Protein AF-A0A357QLZ4-F1 (afdb_monomer)

Solvent-accessible surface area (backbone atoms only — not comparable to full-atom values): 30424 Å² total; per-residue (Å²): 113,71,68,59,53,52,51,51,50,52,50,54,56,52,58,70,46,42,34,59,51,33,50,74,64,55,80,63,93,73,73,76,73,57,72,98,69,77,67,90,73,70,70,86,74,74,92,45,73,72,33,55,79,66,48,48,45,58,54,47,46,51,54,48,45,73,73,55,43,28,63,50,52,58,53,49,12,49,52,36,35,50,35,37,73,76,67,66,39,69,85,36,85,60,52,38,74,22,47,96,58,30,42,41,50,48,58,32,49,36,29,51,34,19,69,56,25,62,43,68,70,61,51,46,55,52,46,53,42,47,39,50,46,33,51,49,35,34,76,77,65,65,20,38,52,36,38,34,38,40,56,29,63,43,71,57,46,50,86,32,52,52,64,82,79,51,72,83,53,77,45,75,19,40,60,58,52,49,53,51,42,31,62,75,68,67,41,64,64,46,57,47,30,60,52,45,52,73,39,64,92,72,54,95,50,56,47,56,34,39,35,9,73,46,58,15,64,40,30,48,50,57,48,50,53,55,48,50,56,52,47,29,74,70,61,70,51,56,58,60,59,75,44,76,45,77,76,45,72,37,36,66,64,58,82,59,23,28,49,48,48,46,46,46,33,48,71,67,87,75,70,46,70,65,41,42,43,59,44,80,46,68,68,90,55,87,90,45,50,48,53,27,36,36,40,30,24,51,76,69,52,48,60,52,64,70,67,40,55,53,62,69,42,22,69,43,60,35,38,25,46,62,48,41,42,32,35,69,55,37,80,82,47,85,37,43,48,9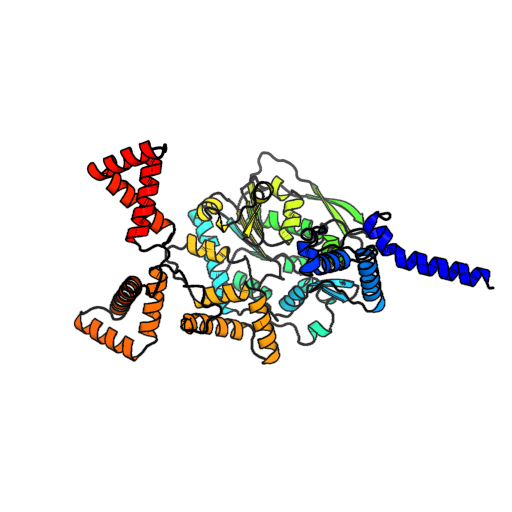1,80,48,64,56,69,61,59,56,70,72,32,40,34,36,37,44,31,38,38,50,64,44,44,66,38,57,45,54,54,43,59,60,52,52,36,57,74,76,35,88,84,64,72,88,53,68,47,62,54,37,39,48,54,38,50,66,33,66,72,56,38,53,48,51,48,53,47,18,66,76,68,74,45,62,45,24,55,50,47,50,51,53,15,48,45,52,64,69,28,77,81,53,84,81,84,65,97,84,63,84,69,70,38,35,66,67,58,47,27,52,52,36,37,50,52,36,69,74,30,67,76,52,38,52,53,42,43,53,49,10,62,76,70,74,49,58,49,72,57,36,40,49,53,54,12,48,49,51,46,54,52,35,43,74,69,65,76,48,53,68,40,72,54,71,68,59,47,51,55,50,28,54,52,39,40,51,52,37,74,73,29,72,70,57,38,51,54,47,47,54,50,12,64,76,68,75,48,58,56,71,59,40,46,49,52,53,16,48,51,52,44,28,62,78,66,74,47,80,130

Radius of gyration: 30.43 Å; Cα contacts (8 Å, |Δi|>4): 747; chains: 1; bounding box: 70×77×107 Å

Sequence (557 aa):
MKAIKYILYLVIIGLLFLPMIQQKYEVFEIKPLNGAFTEDTIKKTYFSYKKWFSGKYQEDLITYTNKKIGFKDFFIRVNNQIDFSIFRKAHAEGIVIGKNNHMFELDYILEYNGDYFIGKEFITKKIERVKFLQDFLKEKHNITLLVVFEPSKAEVYPEYIPDYFLSNGKKKSNYNCFVEECKRQKVKHLDLNQFFIEIKDTVSYPIYPVYGIHWSEYGMALSADTLVKFIEKNSGYDLLDLAWEIDKVTTKPEKTDYDVGDALNLLWNHNSEGLAYPIALIERNKAKVRPNLLAIADSYYWNIYNSKIFSIIFNNESFWYFGAKVYPESWSKETNVKDLNVKKTVLEKNVILLMVTGRFMHRAWWRKADLLYSIFKPDYVADPVYDQIWEITGYDKWFNTIYKQSKKENKSFAQLIKDHAVFTVNSKNGPVTDPAKIQTKTKAEWINIYISKIKSTPKWLKKVAEKAKNENIPVEEMVKKDAEWCVNEDLKAGKIKIILAVDEKEAGILKIIDEIKNNPKWLKYIEDKAKSNNVPLDEMIRTDAEWEFNKRNNIKE

Mean predicted aligned error: 13.71 Å

Structure (mmCIF, N/CA/C/O backbone):
data_AF-A0A357QLZ4-F1
#
_entry.id   AF-A0A357QLZ4-F1
#
loop_
_atom_site.group_PDB
_atom_site.id
_atom_site.type_symbol
_atom_site.label_atom_id
_atom_site.label_alt_id
_atom_site.label_comp_id
_atom_site.label_asym_id
_atom_site.label_entity_id
_atom_site.label_seq_id
_atom_site.pdbx_PDB_ins_code
_atom_site.Cartn_x
_atom_site.Cartn_y
_atom_site.Cartn_z
_atom_site.occupancy
_atom_site.B_iso_or_equiv
_atom_site.auth_seq_id
_atom_site.auth_comp_id
_atom_site.auth_asym_id
_atom_site.auth_atom_id
_atom_site.pdbx_PDB_model_num
ATOM 1 N N . MET A 1 1 ? 34.581 0.558 -55.931 1.00 65.88 1 MET A N 1
ATOM 2 C CA . MET A 1 1 ? 35.122 0.777 -54.562 1.00 65.88 1 MET A CA 1
ATOM 3 C C . MET A 1 1 ? 35.075 2.230 -54.076 1.00 65.88 1 MET A C 1
ATOM 5 O O . MET A 1 1 ? 34.558 2.435 -52.988 1.00 65.88 1 MET A O 1
ATOM 9 N N . LYS A 1 2 ? 35.575 3.243 -54.812 1.00 80.12 2 LYS A N 1
ATOM 10 C CA . LYS A 1 2 ? 35.560 4.650 -54.335 1.00 80.12 2 LYS A CA 1
ATOM 11 C C . LYS A 1 2 ? 34.145 5.210 -54.107 1.00 80.12 2 LYS A C 1
ATOM 13 O O . LYS A 1 2 ? 33.887 5.751 -53.042 1.00 80.12 2 LYS A O 1
ATOM 18 N N . ALA A 1 3 ? 33.221 4.995 -55.045 1.00 86.94 3 ALA A N 1
ATOM 19 C CA . ALA A 1 3 ? 31.829 5.445 -54.916 1.00 86.94 3 ALA A CA 1
ATOM 20 C C . ALA A 1 3 ? 31.119 4.869 -53.673 1.00 86.94 3 ALA A C 1
ATOM 22 O O . ALA A 1 3 ? 30.464 5.603 -52.946 1.00 86.94 3 ALA A O 1
ATOM 23 N N . ILE A 1 4 ? 31.337 3.584 -53.369 1.00 91.56 4 ILE A N 1
ATOM 24 C CA . ILE A 1 4 ? 30.777 2.922 -52.178 1.00 91.56 4 ILE A CA 1
ATOM 25 C C . ILE A 1 4 ? 31.273 3.595 -50.890 1.00 91.56 4 ILE A C 1
ATOM 27 O O . ILE A 1 4 ? 30.485 3.817 -49.979 1.00 91.56 4 ILE A O 1
ATOM 31 N N . LYS A 1 5 ? 32.556 3.981 -50.822 1.00 92.06 5 LYS A N 1
ATOM 32 C CA . LYS A 1 5 ? 33.104 4.697 -49.658 1.00 92.06 5 LYS A CA 1
ATOM 33 C C . LYS A 1 5 ? 32.442 6.063 -49.458 1.00 92.06 5 LYS A C 1
ATOM 35 O O . LYS A 1 5 ? 32.115 6.401 -48.328 1.00 92.06 5 LYS A O 1
ATOM 40 N N . TYR A 1 6 ? 32.216 6.821 -50.533 1.00 93.94 6 TYR A N 1
ATOM 41 C CA . TYR A 1 6 ? 31.530 8.116 -50.447 1.00 93.94 6 TYR A CA 1
ATOM 42 C C . TYR A 1 6 ? 30.063 7.971 -50.042 1.00 93.94 6 TYR A C 1
ATOM 44 O O . TYR A 1 6 ? 29.586 8.747 -49.221 1.00 93.94 6 TYR A O 1
ATOM 52 N N . ILE A 1 7 ? 29.368 6.955 -50.556 1.00 94.38 7 ILE A N 1
ATOM 53 C CA . ILE A 1 7 ? 27.983 6.665 -50.165 1.00 94.38 7 ILE A CA 1
ATOM 54 C C . ILE A 1 7 ? 27.917 6.303 -48.678 1.00 94.38 7 ILE A C 1
ATOM 56 O O . ILE A 1 7 ? 27.142 6.905 -47.946 1.00 94.38 7 ILE A O 1
ATOM 60 N N . LEU A 1 8 ? 28.767 5.384 -48.206 1.00 92.81 8 LEU A N 1
ATOM 61 C CA . LEU A 1 8 ? 28.829 5.018 -46.786 1.00 92.81 8 LEU A CA 1
ATOM 62 C C . LEU A 1 8 ? 29.166 6.222 -45.901 1.00 92.81 8 LEU A C 1
ATOM 64 O O . LEU A 1 8 ? 28.553 6.397 -44.853 1.00 92.81 8 LEU A O 1
ATOM 68 N N . TYR A 1 9 ? 30.093 7.077 -46.336 1.00 94.00 9 TYR A N 1
ATOM 69 C CA . TYR A 1 9 ? 30.417 8.315 -45.633 1.00 94.00 9 TYR A CA 1
ATOM 70 C C . TYR A 1 9 ? 29.199 9.242 -45.520 1.00 94.00 9 TYR A C 1
ATOM 72 O O . TYR A 1 9 ? 28.873 9.679 -44.421 1.00 94.00 9 TYR A O 1
ATOM 80 N N . LEU A 1 10 ? 28.483 9.493 -46.621 1.00 94.44 10 LEU A N 1
ATOM 81 C CA . LEU A 1 10 ? 27.280 10.331 -46.608 1.00 94.44 10 LEU A CA 1
ATOM 82 C C . LEU A 1 10 ? 26.165 9.734 -45.743 1.00 94.44 10 LEU A C 1
ATOM 84 O O . LEU A 1 10 ? 25.488 10.477 -45.038 1.00 94.44 10 LEU A O 1
ATOM 88 N N . VAL A 1 11 ? 26.004 8.408 -45.744 1.00 94.25 11 VAL A N 1
ATOM 89 C CA . VAL A 1 11 ? 25.049 7.714 -44.868 1.00 94.25 11 VAL A CA 1
ATOM 90 C C . VAL A 1 11 ? 25.425 7.900 -43.399 1.00 94.25 11 VAL A C 1
ATOM 92 O O . VAL A 1 11 ? 24.564 8.266 -42.606 1.00 94.25 11 VAL A O 1
ATOM 95 N N . ILE A 1 12 ? 26.696 7.715 -43.026 1.00 93.62 12 ILE A N 1
ATOM 96 C CA . ILE A 1 12 ? 27.160 7.920 -41.644 1.00 93.62 12 ILE A CA 1
ATOM 97 C C . ILE A 1 12 ? 26.925 9.368 -41.210 1.00 93.62 12 ILE A C 1
ATOM 99 O O . ILE A 1 12 ? 26.368 9.600 -40.140 1.00 93.62 12 ILE A O 1
ATOM 103 N N . ILE A 1 13 ? 27.293 10.340 -42.049 1.00 93.12 13 ILE A N 1
ATOM 104 C CA . ILE A 1 13 ? 27.047 11.757 -41.766 1.00 93.12 13 ILE A CA 1
ATOM 105 C C . ILE A 1 13 ? 25.544 12.017 -41.602 1.00 93.12 13 ILE A C 1
ATOM 107 O O . ILE A 1 13 ? 25.142 12.640 -40.623 1.00 93.12 13 ILE A O 1
ATOM 111 N N . GLY A 1 14 ? 24.702 11.491 -42.494 1.00 89.81 14 GLY A N 1
ATOM 112 C CA . GLY A 1 14 ? 23.246 11.610 -42.391 1.00 89.81 14 GLY A CA 1
ATOM 113 C C . GLY A 1 14 ? 22.683 11.022 -41.093 1.00 89.81 14 GLY A C 1
ATOM 114 O O . GLY A 1 14 ? 21.856 11.656 -40.440 1.00 89.81 14 GLY A O 1
ATOM 115 N N . LEU A 1 15 ? 23.175 9.854 -40.671 1.00 89.19 15 LEU A N 1
ATOM 116 C CA . LEU A 1 15 ? 22.776 9.207 -39.417 1.00 89.19 15 LEU A CA 1
ATOM 117 C C . LEU A 1 15 ? 23.160 10.033 -38.182 1.00 89.19 15 LEU A C 1
ATOM 119 O O . LEU A 1 15 ? 22.385 10.084 -37.230 1.00 89.19 15 LEU A O 1
ATOM 123 N N . LEU A 1 16 ? 24.302 10.728 -38.200 1.00 88.75 16 LEU A N 1
ATOM 124 C CA . LEU A 1 16 ? 24.711 11.613 -37.101 1.00 88.75 16 LEU A CA 1
ATOM 125 C C . LEU A 1 16 ? 23.787 12.830 -36.943 1.00 88.75 16 LEU A C 1
ATOM 127 O O . LEU A 1 16 ? 23.588 13.305 -35.826 1.00 88.75 16 LEU A O 1
ATOM 131 N N . PHE A 1 17 ? 23.187 13.316 -38.034 1.00 89.81 17 PHE A N 1
ATOM 132 C CA . PHE A 1 17 ? 22.205 14.405 -37.989 1.00 89.81 17 PHE A CA 1
ATOM 133 C C . PHE A 1 17 ? 20.777 13.932 -37.688 1.00 89.81 17 PHE A C 1
ATOM 135 O O . PHE A 1 17 ? 19.912 14.755 -37.376 1.00 89.81 17 PHE A O 1
ATOM 142 N N . LEU A 1 18 ? 20.512 12.625 -37.733 1.00 89.50 18 LEU A N 1
ATOM 143 C CA . LEU A 1 18 ? 19.174 12.065 -37.558 1.00 89.50 18 LEU A CA 1
ATOM 144 C C . LEU A 1 18 ? 18.528 12.429 -36.201 1.00 89.50 18 LEU A C 1
ATOM 146 O O . LEU A 1 18 ? 17.366 12.838 -36.216 1.00 89.50 18 LEU A O 1
ATOM 150 N N . PRO A 1 19 ? 19.231 12.403 -35.045 1.00 89.50 19 PRO A N 1
ATOM 151 C CA . PRO A 1 19 ? 18.663 12.861 -33.774 1.00 89.50 19 PRO A CA 1
ATOM 152 C C . PRO A 1 19 ? 18.251 14.337 -33.782 1.00 89.50 19 PRO A C 1
ATOM 154 O O . PRO A 1 19 ? 17.235 14.691 -33.190 1.00 89.50 19 PRO A O 1
ATOM 157 N N . MET A 1 20 ? 18.998 15.201 -34.479 1.00 87.88 20 MET A N 1
ATOM 158 C CA . MET A 1 20 ? 18.662 16.626 -34.597 1.00 87.88 20 MET A CA 1
ATOM 159 C C . MET A 1 20 ? 17.435 16.844 -35.485 1.00 87.88 20 MET A C 1
ATOM 161 O O . MET A 1 20 ? 16.573 17.664 -35.168 1.00 87.88 20 MET A O 1
ATOM 165 N N . ILE A 1 21 ? 17.345 16.102 -36.594 1.00 89.50 21 ILE A N 1
ATOM 166 C CA . ILE A 1 21 ? 16.181 16.123 -37.489 1.00 89.50 21 ILE A CA 1
ATOM 167 C C . ILE A 1 21 ? 14.943 15.657 -36.719 1.00 89.50 21 ILE A C 1
ATOM 169 O O . ILE A 1 21 ? 13.928 16.352 -36.720 1.00 89.50 21 ILE A O 1
ATOM 173 N N . GLN A 1 22 ? 15.049 14.538 -36.001 1.00 90.50 22 GLN A N 1
ATOM 174 C CA . GLN A 1 22 ? 13.959 14.004 -35.192 1.00 90.50 22 GLN A CA 1
ATOM 175 C C . GLN A 1 22 ? 13.543 14.956 -34.069 1.00 90.50 22 GLN A C 1
ATOM 177 O O . GLN A 1 22 ? 12.354 15.152 -33.859 1.00 90.50 22 GLN A O 1
ATOM 182 N N . GLN A 1 23 ? 14.492 15.595 -33.383 1.00 86.19 23 GLN A N 1
ATOM 183 C CA . GLN A 1 23 ? 14.191 16.588 -32.348 1.00 86.19 23 GLN A CA 1
ATOM 184 C C . GLN A 1 23 ? 13.420 17.801 -32.893 1.00 86.19 23 GLN A C 1
ATOM 186 O O . GLN A 1 23 ? 12.631 18.402 -32.170 1.00 86.19 23 GLN A O 1
ATOM 191 N N . LYS A 1 24 ? 13.690 18.215 -34.138 1.00 85.38 24 LYS A N 1
ATOM 192 C CA . LYS A 1 24 ? 13.083 19.419 -34.722 1.00 85.38 24 LYS A CA 1
ATOM 193 C C . LYS A 1 24 ? 11.737 19.152 -35.390 1.00 85.38 24 LYS A C 1
ATOM 195 O O . LYS A 1 24 ? 10.871 20.020 -35.333 1.00 85.38 24 LYS A O 1
ATOM 200 N N . TYR A 1 25 ? 11.611 18.023 -36.080 1.00 88.12 25 TYR A N 1
ATOM 201 C CA . TYR A 1 25 ? 10.475 17.747 -36.961 1.00 88.12 25 TYR A CA 1
ATOM 202 C C . TYR A 1 25 ? 9.607 16.577 -36.498 1.00 88.12 25 TYR A C 1
ATOM 204 O O . TYR A 1 25 ? 8.570 16.363 -37.110 1.00 88.12 25 TYR A O 1
ATOM 212 N N . GLU A 1 26 ? 10.028 15.823 -35.474 1.00 86.31 26 GLU A N 1
ATOM 213 C CA . GLU A 1 26 ? 9.282 14.680 -34.919 1.00 86.31 26 GLU A CA 1
ATOM 214 C C . GLU A 1 26 ? 8.805 13.697 -36.004 1.00 86.31 26 GLU A C 1
ATOM 216 O O . GLU A 1 26 ? 7.692 13.186 -35.972 1.00 86.31 26 GLU A O 1
ATOM 221 N N . VAL A 1 27 ? 9.672 13.442 -36.994 1.00 89.56 27 VAL A N 1
ATOM 222 C CA . VAL A 1 27 ? 9.364 12.641 -38.194 1.00 89.56 27 VAL A CA 1
ATOM 223 C C . VAL A 1 27 ? 8.873 11.236 -37.834 1.00 89.56 27 VAL A C 1
ATOM 225 O O . VAL A 1 27 ? 8.009 10.687 -38.513 1.00 89.56 27 VAL A O 1
ATOM 228 N N . PHE A 1 28 ? 9.433 10.654 -36.774 1.00 89.25 28 PHE A N 1
ATOM 229 C CA . PHE A 1 28 ? 9.030 9.363 -36.232 1.00 89.25 28 PHE A CA 1
ATOM 230 C C . PHE A 1 28 ? 8.230 9.543 -34.944 1.00 89.25 28 PHE A C 1
ATOM 232 O O . PHE A 1 28 ? 8.650 10.266 -34.041 1.00 89.25 28 PHE A O 1
ATOM 239 N N . GLU A 1 29 ? 7.123 8.821 -34.811 1.00 88.44 29 GLU A N 1
ATOM 240 C CA . GLU A 1 29 ? 6.405 8.741 -33.543 1.00 88.44 29 GLU A CA 1
ATOM 241 C C . GLU A 1 29 ? 7.197 7.862 -32.563 1.00 88.44 29 GLU A C 1
ATOM 243 O O . GLU A 1 29 ? 7.422 6.674 -32.805 1.00 88.44 29 GLU A O 1
ATOM 248 N N . ILE A 1 30 ? 7.655 8.451 -31.456 1.00 87.38 30 ILE A N 1
ATOM 249 C CA . ILE A 1 30 ? 8.420 7.750 -30.421 1.00 87.38 30 ILE A CA 1
ATOM 250 C C . ILE A 1 30 ? 7.597 7.744 -29.146 1.00 87.38 30 ILE A C 1
ATOM 252 O O . ILE A 1 30 ? 7.285 8.796 -28.592 1.00 87.38 30 ILE A O 1
ATOM 256 N N . LYS A 1 31 ? 7.263 6.542 -28.671 1.00 87.25 31 LYS A N 1
ATOM 257 C CA . LYS A 1 31 ? 6.520 6.380 -27.424 1.00 87.25 31 LYS A CA 1
ATOM 258 C C . LYS A 1 31 ? 7.350 6.907 -26.247 1.00 87.25 31 LYS A C 1
ATOM 260 O O . LYS A 1 31 ? 8.491 6.452 -26.093 1.00 87.25 31 LYS A O 1
ATOM 265 N N . PRO A 1 32 ? 6.781 7.786 -25.402 1.00 88.06 32 PRO A N 1
ATOM 266 C CA . PRO A 1 32 ? 7.477 8.293 -24.230 1.00 88.06 32 PRO A CA 1
ATOM 267 C C . PRO A 1 32 ? 7.812 7.158 -23.260 1.00 88.06 32 PRO A C 1
ATOM 269 O O . PRO A 1 32 ? 7.210 6.078 -23.297 1.00 88.06 32 PRO A O 1
ATOM 272 N N . LEU A 1 33 ? 8.796 7.381 -22.392 1.00 87.56 33 LEU A N 1
ATOM 273 C CA . LEU A 1 33 ? 9.086 6.457 -21.298 1.00 87.56 33 LEU A CA 1
ATOM 274 C C . LEU A 1 33 ? 7.970 6.484 -20.244 1.00 87.56 33 LEU A C 1
ATOM 276 O O . LEU A 1 33 ? 7.446 7.538 -19.890 1.00 87.56 33 LEU A O 1
ATOM 280 N N . ASN A 1 34 ? 7.656 5.316 -19.698 1.00 85.94 34 ASN A N 1
ATOM 281 C CA . ASN A 1 34 ? 6.765 5.146 -18.560 1.00 85.94 34 ASN A CA 1
ATOM 282 C C . ASN A 1 34 ? 7.500 5.507 -17.263 1.00 85.94 34 ASN A C 1
ATOM 284 O O . ASN A 1 34 ? 8.624 5.049 -17.041 1.00 85.94 34 ASN A O 1
ATOM 288 N N . GLY A 1 35 ? 6.867 6.305 -16.403 1.00 73.81 35 GLY A N 1
ATOM 289 C CA . GLY A 1 35 ? 7.407 6.716 -15.105 1.00 73.81 35 GLY A CA 1
ATOM 290 C C . GLY A 1 35 ? 7.070 8.166 -14.755 1.00 73.81 35 GLY A C 1
ATOM 291 O O . GLY A 1 35 ? 6.578 8.931 -15.583 1.00 73.81 35 GLY A O 1
ATOM 292 N N . ALA A 1 36 ? 7.344 8.561 -13.512 1.00 54.75 36 ALA A N 1
ATOM 293 C CA . ALA A 1 36 ? 7.149 9.932 -13.050 1.00 54.75 36 ALA A CA 1
ATOM 294 C C . ALA A 1 36 ? 8.334 10.819 -13.472 1.00 54.75 36 ALA A C 1
ATOM 296 O O . ALA A 1 36 ? 9.193 11.168 -12.661 1.00 54.75 36 ALA A O 1
ATOM 297 N N . PHE A 1 37 ? 8.411 11.170 -14.756 1.00 61.12 37 PHE A N 1
ATOM 298 C CA . PHE A 1 37 ? 9.434 12.088 -15.248 1.00 61.12 37 PHE A CA 1
ATOM 299 C C . PHE A 1 37 ? 8.936 13.536 -15.200 1.00 61.12 37 PHE A C 1
ATOM 301 O O . PHE A 1 37 ? 7.871 13.866 -15.705 1.00 61.12 37 PHE A O 1
ATOM 308 N N . THR A 1 38 ? 9.740 14.444 -14.648 1.00 49.66 38 THR A N 1
ATOM 309 C CA . THR A 1 38 ? 9.456 15.893 -14.610 1.00 49.66 38 THR A CA 1
ATOM 310 C C . THR A 1 38 ? 9.788 16.604 -15.929 1.00 49.66 38 THR A C 1
ATOM 312 O O . THR A 1 38 ? 10.147 17.786 -15.942 1.00 49.66 38 THR A O 1
ATOM 315 N N . GLU A 1 39 ? 9.721 15.892 -17.057 1.00 54.06 39 GLU A N 1
ATOM 316 C CA . GLU A 1 39 ? 10.183 16.398 -18.353 1.00 54.06 39 GLU A CA 1
ATOM 317 C C . GLU A 1 39 ? 9.400 17.615 -18.858 1.00 54.06 39 GLU A C 1
ATOM 319 O O . GLU A 1 39 ? 9.984 18.467 -19.529 1.00 54.06 39 GLU A O 1
ATOM 324 N N . ASP A 1 40 ? 8.136 17.758 -18.461 1.00 53.16 40 ASP A N 1
ATOM 325 C CA . ASP A 1 40 ? 7.240 18.826 -18.929 1.00 53.16 40 ASP A CA 1
ATOM 326 C C . ASP A 1 40 ? 7.556 20.217 -18.359 1.00 53.16 40 ASP A C 1
ATOM 328 O O . ASP A 1 40 ? 6.971 21.225 -18.756 1.00 53.16 40 ASP A O 1
ATOM 332 N N . THR A 1 41 ? 8.518 20.313 -17.440 1.00 55.38 41 THR A N 1
ATOM 333 C CA . THR A 1 41 ? 8.866 21.586 -16.791 1.00 55.38 41 THR A CA 1
ATOM 334 C C . THR A 1 41 ? 9.920 22.400 -17.545 1.00 55.38 41 THR A C 1
ATOM 336 O O . THR A 1 41 ? 10.098 23.587 -17.259 1.00 55.38 41 THR A O 1
ATOM 339 N N . ILE A 1 42 ? 10.615 21.815 -18.529 1.00 64.69 42 ILE A N 1
ATOM 340 C CA . ILE A 1 42 ? 11.741 22.479 -19.202 1.00 64.69 42 ILE A CA 1
ATOM 341 C C . ILE A 1 42 ? 11.283 23.082 -20.522 1.00 64.69 42 ILE A C 1
ATOM 343 O O . ILE A 1 42 ? 11.242 22.440 -21.571 1.00 64.69 42 ILE A O 1
ATOM 347 N N . LYS A 1 43 ? 10.952 24.371 -20.457 1.00 68.31 43 LYS A N 1
ATOM 348 C CA . LYS A 1 43 ? 10.588 25.169 -21.627 1.00 68.31 43 LYS A CA 1
ATOM 349 C C . LYS A 1 43 ? 11.829 25.515 -22.447 1.00 68.31 43 LYS A C 1
ATOM 351 O O . LYS A 1 43 ? 12.879 25.848 -21.898 1.00 68.31 43 LYS A O 1
ATOM 356 N N . LYS A 1 44 ? 11.678 25.505 -23.772 1.00 70.44 44 LYS A N 1
ATOM 357 C CA . LYS A 1 44 ? 12.688 26.009 -24.707 1.00 70.44 44 LYS A CA 1
ATOM 358 C C . LYS A 1 44 ? 13.018 27.466 -24.357 1.00 70.44 44 LYS A C 1
ATOM 360 O O . LYS A 1 44 ? 12.128 28.315 -24.319 1.00 70.44 44 LYS A O 1
ATOM 365 N N . THR A 1 45 ? 14.286 27.750 -24.069 1.00 77.00 45 THR A N 1
ATOM 366 C CA . THR A 1 45 ? 14.747 29.120 -23.804 1.00 77.00 45 THR A CA 1
ATOM 367 C C . THR A 1 45 ? 14.873 29.873 -25.131 1.00 77.00 45 THR A C 1
ATOM 369 O O . THR A 1 45 ? 15.334 29.316 -26.128 1.00 77.00 45 THR A O 1
ATOM 372 N N . TYR A 1 46 ? 14.471 31.142 -25.157 1.00 82.50 46 TYR A N 1
ATOM 373 C CA . TYR A 1 46 ? 14.680 32.019 -26.310 1.00 82.50 46 TYR A CA 1
ATOM 374 C C . TYR A 1 46 ? 15.941 32.860 -26.125 1.00 82.50 46 TYR A C 1
ATOM 376 O O . TYR A 1 46 ? 16.288 33.245 -25.002 1.00 82.50 46 TYR A O 1
ATOM 384 N N . PHE A 1 47 ? 16.612 33.141 -27.241 1.00 87.38 47 PHE A N 1
ATOM 385 C CA . PHE A 1 47 ? 17.805 33.974 -27.272 1.00 87.38 47 PHE A CA 1
ATOM 386 C C . PHE A 1 47 ? 17.499 35.390 -26.770 1.00 87.38 47 PHE A C 1
ATOM 388 O O . PHE A 1 47 ? 16.499 35.999 -27.146 1.00 87.38 47 PHE A O 1
ATOM 395 N N . SER A 1 48 ? 18.388 35.929 -25.938 1.00 90.88 48 SER A N 1
ATOM 396 C CA . SER A 1 48 ? 18.442 37.357 -25.640 1.00 90.88 48 SER A CA 1
ATOM 397 C C . SER A 1 48 ? 19.872 37.758 -25.308 1.00 90.88 48 SER A C 1
ATOM 399 O O . SER A 1 48 ? 20.614 36.976 -24.711 1.00 90.88 48 SER A O 1
ATOM 401 N N . TYR A 1 49 ? 20.249 38.994 -25.637 1.00 89.81 49 TYR A N 1
ATOM 402 C CA . TYR A 1 49 ? 21.588 39.513 -25.345 1.00 89.81 49 TYR A CA 1
ATOM 403 C C . TYR A 1 49 ? 21.943 39.389 -23.855 1.00 89.81 49 TYR A C 1
ATOM 405 O O . TYR A 1 49 ? 23.033 38.940 -23.516 1.00 89.81 49 TYR A O 1
ATOM 413 N N . LYS A 1 50 ? 20.989 39.669 -22.955 1.00 91.44 50 LYS A N 1
ATOM 414 C CA . LYS A 1 50 ? 21.175 39.516 -21.503 1.00 91.44 50 LYS A CA 1
ATOM 415 C C . LYS A 1 50 ? 21.538 38.080 -21.105 1.00 91.44 50 LYS A C 1
ATOM 417 O O . LYS A 1 50 ? 22.464 37.888 -20.328 1.00 91.44 50 LYS A O 1
ATOM 422 N N . LYS A 1 51 ? 20.818 37.079 -21.629 1.00 86.38 51 LYS A N 1
ATOM 423 C CA . LYS A 1 51 ? 21.067 35.660 -21.317 1.00 86.38 51 LYS A CA 1
ATOM 424 C C . LYS A 1 51 ? 22.318 35.113 -22.002 1.00 86.38 51 LYS A C 1
ATOM 426 O O . LYS A 1 51 ? 22.931 34.192 -21.474 1.00 86.38 51 LYS A O 1
ATOM 431 N N . TRP A 1 52 ? 22.673 35.657 -23.165 1.00 91.00 52 TRP A N 1
ATOM 432 C CA . TRP A 1 52 ? 23.882 35.290 -23.898 1.00 91.00 52 TRP A CA 1
ATOM 433 C C . TRP A 1 52 ? 25.142 35.689 -23.129 1.00 91.00 52 TRP A C 1
ATOM 435 O O . TRP A 1 52 ? 25.990 34.841 -22.867 1.00 91.00 52 TRP A O 1
ATOM 445 N N . PHE A 1 53 ? 25.234 36.958 -22.712 1.00 94.56 53 PHE A N 1
ATOM 446 C CA . PHE A 1 53 ? 26.390 37.458 -21.961 1.00 94.56 53 PHE A CA 1
ATOM 447 C C . PHE A 1 53 ? 26.457 36.922 -20.526 1.00 94.56 53 PHE A C 1
ATOM 449 O O . PHE A 1 53 ? 27.539 36.878 -19.953 1.00 94.56 53 PHE A O 1
ATOM 456 N N . SER A 1 54 ? 25.334 36.474 -19.950 1.00 92.38 54 SER A N 1
ATOM 457 C CA . SER A 1 54 ? 25.321 35.839 -18.628 1.00 92.38 54 SER A CA 1
ATOM 458 C C . SER A 1 54 ? 25.592 34.327 -18.655 1.00 92.38 54 SER A C 1
ATOM 460 O O . SER A 1 54 ? 25.500 33.703 -17.605 1.00 92.38 54 SER A O 1
ATOM 462 N N . GLY A 1 55 ? 25.797 33.711 -19.829 1.00 89.00 55 GLY A N 1
ATOM 463 C CA . GLY A 1 55 ? 25.957 32.253 -19.992 1.00 89.00 55 GLY A CA 1
ATOM 464 C C . GLY A 1 55 ? 24.670 31.425 -19.834 1.00 89.00 55 GLY A C 1
ATOM 465 O O . GLY A 1 55 ? 24.643 30.231 -20.134 1.00 89.00 55 GLY A O 1
ATOM 466 N N . LYS A 1 56 ? 23.567 32.057 -19.418 1.00 87.12 56 LYS A N 1
ATOM 467 C CA . LYS A 1 56 ? 22.313 31.373 -19.084 1.00 87.12 56 LYS A CA 1
ATOM 468 C C . LYS A 1 56 ? 21.625 30.768 -20.308 1.00 87.12 56 LYS A C 1
ATOM 470 O O . LYS A 1 56 ? 20.965 29.741 -20.195 1.00 87.12 56 LYS A O 1
ATOM 475 N N . TYR A 1 57 ? 21.760 31.392 -21.480 1.00 87.31 57 TYR A N 1
ATOM 476 C CA . TYR A 1 57 ? 21.194 30.842 -22.715 1.00 87.31 57 TYR A CA 1
ATOM 477 C C . TYR A 1 57 ? 21.819 29.482 -23.058 1.00 87.31 57 TYR A C 1
ATOM 479 O O . TYR A 1 57 ? 21.105 28.555 -23.426 1.00 87.31 57 TYR A O 1
ATOM 487 N N . GLN A 1 58 ? 23.135 29.355 -22.895 1.00 89.38 58 GLN A N 1
ATOM 488 C CA . GLN A 1 58 ? 23.904 28.150 -23.175 1.00 89.38 58 GLN A CA 1
ATOM 489 C C . GLN A 1 58 ? 23.561 27.041 -22.173 1.00 89.38 58 GLN A C 1
ATOM 491 O O . GLN A 1 58 ? 23.277 25.923 -22.593 1.00 89.38 58 GLN A O 1
ATOM 496 N N . GLU A 1 59 ? 23.506 27.353 -20.874 1.00 86.81 59 GLU A N 1
ATOM 497 C CA . GLU A 1 59 ? 23.097 26.403 -19.825 1.00 86.81 59 GLU A CA 1
ATOM 498 C C . GLU A 1 59 ? 21.683 25.851 -20.056 1.00 86.81 59 GLU A C 1
ATOM 500 O O . GLU A 1 59 ? 21.464 24.634 -20.048 1.00 86.81 59 GLU A O 1
ATOM 505 N N . ASP A 1 60 ? 20.723 26.746 -20.305 1.00 85.38 60 ASP A N 1
ATOM 506 C CA . ASP A 1 60 ? 19.333 26.385 -20.571 1.00 85.38 60 ASP A CA 1
ATOM 507 C C . ASP A 1 60 ? 19.225 25.546 -21.870 1.00 85.38 60 ASP A C 1
ATOM 509 O O . ASP A 1 60 ? 18.491 24.556 -21.910 1.00 85.38 60 ASP A O 1
ATOM 513 N N . LEU A 1 61 ? 19.963 25.908 -22.932 1.00 84.62 61 LEU A N 1
ATOM 514 C CA . LEU A 1 61 ? 19.964 25.197 -24.218 1.00 84.62 61 LEU A CA 1
ATOM 515 C C . LEU A 1 61 ? 20.600 23.805 -24.116 1.00 84.62 61 LEU A C 1
ATOM 517 O O . LEU A 1 61 ? 20.051 22.855 -24.675 1.00 84.62 61 LEU A O 1
ATOM 521 N N . ILE A 1 62 ? 21.719 23.662 -23.398 1.00 84.62 62 ILE A N 1
ATOM 522 C CA . ILE A 1 62 ? 22.357 22.363 -23.125 1.00 84.62 62 ILE A CA 1
ATOM 523 C C . ILE A 1 62 ? 21.389 21.479 -22.342 1.00 84.62 62 ILE A C 1
ATOM 525 O O . ILE A 1 62 ? 21.160 20.331 -22.715 1.00 84.62 62 ILE A O 1
ATOM 529 N N . THR A 1 63 ? 20.762 22.028 -21.300 1.00 83.75 63 THR A N 1
ATOM 530 C CA . THR A 1 63 ? 19.787 21.297 -20.483 1.00 83.75 63 THR A CA 1
ATOM 531 C C . THR A 1 63 ? 18.592 20.836 -21.317 1.00 83.75 63 THR A C 1
ATOM 533 O O . THR A 1 63 ? 18.204 19.670 -21.237 1.00 83.75 63 THR A O 1
ATOM 536 N N . TYR A 1 64 ? 18.030 21.715 -22.153 1.00 84.19 64 TYR A N 1
ATOM 537 C CA . TYR A 1 64 ? 16.931 21.372 -23.057 1.00 84.19 64 TYR A CA 1
ATOM 538 C C . TYR A 1 64 ? 17.344 20.293 -24.066 1.00 84.19 64 TYR A C 1
ATOM 540 O O . TYR A 1 64 ? 16.649 19.290 -24.217 1.00 84.19 64 TYR A O 1
ATOM 548 N N . THR A 1 65 ? 18.500 20.457 -24.714 1.00 80.38 65 THR A N 1
ATOM 549 C CA . THR A 1 65 ? 18.984 19.537 -25.754 1.00 80.38 65 THR A CA 1
ATOM 550 C C . THR A 1 65 ? 19.306 18.161 -25.182 1.00 80.38 65 THR A C 1
ATOM 552 O O . THR A 1 65 ? 18.860 17.165 -25.738 1.00 80.38 65 THR A O 1
ATOM 555 N N . ASN A 1 66 ? 19.979 18.085 -24.031 1.00 80.06 66 ASN A N 1
ATOM 556 C CA . ASN A 1 66 ? 20.285 16.814 -23.365 1.00 80.06 66 ASN A CA 1
ATOM 557 C C . ASN A 1 66 ? 19.021 16.049 -22.956 1.00 80.06 66 ASN A C 1
ATOM 559 O O . ASN A 1 66 ? 19.010 14.820 -22.963 1.00 80.06 66 ASN A O 1
ATOM 563 N N . LYS A 1 67 ? 17.946 16.758 -22.592 1.00 78.62 67 LYS A N 1
ATOM 564 C CA . LYS A 1 67 ? 16.697 16.111 -22.178 1.00 78.62 67 LYS A CA 1
ATOM 565 C C . LYS A 1 67 ? 15.760 15.768 -23.329 1.00 78.62 67 LYS A C 1
ATOM 567 O O . LYS A 1 67 ? 15.025 14.797 -23.182 1.00 78.62 67 LYS A O 1
ATOM 572 N N . LYS A 1 68 ? 15.796 16.524 -24.431 1.00 79.62 68 LYS A N 1
ATOM 573 C CA . LYS A 1 68 ? 14.915 16.375 -25.604 1.00 79.62 68 LYS A CA 1
ATOM 574 C C . LYS A 1 68 ? 15.668 15.968 -26.879 1.00 79.62 68 LYS A C 1
ATOM 576 O O . LYS A 1 68 ? 15.218 16.279 -27.977 1.00 79.62 68 LYS A O 1
ATOM 581 N N . ILE A 1 69 ? 16.819 15.305 -26.759 1.00 86.56 69 ILE A N 1
ATOM 582 C CA . ILE A 1 69 ? 17.539 14.770 -27.922 1.00 86.56 69 ILE A CA 1
ATOM 583 C C . ILE A 1 69 ? 16.649 13.755 -28.660 1.00 86.56 69 ILE A C 1
ATOM 585 O O . ILE A 1 69 ? 15.977 12.934 -28.033 1.00 86.56 69 ILE A O 1
ATOM 589 N N . GLY A 1 70 ? 16.613 13.819 -29.995 1.00 88.31 70 GLY A N 1
ATOM 590 C CA . GLY A 1 70 ? 15.806 12.895 -30.792 1.00 88.31 70 GLY A CA 1
ATOM 591 C C . GLY A 1 70 ? 16.217 11.441 -30.552 1.00 88.31 70 GLY A C 1
ATOM 592 O O . GLY A 1 70 ? 17.394 11.148 -30.356 1.00 88.31 70 GLY A O 1
ATOM 593 N N . PHE A 1 71 ? 15.242 10.531 -30.557 1.00 90.38 71 PHE A N 1
ATOM 594 C CA . PHE A 1 71 ? 15.418 9.100 -30.262 1.00 90.38 71 PHE A CA 1
ATOM 595 C C . PHE A 1 71 ? 15.925 8.738 -28.862 1.00 90.38 71 PHE A C 1
ATOM 597 O O . PHE A 1 71 ? 16.171 7.558 -28.623 1.00 90.38 71 PHE A O 1
ATOM 604 N N . LYS A 1 72 ? 16.033 9.683 -27.918 1.00 89.62 72 LYS A N 1
ATOM 605 C CA . LYS A 1 72 ? 16.433 9.391 -26.530 1.00 89.62 72 LYS A CA 1
ATOM 606 C C . LYS A 1 72 ? 15.672 8.200 -25.944 1.00 89.62 72 LYS A C 1
ATOM 608 O O . LYS A 1 72 ? 16.283 7.217 -25.539 1.00 89.62 72 LYS A O 1
ATOM 613 N N . ASP A 1 73 ? 14.346 8.274 -25.960 1.00 90.38 73 ASP A N 1
ATOM 614 C CA . ASP A 1 73 ? 13.481 7.263 -25.349 1.00 90.38 73 ASP A CA 1
ATOM 615 C C . ASP A 1 73 ? 13.586 5.921 -26.079 1.00 90.38 73 ASP A C 1
ATOM 617 O O . ASP A 1 73 ? 13.640 4.869 -25.446 1.00 90.38 73 ASP A O 1
ATOM 621 N N . PHE A 1 74 ? 13.717 5.950 -27.409 1.00 92.56 74 PHE A N 1
ATOM 622 C CA . PHE A 1 74 ? 13.963 4.755 -28.213 1.00 92.56 74 PHE A CA 1
ATOM 623 C C . PHE A 1 74 ? 15.281 4.072 -27.824 1.00 92.56 74 PHE A C 1
ATOM 625 O O . PHE A 1 74 ? 15.291 2.874 -27.547 1.00 92.56 74 PHE A O 1
ATOM 632 N N . PHE A 1 75 ? 16.388 4.817 -27.745 1.00 92.50 75 PHE A N 1
ATOM 633 C CA . PHE A 1 75 ? 17.687 4.250 -27.379 1.00 92.50 75 PHE A CA 1
ATOM 634 C C . PHE A 1 75 ? 17.742 3.784 -25.922 1.00 92.50 75 PHE A C 1
ATOM 636 O O . PHE A 1 75 ? 18.387 2.776 -25.642 1.00 92.50 75 PHE A O 1
ATOM 643 N N . ILE A 1 76 ? 17.023 4.447 -25.011 1.00 92.88 76 ILE A N 1
ATOM 644 C CA . ILE A 1 76 ? 16.843 3.957 -23.639 1.00 92.88 76 ILE A CA 1
ATOM 645 C C . ILE A 1 76 ? 16.123 2.604 -23.654 1.00 92.88 76 ILE A C 1
ATOM 647 O O . ILE A 1 76 ? 16.606 1.662 -23.031 1.00 92.88 76 ILE A O 1
ATOM 651 N N . ARG A 1 77 ? 15.031 2.460 -24.417 1.00 95.19 77 ARG A N 1
ATOM 652 C CA . ARG A 1 77 ? 14.314 1.179 -24.550 1.00 95.19 77 ARG A CA 1
ATOM 653 C C . ARG A 1 77 ? 15.180 0.081 -25.171 1.00 95.19 77 ARG A C 1
ATOM 655 O O . ARG A 1 77 ? 15.139 -1.053 -24.703 1.00 95.19 77 ARG A O 1
ATOM 662 N N . VAL A 1 78 ? 15.996 0.405 -26.180 1.00 95.31 78 VAL A N 1
ATOM 663 C CA . VAL A 1 78 ? 16.970 -0.534 -26.771 1.00 95.31 78 VAL A CA 1
ATOM 664 C C . VAL A 1 78 ? 17.997 -0.981 -25.730 1.00 95.31 78 VAL A C 1
ATOM 666 O O . VAL A 1 78 ? 18.220 -2.180 -25.576 1.00 95.31 78 VAL A O 1
ATOM 669 N N . ASN A 1 79 ? 18.589 -0.045 -24.983 1.00 96.19 79 ASN A N 1
ATOM 670 C CA . ASN A 1 79 ? 19.547 -0.364 -23.926 1.00 96.19 79 ASN A CA 1
ATOM 671 C C . ASN A 1 79 ? 18.914 -1.245 -22.838 1.00 96.19 79 ASN A C 1
ATOM 673 O O . ASN A 1 79 ? 19.476 -2.273 -22.467 1.00 96.19 79 ASN A O 1
ATOM 677 N N . ASN A 1 80 ? 17.712 -0.886 -22.379 1.00 95.94 80 ASN A N 1
ATOM 678 C CA . ASN A 1 80 ? 16.969 -1.667 -21.394 1.00 95.94 80 ASN A CA 1
ATOM 679 C C . ASN A 1 80 ? 16.643 -3.072 -21.916 1.00 95.94 80 ASN A C 1
ATOM 681 O O . ASN A 1 80 ? 16.766 -4.035 -21.168 1.00 95.94 80 ASN A O 1
ATOM 685 N N . GLN A 1 81 ? 16.277 -3.212 -23.194 1.00 96.50 81 GLN A N 1
ATOM 686 C CA . GLN A 1 81 ? 16.001 -4.508 -23.816 1.00 96.50 81 GLN A CA 1
ATOM 687 C C . GLN A 1 81 ? 17.244 -5.400 -23.870 1.00 96.50 81 GLN A C 1
ATOM 689 O O . GLN A 1 81 ? 17.146 -6.591 -23.568 1.00 96.50 81 GLN A O 1
ATOM 694 N N . ILE A 1 82 ? 18.400 -4.849 -24.249 1.00 96.12 82 ILE A N 1
ATOM 695 C CA . ILE A 1 82 ? 19.671 -5.585 -24.282 1.00 96.12 82 ILE A CA 1
ATOM 696 C C . ILE A 1 82 ? 20.017 -6.071 -22.872 1.00 96.12 82 ILE A C 1
ATOM 698 O O . ILE A 1 82 ? 20.242 -7.266 -22.671 1.00 96.12 82 ILE A O 1
ATOM 702 N N . ASP A 1 83 ? 19.971 -5.170 -21.891 1.00 96.12 83 ASP A N 1
ATOM 703 C CA . ASP A 1 83 ? 20.307 -5.493 -20.506 1.00 96.12 83 ASP A CA 1
ATOM 704 C C . ASP A 1 83 ? 19.345 -6.508 -19.882 1.00 96.12 83 ASP A C 1
ATOM 706 O O . ASP A 1 83 ? 19.768 -7.429 -19.176 1.00 96.12 83 ASP A O 1
ATOM 710 N N . PHE A 1 84 ? 18.060 -6.402 -20.207 1.00 95.19 84 PHE A N 1
ATOM 711 C CA . PHE A 1 84 ? 17.049 -7.360 -19.791 1.00 95.19 84 PHE A CA 1
ATOM 712 C C . PHE A 1 84 ? 17.289 -8.747 -20.402 1.00 95.19 84 PHE A C 1
ATOM 714 O O . PHE A 1 84 ? 17.299 -9.747 -19.684 1.00 95.19 84 PHE A O 1
ATOM 721 N N . SER A 1 85 ? 17.510 -8.812 -21.718 1.00 93.62 85 SER A N 1
ATOM 722 C CA . SER A 1 85 ? 17.559 -10.079 -22.464 1.00 93.62 85 SER A CA 1
ATOM 723 C C . SER A 1 85 ? 18.853 -10.853 -22.229 1.00 93.62 85 SER A C 1
ATOM 725 O O . SER A 1 85 ? 18.823 -12.077 -22.136 1.00 93.62 85 SER A O 1
ATOM 727 N N . ILE A 1 86 ? 19.988 -10.150 -22.151 1.00 94.31 86 ILE A N 1
ATOM 728 C CA . ILE A 1 86 ? 21.318 -10.771 -22.077 1.00 94.31 86 ILE A CA 1
ATOM 729 C C . ILE A 1 86 ? 21.782 -10.903 -20.627 1.00 94.31 86 ILE A C 1
ATOM 731 O O . ILE A 1 86 ? 22.306 -11.944 -20.239 1.00 94.31 86 ILE A O 1
ATOM 735 N N . PHE A 1 87 ? 21.580 -9.863 -19.814 1.00 94.06 87 PHE A N 1
ATOM 736 C CA . PHE A 1 87 ? 22.152 -9.786 -18.467 1.00 94.06 87 PHE A CA 1
ATOM 737 C C . PHE A 1 87 ? 21.124 -9.983 -17.350 1.00 94.06 87 PHE A C 1
ATOM 739 O O . PHE A 1 87 ? 21.497 -9.932 -16.179 1.00 94.06 87 PHE A O 1
ATOM 746 N N . ARG A 1 88 ? 19.841 -10.203 -17.686 1.00 92.19 88 ARG A N 1
ATOM 747 C CA . ARG A 1 88 ? 18.728 -10.283 -16.721 1.00 92.19 88 ARG A CA 1
ATOM 748 C C . ARG A 1 88 ? 18.742 -9.098 -15.750 1.00 92.19 88 ARG A C 1
ATOM 750 O O . ARG A 1 88 ? 18.591 -9.272 -14.541 1.00 92.19 88 ARG A O 1
ATOM 757 N N . LYS A 1 89 ? 18.948 -7.891 -16.285 1.00 92.19 89 LYS A N 1
ATOM 758 C CA . LYS A 1 89 ? 19.051 -6.650 -15.513 1.00 92.19 89 LYS A CA 1
ATOM 759 C C . LYS A 1 89 ? 17.883 -5.714 -15.818 1.00 92.19 89 LYS A C 1
ATOM 761 O O . LYS A 1 89 ? 17.613 -5.402 -16.973 1.00 92.19 89 LYS A O 1
ATOM 766 N N . ALA A 1 90 ? 17.224 -5.239 -14.764 1.00 92.19 90 ALA A N 1
ATOM 767 C CA . ALA A 1 90 ? 16.225 -4.178 -14.826 1.00 92.19 90 ALA A CA 1
ATOM 768 C C . ALA A 1 90 ? 16.852 -2.844 -14.394 1.00 92.19 90 ALA A C 1
ATOM 770 O O . ALA A 1 90 ? 17.603 -2.799 -13.421 1.00 92.19 90 ALA A O 1
ATOM 771 N N . HIS A 1 91 ? 16.532 -1.761 -15.107 1.00 88.31 91 HIS A N 1
ATOM 772 C CA . HIS A 1 91 ? 16.931 -0.393 -14.729 1.00 88.31 91 HIS A CA 1
ATOM 773 C C . HIS A 1 91 ? 15.858 0.351 -13.933 1.00 88.31 91 HIS A C 1
ATOM 775 O O . HIS A 1 91 ? 16.132 1.418 -13.390 1.00 88.31 91 HIS A O 1
ATOM 781 N N . ALA A 1 92 ? 14.646 -0.202 -13.858 1.00 88.44 92 ALA A N 1
ATOM 782 C CA . ALA A 1 92 ? 13.590 0.328 -13.011 1.00 88.44 92 ALA A CA 1
ATOM 783 C C . ALA A 1 92 ? 13.984 0.174 -11.532 1.00 88.44 92 ALA A C 1
ATOM 785 O O . ALA A 1 92 ? 14.323 -0.923 -11.079 1.00 88.44 92 ALA A O 1
ATOM 786 N N . GLU A 1 93 ? 13.968 1.282 -10.789 1.00 85.81 93 GLU A N 1
ATOM 787 C CA . GLU A 1 93 ? 14.380 1.306 -9.385 1.00 85.81 93 GLU A CA 1
ATOM 788 C C . GLU A 1 93 ? 13.514 0.364 -8.541 1.00 85.81 93 GLU A C 1
ATOM 790 O O . GLU A 1 93 ? 12.292 0.338 -8.661 1.00 85.81 93 GLU A O 1
ATOM 795 N N . GLY A 1 94 ? 14.162 -0.431 -7.688 1.00 89.19 94 GLY A N 1
ATOM 796 C CA . GLY A 1 94 ? 13.480 -1.364 -6.795 1.00 89.19 94 GLY A CA 1
ATOM 797 C C . GLY A 1 94 ? 12.951 -2.636 -7.463 1.00 89.19 94 GLY A C 1
ATOM 798 O O . GLY A 1 94 ? 12.478 -3.505 -6.737 1.00 89.19 94 GLY A O 1
ATOM 799 N N . ILE A 1 95 ? 13.061 -2.805 -8.786 1.00 94.62 95 ILE A N 1
ATOM 800 C CA . ILE A 1 95 ? 12.612 -4.027 -9.468 1.00 94.62 95 ILE A CA 1
ATOM 801 C C . ILE A 1 95 ? 13.669 -5.129 -9.397 1.00 94.62 95 ILE A C 1
ATOM 803 O O . ILE A 1 95 ? 14.840 -4.945 -9.731 1.00 94.62 95 ILE A O 1
ATOM 807 N N . VAL A 1 96 ? 13.219 -6.314 -9.000 1.00 96.06 96 VAL A N 1
ATOM 808 C CA . VAL A 1 96 ? 13.971 -7.562 -8.967 1.00 96.06 96 VAL A CA 1
ATOM 809 C C . VAL A 1 96 ? 13.386 -8.507 -10.010 1.00 96.06 96 VAL A C 1
ATOM 811 O O . VAL A 1 96 ? 12.205 -8.857 -9.963 1.00 96.06 96 VAL A O 1
ATOM 814 N N . ILE A 1 97 ? 14.233 -8.959 -10.936 1.00 96.25 97 ILE A N 1
ATOM 815 C CA . ILE A 1 97 ? 13.874 -10.006 -11.895 1.00 96.25 97 ILE A CA 1
ATOM 816 C C . ILE A 1 97 ? 14.012 -11.355 -11.187 1.00 96.25 97 ILE A C 1
ATOM 818 O O . ILE A 1 97 ? 15.120 -11.843 -10.957 1.00 96.25 97 ILE A O 1
ATOM 822 N N . GLY A 1 98 ? 12.879 -11.953 -10.836 1.00 96.31 98 GLY A N 1
ATOM 823 C CA . GLY A 1 98 ? 12.813 -13.279 -10.244 1.00 96.31 98 GLY A CA 1
ATOM 824 C C . GLY A 1 98 ? 13.146 -14.403 -11.222 1.00 96.31 98 GLY A C 1
ATOM 825 O O . GLY A 1 98 ? 13.439 -14.206 -12.414 1.00 96.31 98 GLY A O 1
ATOM 826 N N . LYS A 1 99 ? 13.088 -15.629 -10.703 1.00 96.19 99 LYS A N 1
ATOM 827 C CA . LYS A 1 99 ? 13.152 -16.845 -11.515 1.00 96.19 99 LYS A CA 1
ATOM 828 C C . LYS A 1 99 ? 11.968 -16.850 -12.483 1.00 96.19 99 LYS A C 1
ATOM 830 O O . LYS A 1 99 ? 10.907 -16.305 -12.186 1.00 96.19 99 LYS A O 1
ATOM 835 N N . ASN A 1 100 ? 12.180 -17.401 -13.676 1.00 93.62 100 ASN A N 1
ATOM 836 C CA . ASN A 1 100 ? 11.176 -17.433 -14.747 1.00 93.62 100 ASN A CA 1
ATOM 837 C C . ASN A 1 100 ? 10.580 -16.052 -15.090 1.00 93.62 100 ASN A C 1
ATOM 839 O O . ASN A 1 100 ? 9.450 -15.952 -15.548 1.00 93.62 100 ASN A O 1
ATOM 843 N N . ASN A 1 101 ? 11.356 -14.981 -14.881 1.00 93.06 101 ASN A N 1
ATOM 844 C CA . ASN A 1 101 ? 10.976 -13.587 -15.136 1.00 93.06 101 ASN A CA 1
ATOM 845 C C . ASN A 1 101 ? 9.837 -13.050 -14.257 1.00 93.06 101 ASN A C 1
ATOM 847 O O . ASN A 1 101 ? 9.335 -11.970 -14.549 1.00 93.06 101 ASN A O 1
ATOM 851 N N . HIS A 1 102 ? 9.449 -13.733 -13.176 1.00 96.06 102 HIS A N 1
ATOM 852 C CA . HIS A 1 102 ? 8.481 -13.161 -12.242 1.00 96.06 102 HIS A CA 1
ATOM 853 C C . HIS A 1 102 ? 9.059 -11.890 -11.631 1.00 96.06 102 HIS A C 1
ATOM 855 O O . HIS A 1 102 ? 10.082 -11.921 -10.949 1.00 96.06 102 HIS A O 1
ATOM 861 N N . MET A 1 103 ? 8.410 -10.765 -11.894 1.00 95.12 103 MET A N 1
ATOM 862 C CA . MET A 1 103 ? 8.855 -9.480 -11.386 1.00 95.12 103 MET A CA 1
ATOM 863 C C . MET A 1 103 ? 8.422 -9.313 -9.938 1.00 95.12 103 MET A C 1
ATOM 865 O O . MET A 1 103 ? 7.268 -9.581 -9.591 1.00 95.12 103 MET A O 1
ATOM 869 N N . PHE A 1 104 ? 9.351 -8.838 -9.119 1.00 96.25 104 PHE A N 1
ATOM 870 C CA . PHE A 1 104 ? 9.116 -8.437 -7.741 1.00 96.25 104 PHE A CA 1
ATOM 871 C C . PHE A 1 104 ? 9.627 -7.019 -7.542 1.00 96.25 104 PHE A C 1
ATOM 873 O O . PHE A 1 104 ? 10.591 -6.599 -8.176 1.00 96.25 104 PHE A O 1
ATOM 880 N N . GLU A 1 105 ? 9.034 -6.299 -6.606 1.00 94.50 105 GLU A N 1
ATOM 881 C CA . GLU A 1 105 ? 9.688 -5.145 -6.005 1.00 94.50 105 GLU A CA 1
ATOM 882 C C . GLU A 1 105 ? 10.470 -5.604 -4.769 1.00 94.50 105 GLU A C 1
ATOM 884 O O . GLU A 1 105 ? 10.010 -6.460 -4.007 1.00 94.50 105 GLU A O 1
ATOM 889 N N . LEU A 1 106 ? 11.649 -5.022 -4.558 1.00 94.69 106 LEU A N 1
ATOM 890 C CA . LEU A 1 106 ? 12.568 -5.386 -3.482 1.00 94.69 106 LEU A CA 1
ATOM 891 C C . LEU A 1 106 ? 11.885 -5.349 -2.108 1.00 94.69 106 LEU A C 1
ATOM 893 O O . LEU A 1 106 ? 12.059 -6.272 -1.317 1.00 94.69 106 LEU A O 1
ATOM 897 N N . ASP A 1 107 ? 11.062 -4.334 -1.851 1.00 94.12 107 ASP A N 1
ATOM 898 C CA . ASP A 1 107 ? 10.369 -4.155 -0.572 1.00 94.12 107 ASP A CA 1
ATOM 899 C C . ASP A 1 107 ? 9.457 -5.344 -0.218 1.00 94.12 107 ASP A C 1
ATOM 901 O O . ASP A 1 107 ? 9.363 -5.707 0.953 1.00 94.12 107 ASP A O 1
ATOM 905 N N . TYR A 1 108 ? 8.824 -5.997 -1.205 1.00 95.56 108 TYR A N 1
ATOM 906 C CA . TYR A 1 108 ? 8.013 -7.199 -0.957 1.00 95.56 108 TYR A CA 1
ATOM 907 C C . TYR A 1 108 ? 8.874 -8.368 -0.479 1.00 95.56 108 TYR A C 1
ATOM 909 O O . TYR A 1 108 ? 8.472 -9.101 0.422 1.00 95.56 108 TYR A O 1
ATOM 917 N N . ILE A 1 109 ? 10.062 -8.537 -1.068 1.00 96.75 109 ILE A N 1
ATOM 918 C CA . ILE A 1 109 ? 11.008 -9.591 -0.682 1.00 96.75 109 ILE A CA 1
ATOM 919 C C . ILE A 1 109 ? 11.552 -9.311 0.726 1.00 96.75 109 ILE A C 1
ATOM 921 O O . ILE A 1 109 ? 11.642 -10.222 1.549 1.00 96.75 109 ILE A O 1
ATOM 925 N N . LEU A 1 110 ? 11.873 -8.050 1.032 1.00 95.56 110 LEU A N 1
ATOM 926 C CA . LEU A 1 110 ? 12.358 -7.649 2.355 1.00 95.56 110 LEU A CA 1
ATOM 927 C C . LEU A 1 110 ? 11.285 -7.827 3.442 1.00 95.56 110 LEU A C 1
ATOM 929 O O . LEU A 1 110 ? 11.590 -8.311 4.535 1.00 95.56 110 LEU A O 1
ATOM 933 N N . GLU A 1 111 ? 10.023 -7.502 3.156 1.00 95.69 111 GLU A N 1
ATOM 934 C CA . GLU A 1 111 ? 8.907 -7.802 4.063 1.00 95.69 111 GLU A CA 1
ATOM 935 C C . GLU A 1 111 ? 8.718 -9.310 4.252 1.00 95.69 111 GLU A C 1
ATOM 937 O O . GLU A 1 111 ? 8.655 -9.773 5.394 1.00 95.69 111 GLU A O 1
ATOM 942 N N . TYR A 1 112 ? 8.718 -10.088 3.163 1.00 96.56 112 TYR A N 1
ATOM 943 C CA . TYR A 1 112 ? 8.608 -11.551 3.200 1.00 96.56 112 TYR A CA 1
ATOM 944 C C . TYR A 1 112 ? 9.693 -12.192 4.077 1.00 96.56 112 TYR A C 1
ATOM 946 O O . TYR A 1 112 ? 9.400 -13.032 4.927 1.00 96.56 112 TYR A O 1
ATOM 954 N N . ASN A 1 113 ? 10.944 -11.753 3.933 1.00 95.94 113 ASN A N 1
ATOM 955 C CA . ASN A 1 113 ? 12.071 -12.254 4.719 1.00 95.94 113 ASN A CA 1
ATOM 956 C C . ASN A 1 113 ? 12.020 -11.847 6.203 1.00 95.94 113 ASN A C 1
ATOM 958 O O . ASN A 1 113 ? 12.785 -12.379 7.013 1.00 95.94 113 ASN A O 1
ATOM 962 N N . GLY A 1 114 ? 11.160 -10.892 6.571 1.00 95.69 114 GLY A N 1
ATOM 963 C CA . GLY A 1 114 ? 11.129 -10.269 7.894 1.00 95.69 114 GLY A CA 1
ATOM 964 C C . GLY A 1 114 ? 12.262 -9.268 8.131 1.00 95.69 114 GLY A C 1
ATOM 965 O O . GLY A 1 114 ? 12.542 -8.898 9.271 1.00 95.69 114 GLY A O 1
ATOM 966 N N . ASP A 1 115 ? 12.909 -8.798 7.064 1.00 94.81 115 ASP A N 1
ATOM 967 C CA . ASP A 1 115 ? 13.965 -7.789 7.131 1.00 94.81 115 ASP A CA 1
ATOM 968 C C . ASP A 1 115 ? 13.435 -6.423 7.584 1.00 94.81 115 ASP A C 1
ATOM 970 O O . ASP A 1 115 ? 14.160 -5.664 8.228 1.00 94.81 115 ASP A O 1
ATOM 974 N N . TYR A 1 116 ? 12.164 -6.140 7.297 1.00 95.94 116 TYR A N 1
ATOM 975 C CA . TYR A 1 116 ? 11.457 -4.927 7.709 1.00 95.94 116 TYR A CA 1
ATOM 976 C C . TYR A 1 116 ? 10.663 -5.070 9.010 1.00 95.94 116 TYR A C 1
ATOM 978 O O . TYR A 1 116 ? 9.867 -4.190 9.336 1.00 95.94 116 TYR A O 1
ATOM 986 N N . PHE A 1 117 ? 10.885 -6.134 9.791 1.00 97.56 117 PHE A N 1
ATOM 987 C CA . PHE A 1 117 ? 10.146 -6.353 11.033 1.00 97.56 117 PHE A CA 1
ATOM 988 C C . PHE A 1 117 ? 10.302 -5.183 12.023 1.00 97.56 117 PHE A C 1
ATOM 990 O O . PHE A 1 117 ? 11.396 -4.926 12.527 1.00 97.56 117 PHE A O 1
ATOM 997 N N . ILE A 1 118 ? 9.194 -4.497 12.330 1.00 97.31 118 ILE A N 1
ATOM 998 C CA . ILE A 1 118 ? 9.173 -3.269 13.154 1.00 97.31 118 ILE A CA 1
ATOM 999 C C . ILE A 1 118 ? 9.035 -3.538 14.659 1.00 97.31 118 ILE A C 1
ATOM 1001 O O . ILE A 1 118 ? 9.088 -2.614 15.468 1.00 97.31 118 ILE A O 1
ATOM 1005 N N . GLY A 1 119 ? 8.881 -4.805 15.047 1.00 97.19 119 GLY A N 1
ATOM 1006 C CA . GLY A 1 119 ? 8.815 -5.230 16.441 1.00 97.19 119 GLY A CA 1
ATOM 1007 C C . GLY A 1 119 ? 7.399 -5.514 16.939 1.00 97.19 119 GLY A C 1
ATOM 1008 O O . GLY A 1 119 ? 6.446 -4.779 16.683 1.00 97.19 119 GLY A O 1
ATOM 1009 N N . LYS A 1 120 ? 7.280 -6.594 17.721 1.00 97.62 120 LYS A N 1
ATOM 1010 C CA . LYS A 1 120 ? 6.000 -7.102 18.234 1.00 97.62 120 LYS A CA 1
ATOM 1011 C C . LYS A 1 120 ? 5.262 -6.088 19.108 1.00 97.62 120 LYS A C 1
ATOM 1013 O O . LYS A 1 120 ? 4.064 -5.931 18.942 1.00 97.62 120 LYS A O 1
ATOM 1018 N N . GLU A 1 121 ? 5.958 -5.387 20.005 1.00 96.56 121 GLU A N 1
ATOM 1019 C CA . GLU A 1 121 ? 5.336 -4.432 20.940 1.00 96.56 121 GLU A CA 1
ATOM 1020 C C . GLU A 1 121 ? 4.554 -3.328 20.207 1.00 96.56 121 GLU A C 1
ATOM 1022 O O . GLU A 1 121 ? 3.424 -3.009 20.576 1.00 96.56 121 GLU A O 1
ATOM 1027 N N . PHE A 1 122 ? 5.131 -2.782 19.132 1.00 96.88 122 PHE A N 1
ATOM 1028 C CA . PHE A 1 122 ? 4.487 -1.745 18.329 1.00 96.88 122 PHE A CA 1
ATOM 1029 C C . PHE A 1 122 ? 3.265 -2.287 17.572 1.00 96.88 122 PHE A C 1
ATOM 1031 O O . PHE A 1 122 ? 2.205 -1.659 17.583 1.00 96.88 122 PHE A O 1
ATOM 1038 N N . ILE A 1 123 ? 3.379 -3.481 16.979 1.00 98.50 123 ILE A N 1
ATOM 1039 C CA . ILE A 1 123 ? 2.268 -4.153 16.285 1.00 98.50 123 ILE A CA 1
ATOM 1040 C C . ILE A 1 123 ? 1.137 -4.494 17.264 1.00 98.50 123 ILE A C 1
ATOM 1042 O O . ILE A 1 123 ? -0.023 -4.212 16.972 1.00 98.50 123 ILE A O 1
ATOM 1046 N N . THR A 1 124 ? 1.457 -5.030 18.446 1.00 98.56 124 THR A N 1
ATOM 1047 C CA . THR A 1 124 ? 0.484 -5.351 19.498 1.00 98.56 124 THR A CA 1
ATOM 1048 C C . THR A 1 124 ? -0.342 -4.124 19.877 1.00 98.56 124 THR A C 1
ATOM 1050 O O . THR A 1 124 ? -1.567 -4.195 19.792 1.00 98.56 124 THR A O 1
ATOM 1053 N N . LYS A 1 125 ? 0.302 -2.985 20.181 1.00 96.62 125 LYS A N 1
ATOM 1054 C CA . LYS A 1 125 ? -0.390 -1.716 20.484 1.00 96.62 125 LYS A CA 1
ATOM 1055 C C . LYS A 1 125 ? -1.275 -1.242 19.331 1.00 96.62 125 LYS A C 1
ATOM 1057 O O . LYS A 1 125 ? -2.374 -0.738 19.554 1.00 96.62 125 LYS A O 1
ATOM 1062 N N . LYS A 1 126 ? -0.821 -1.396 18.085 1.00 97.50 126 LYS A N 1
ATOM 1063 C CA . LYS A 1 126 ? -1.609 -1.011 16.907 1.00 97.50 126 LYS A CA 1
ATOM 1064 C C . LYS A 1 126 ? -2.869 -1.873 16.763 1.00 97.50 126 LYS A C 1
ATOM 1066 O O . LYS A 1 126 ? -3.945 -1.338 16.507 1.00 97.50 126 LYS A O 1
ATOM 1071 N N . ILE A 1 127 ? -2.758 -3.183 16.977 1.00 98.69 127 ILE A N 1
ATOM 1072 C CA . ILE A 1 127 ? -3.903 -4.103 16.953 1.00 98.69 127 ILE A CA 1
ATOM 1073 C C . ILE A 1 127 ? -4.862 -3.847 18.122 1.00 98.69 127 ILE A C 1
ATOM 1075 O O . ILE A 1 127 ? -6.070 -3.875 17.907 1.00 98.69 127 ILE A O 1
ATOM 1079 N N . GLU A 1 128 ? -4.363 -3.496 19.311 1.00 98.00 128 GLU A N 1
ATOM 1080 C CA . GLU A 1 128 ? -5.208 -3.098 20.451 1.00 98.00 128 GLU A CA 1
ATOM 1081 C C . GLU A 1 128 ? -6.083 -1.885 20.098 1.00 98.00 128 GLU A C 1
ATOM 1083 O O . GLU A 1 128 ? -7.286 -1.867 20.375 1.00 98.00 128 GLU A O 1
ATOM 1088 N N . ARG A 1 129 ? -5.502 -0.890 19.414 1.00 97.69 129 ARG A N 1
ATOM 1089 C CA . ARG A 1 129 ? -6.231 0.294 18.928 1.00 97.69 129 ARG A CA 1
ATOM 1090 C C . ARG A 1 129 ? -7.295 -0.067 17.897 1.00 97.69 129 ARG A C 1
ATOM 1092 O O . ARG A 1 129 ? -8.412 0.442 17.968 1.00 97.69 129 ARG A O 1
ATOM 1099 N N . VAL A 1 130 ? -6.978 -0.963 16.961 1.00 98.69 130 VAL A N 1
ATOM 1100 C CA . VAL A 1 130 ? -7.951 -1.459 15.975 1.00 98.69 130 VAL A CA 1
ATOM 1101 C C . VAL A 1 130 ? -9.077 -2.233 16.651 1.00 98.69 130 VAL A C 1
ATOM 1103 O O . VAL A 1 130 ? -10.238 -2.006 16.321 1.00 98.69 130 VAL A O 1
ATOM 1106 N N . LYS A 1 131 ? -8.771 -3.101 17.623 1.00 98.69 131 LYS A N 1
ATOM 1107 C CA . LYS A 1 131 ? -9.787 -3.858 18.361 1.00 98.69 131 LYS A CA 1
ATOM 1108 C C . LYS A 1 131 ? -10.760 -2.929 19.079 1.00 98.69 131 LYS A C 1
ATOM 1110 O O . LYS A 1 131 ? -11.966 -3.103 18.945 1.00 98.69 131 LYS A O 1
ATOM 1115 N N . PHE A 1 132 ? -10.237 -1.911 19.766 1.00 98.44 132 PHE A N 1
ATOM 1116 C CA . PHE A 1 132 ? -11.067 -0.879 20.383 1.00 98.44 132 PHE A CA 1
ATOM 1117 C C . PHE A 1 132 ? -11.988 -0.207 19.361 1.00 98.44 132 PHE A C 1
ATOM 1119 O O . PHE A 1 132 ? -13.175 -0.049 19.624 1.00 98.44 132 PHE A O 1
ATOM 1126 N N . LEU A 1 133 ? -11.462 0.169 18.190 1.00 98.69 133 LEU A N 1
ATOM 1127 C CA . LEU A 1 133 ? -12.271 0.794 17.144 1.00 98.69 133 LEU A CA 1
ATOM 1128 C C . LEU A 1 133 ? -13.365 -0.133 16.617 1.00 98.69 133 LEU A C 1
ATOM 1130 O O . LEU A 1 133 ? -14.478 0.337 16.408 1.00 98.69 133 LEU A O 1
ATOM 1134 N N . GLN A 1 134 ? -13.077 -1.424 16.419 1.00 98.69 134 GLN A N 1
ATOM 1135 C CA . GLN A 1 134 ? -14.089 -2.400 16.003 1.00 98.69 134 GLN A CA 1
ATOM 1136 C C . GLN A 1 134 ? -15.248 -2.461 16.993 1.00 98.69 134 GLN A C 1
ATOM 1138 O O . GLN A 1 134 ? -16.401 -2.366 16.578 1.00 98.69 134 GLN A O 1
ATOM 1143 N N . ASP A 1 135 ? -14.938 -2.576 18.283 1.00 98.44 135 ASP A N 1
ATOM 1144 C CA . ASP A 1 135 ? -15.954 -2.684 19.328 1.00 98.44 135 ASP A CA 1
ATOM 1145 C C . ASP A 1 135 ? -16.735 -1.377 19.460 1.00 98.44 135 ASP A C 1
ATOM 1147 O O . ASP A 1 135 ? -17.957 -1.363 19.348 1.00 98.44 135 ASP A O 1
ATOM 1151 N N . PHE A 1 136 ? -16.027 -0.254 19.604 1.00 98.38 136 PHE A N 1
ATOM 1152 C CA . PHE A 1 136 ? -16.641 1.052 19.811 1.00 98.38 136 PHE A CA 1
ATOM 1153 C C . PHE A 1 136 ? -17.552 1.453 18.646 1.00 98.38 136 PHE A C 1
ATOM 1155 O O . PHE A 1 136 ? -18.695 1.856 18.860 1.00 98.38 136 PHE A O 1
ATOM 1162 N N . LEU A 1 137 ? -17.070 1.337 17.404 1.00 98.56 137 LEU A N 1
ATOM 1163 C CA . LEU A 1 137 ? -17.844 1.724 16.225 1.00 98.56 137 LEU A CA 1
ATOM 1164 C C . LEU A 1 137 ? -19.055 0.806 16.022 1.00 98.56 137 LEU A C 1
ATOM 1166 O O . LEU A 1 137 ? -20.131 1.292 15.659 1.00 98.56 137 LEU A O 1
ATOM 1170 N N . LYS A 1 138 ? -18.919 -0.495 16.312 1.00 98.19 138 LYS A N 1
ATOM 1171 C CA . LYS A 1 138 ? -20.040 -1.431 16.215 1.00 98.19 138 LYS A CA 1
ATOM 1172 C C . LYS A 1 138 ? -21.084 -1.169 17.297 1.00 98.19 138 LYS A C 1
ATOM 1174 O O . LYS A 1 138 ? -22.262 -1.061 16.975 1.00 98.19 138 LYS A O 1
ATOM 1179 N N . GLU A 1 139 ? -20.670 -1.014 18.551 1.00 97.69 139 GLU A N 1
ATOM 1180 C CA . GLU A 1 139 ? -21.575 -0.842 19.695 1.00 97.69 139 GLU A CA 1
ATOM 1181 C C . GLU A 1 139 ? -22.254 0.529 19.732 1.00 97.69 139 GLU A C 1
ATOM 1183 O O . GLU A 1 139 ? -23.428 0.624 20.085 1.00 97.69 139 GLU A O 1
ATOM 1188 N N . LYS A 1 140 ? -21.532 1.608 19.400 1.00 97.81 140 LYS A N 1
ATOM 1189 C CA . LYS A 1 140 ? -22.047 2.982 19.534 1.00 97.81 140 LYS A CA 1
ATOM 1190 C C . LYS A 1 140 ? -22.698 3.523 18.271 1.00 97.81 140 LYS A C 1
ATOM 1192 O O . LYS A 1 140 ? -23.520 4.431 18.365 1.00 97.81 140 LYS A O 1
ATOM 1197 N N . HIS A 1 141 ? -22.332 2.989 17.108 1.00 97.75 141 HIS A N 1
ATOM 1198 C CA . HIS A 1 141 ? -22.740 3.554 15.821 1.00 97.75 141 HIS A CA 1
ATOM 1199 C C . HIS A 1 141 ? -23.232 2.508 14.809 1.00 97.75 141 HIS A C 1
ATOM 1201 O O . HIS A 1 141 ? -23.627 2.880 13.710 1.00 97.75 141 HIS A O 1
ATOM 1207 N N . ASN A 1 142 ? -23.235 1.214 15.157 1.00 97.75 142 ASN A N 1
ATOM 1208 C CA . ASN A 1 142 ? -23.540 0.108 14.240 1.00 97.75 142 ASN A CA 1
ATOM 1209 C C . ASN A 1 142 ? -22.696 0.128 12.947 1.00 97.75 142 ASN A C 1
ATOM 1211 O O . ASN A 1 142 ? -23.150 -0.264 11.870 1.00 97.75 142 ASN A O 1
ATOM 1215 N N . ILE A 1 143 ? -21.442 0.570 13.056 1.00 98.75 143 ILE A N 1
ATOM 1216 C CA . ILE A 1 143 ? -20.491 0.608 11.945 1.00 98.75 143 ILE A CA 1
ATOM 1217 C C . ILE A 1 143 ? -19.587 -0.617 12.038 1.00 98.75 143 ILE A C 1
ATOM 1219 O O . ILE A 1 143 ? -18.999 -0.899 13.080 1.00 98.75 143 ILE A O 1
ATOM 1223 N N . THR A 1 144 ? -19.464 -1.353 10.938 1.00 98.75 144 THR A N 1
ATOM 1224 C CA . THR A 1 144 ? -18.645 -2.568 10.880 1.00 98.75 144 THR A CA 1
ATOM 1225 C C . THR A 1 144 ? -17.259 -2.224 10.345 1.00 98.75 144 THR A C 1
ATOM 1227 O O . THR A 1 144 ? -17.110 -1.951 9.158 1.00 98.75 144 THR A O 1
ATOM 1230 N N . LEU A 1 145 ? -16.241 -2.234 11.210 1.00 98.88 145 LEU A N 1
ATOM 1231 C CA . LEU A 1 145 ? -14.843 -2.053 10.809 1.00 98.88 145 LEU A CA 1
ATOM 1232 C C . LEU A 1 145 ? -14.156 -3.411 10.647 1.00 98.88 145 LEU A C 1
ATOM 1234 O O . LEU A 1 145 ? -14.180 -4.229 11.565 1.00 98.88 145 LEU A O 1
ATOM 1238 N N . LEU A 1 146 ? -13.505 -3.641 9.510 1.00 98.88 146 LEU A N 1
ATOM 1239 C CA . LEU A 1 146 ? -12.839 -4.899 9.174 1.00 98.88 146 LEU A CA 1
ATOM 1240 C C . LEU A 1 146 ? -11.399 -4.649 8.735 1.00 98.88 146 LEU A C 1
ATOM 1242 O O . LEU A 1 146 ? -11.120 -3.708 7.995 1.00 98.88 146 LEU A O 1
ATOM 1246 N N . VAL A 1 147 ? -10.490 -5.513 9.181 1.00 98.88 147 VAL A N 1
ATOM 1247 C CA . VAL A 1 147 ? -9.116 -5.559 8.669 1.00 98.88 147 VAL A CA 1
ATOM 1248 C C . VAL A 1 147 ? -9.053 -6.528 7.495 1.00 98.88 147 VAL A C 1
ATOM 1250 O O . VAL A 1 147 ? -9.612 -7.619 7.577 1.00 98.88 147 VAL A O 1
ATOM 1253 N N . VAL A 1 148 ? -8.352 -6.159 6.428 1.00 98.88 148 VAL A N 1
ATOM 1254 C CA . VAL A 1 148 ? -8.087 -7.051 5.294 1.00 98.88 148 VAL A CA 1
ATOM 1255 C C . VAL A 1 148 ? -6.590 -7.051 5.011 1.00 98.88 148 VAL A C 1
ATOM 1257 O O . VAL A 1 148 ? -6.015 -6.007 4.711 1.00 98.88 148 VAL A O 1
ATOM 1260 N N . PHE A 1 149 ? -5.957 -8.215 5.125 1.00 98.69 149 PHE A N 1
ATOM 1261 C CA . PHE A 1 149 ? -4.593 -8.410 4.644 1.00 98.69 149 PHE A CA 1
ATOM 1262 C C . PHE A 1 149 ? -4.669 -8.830 3.183 1.00 98.69 149 PHE A C 1
ATOM 1264 O O . PHE A 1 149 ? -5.111 -9.937 2.875 1.00 98.69 149 PHE A O 1
ATOM 1271 N N . GLU A 1 150 ? -4.294 -7.912 2.299 1.00 98.00 150 GLU A N 1
ATOM 1272 C CA . GLU A 1 150 ? -4.221 -8.153 0.862 1.00 98.00 150 GLU A CA 1
ATOM 1273 C C . GLU A 1 150 ? -3.051 -9.103 0.557 1.00 98.00 150 GLU A C 1
ATOM 1275 O O . GLU A 1 150 ? -2.062 -9.146 1.305 1.00 98.00 150 GLU A O 1
ATOM 1280 N N . PRO A 1 151 ? -3.157 -9.905 -0.514 1.00 95.94 151 PRO A N 1
ATOM 1281 C CA . PRO A 1 151 ? -2.136 -10.879 -0.848 1.00 95.94 151 PRO A CA 1
ATOM 1282 C C . PRO A 1 151 ? -0.823 -10.203 -1.231 1.00 95.94 151 PRO A C 1
ATOM 1284 O O . PRO A 1 151 ? -0.781 -9.073 -1.711 1.00 95.94 151 PRO A O 1
ATOM 1287 N N . SER A 1 152 ? 0.275 -10.919 -1.018 1.00 95.75 152 SER A N 1
ATOM 1288 C CA . SER A 1 152 ? 1.617 -10.482 -1.383 1.00 95.75 152 SER A CA 1
ATOM 1289 C C . SER A 1 152 ? 2.214 -11.469 -2.370 1.00 95.75 152 SER A C 1
ATOM 1291 O O . SER A 1 152 ? 2.366 -12.645 -2.046 1.00 95.75 152 SER A O 1
ATOM 1293 N N . LYS A 1 153 ? 2.648 -10.995 -3.543 1.00 96.69 153 LYS A N 1
ATOM 1294 C CA . LYS A 1 153 ? 3.290 -11.853 -4.551 1.00 96.69 153 LYS A CA 1
ATOM 1295 C C . LYS A 1 153 ? 4.490 -12.622 -3.990 1.00 96.69 153 LYS A C 1
ATOM 1297 O O . LYS A 1 153 ? 4.696 -13.775 -4.350 1.00 96.69 153 LYS A O 1
ATOM 1302 N N . ALA A 1 154 ? 5.260 -12.006 -3.088 1.00 96.62 154 ALA A N 1
ATOM 1303 C CA . ALA A 1 154 ? 6.404 -12.648 -2.436 1.00 96.62 154 ALA A CA 1
ATOM 1304 C C . ALA A 1 154 ? 5.998 -13.738 -1.427 1.00 96.62 154 ALA A C 1
ATOM 1306 O O . ALA A 1 154 ? 6.753 -14.682 -1.231 1.00 96.62 154 ALA A O 1
ATOM 1307 N N . GLU A 1 155 ? 4.820 -13.631 -0.805 1.00 95.94 155 GLU A N 1
ATOM 1308 C CA . GLU A 1 155 ? 4.283 -14.660 0.100 1.00 95.94 155 GLU A CA 1
ATOM 1309 C C . GLU A 1 155 ? 3.556 -15.777 -0.666 1.00 95.94 155 GLU A C 1
ATOM 1311 O O . GLU A 1 155 ? 3.661 -16.940 -0.287 1.00 95.94 155 GLU A O 1
ATOM 1316 N N . VAL A 1 156 ? 2.851 -15.442 -1.754 1.00 97.31 156 VAL A N 1
ATOM 1317 C CA . VAL A 1 156 ? 2.108 -16.403 -2.588 1.00 97.31 156 VAL A CA 1
ATOM 1318 C C . VAL A 1 156 ? 3.050 -17.212 -3.481 1.00 97.31 156 VAL A C 1
ATOM 1320 O O . VAL A 1 156 ? 2.899 -18.430 -3.576 1.00 97.31 156 VAL A O 1
ATOM 1323 N N . TYR A 1 157 ? 4.054 -16.570 -4.088 1.00 96.81 157 TYR A N 1
ATOM 1324 C CA . TYR A 1 157 ? 5.022 -17.218 -4.978 1.00 96.81 157 TYR A CA 1
ATOM 1325 C C . TYR A 1 157 ? 6.496 -17.040 -4.549 1.00 96.81 157 TYR A C 1
ATOM 1327 O O . TYR A 1 157 ? 7.318 -16.537 -5.329 1.00 96.81 157 TYR A O 1
ATOM 1335 N N . PRO A 1 158 ? 6.881 -17.454 -3.326 1.00 96.31 158 PRO A N 1
ATOM 1336 C CA . PRO A 1 158 ? 8.265 -17.372 -2.861 1.00 96.31 158 PRO A CA 1
ATOM 1337 C C . PRO A 1 158 ? 9.237 -18.218 -3.696 1.00 96.31 158 PRO A C 1
ATOM 1339 O O . PRO A 1 158 ? 10.422 -17.898 -3.769 1.00 96.31 158 PRO A O 1
ATOM 1342 N N . GLU A 1 159 ? 8.753 -19.267 -4.365 1.00 96.62 159 GLU A N 1
ATOM 1343 C CA . GLU A 1 159 ? 9.526 -20.140 -5.251 1.00 96.62 159 GLU A CA 1
ATOM 1344 C C . GLU A 1 159 ? 10.206 -19.389 -6.404 1.00 96.62 159 GLU A C 1
ATOM 1346 O O . GLU A 1 159 ? 11.260 -19.824 -6.876 1.00 96.62 159 GLU A O 1
ATOM 1351 N N . TYR A 1 160 ? 9.661 -18.238 -6.818 1.00 97.50 160 TYR A N 1
ATOM 1352 C CA . TYR A 1 160 ? 10.242 -17.415 -7.878 1.00 97.50 160 TYR A CA 1
ATOM 1353 C C . TYR A 1 160 ? 11.197 -16.328 -7.371 1.00 97.50 160 TYR A C 1
ATOM 1355 O O . TYR A 1 160 ? 11.821 -15.637 -8.182 1.00 97.50 160 TYR A O 1
ATOM 1363 N N . ILE A 1 161 ? 11.373 -16.183 -6.056 1.00 97.62 161 ILE A N 1
ATOM 1364 C CA . ILE A 1 161 ? 12.364 -15.265 -5.489 1.00 97.62 161 ILE A CA 1
ATOM 1365 C C . ILE A 1 161 ? 13.775 -15.823 -5.765 1.00 97.62 161 ILE A C 1
ATOM 1367 O O . ILE A 1 161 ? 14.014 -17.021 -5.583 1.00 97.62 161 ILE A O 1
ATOM 1371 N N . PRO A 1 162 ? 14.742 -14.995 -6.209 1.00 96.31 162 PRO A N 1
ATOM 1372 C CA . PRO A 1 162 ? 16.122 -15.442 -6.379 1.00 96.31 162 PRO A CA 1
ATOM 1373 C C . PRO A 1 162 ? 16.752 -15.942 -5.069 1.00 96.31 162 PRO A C 1
ATOM 1375 O O . PRO A 1 162 ? 16.645 -15.286 -4.032 1.00 96.31 162 PRO A O 1
ATOM 1378 N N . ASP A 1 163 ? 17.481 -17.061 -5.120 1.00 95.62 163 ASP A N 1
ATOM 1379 C CA . ASP A 1 163 ? 17.972 -17.765 -3.919 1.00 95.62 163 ASP A CA 1
ATOM 1380 C C . ASP A 1 163 ? 18.887 -16.914 -3.032 1.00 95.62 163 ASP A C 1
ATOM 1382 O O . ASP A 1 163 ? 18.898 -17.062 -1.809 1.00 95.62 163 ASP A O 1
ATOM 1386 N N . TYR A 1 164 ? 19.621 -15.968 -3.621 1.00 93.81 164 TYR A N 1
ATOM 1387 C CA . TYR A 1 164 ? 20.507 -15.086 -2.864 1.00 93.81 164 TYR A CA 1
ATOM 1388 C C . TYR A 1 164 ? 19.747 -14.189 -1.871 1.00 93.81 164 TYR A C 1
ATOM 1390 O O . TYR A 1 164 ? 20.314 -13.832 -0.838 1.00 93.81 164 TYR A O 1
ATOM 1398 N N . PHE A 1 165 ? 18.462 -13.893 -2.114 1.00 95.19 165 PHE A N 1
ATOM 1399 C CA . PHE A 1 165 ? 17.604 -13.200 -1.147 1.00 95.19 165 PHE A CA 1
ATOM 1400 C C . PHE A 1 165 ? 17.110 -14.108 -0.018 1.00 95.19 165 PHE A C 1
ATOM 1402 O O . PHE A 1 165 ? 16.783 -13.605 1.053 1.00 95.19 165 PHE A O 1
ATOM 1409 N N . LEU A 1 166 ? 17.064 -15.423 -0.233 1.00 93.44 166 LEU A N 1
ATOM 1410 C CA . LEU A 1 166 ? 16.538 -16.404 0.722 1.00 93.44 166 LEU A CA 1
ATOM 1411 C C . LEU A 1 166 ? 17.634 -17.043 1.592 1.00 93.44 166 LEU A C 1
ATOM 1413 O O . LEU A 1 166 ? 17.333 -17.716 2.575 1.00 93.44 166 LEU A O 1
ATOM 1417 N N . SER A 1 167 ? 18.905 -16.801 1.261 1.00 86.94 167 SER A N 1
ATOM 1418 C CA . SER A 1 167 ? 20.092 -17.408 1.886 1.00 86.94 167 SER A CA 1
ATOM 1419 C C . SER A 1 167 ? 20.171 -17.276 3.414 1.00 86.94 167 SER A C 1
ATOM 1421 O O . SER A 1 167 ? 20.716 -18.153 4.079 1.00 86.94 167 SER A O 1
ATOM 1423 N N . ASN A 1 168 ? 19.601 -16.214 3.988 1.00 82.69 168 ASN A N 1
ATOM 1424 C CA . ASN A 1 168 ? 19.606 -15.962 5.434 1.00 82.69 168 ASN A CA 1
ATOM 1425 C C . ASN A 1 168 ? 18.402 -16.568 6.181 1.00 82.69 168 ASN A C 1
ATOM 1427 O O . ASN A 1 168 ? 18.259 -16.339 7.385 1.00 82.69 168 ASN A O 1
ATOM 1431 N N . GLY A 1 169 ? 17.543 -17.310 5.476 1.00 84.44 169 GLY A N 1
ATOM 1432 C CA . GLY A 1 169 ? 16.305 -17.876 6.001 1.00 84.44 169 GLY A CA 1
ATOM 1433 C C . GLY A 1 169 ? 15.208 -16.833 6.249 1.00 84.44 169 GLY A C 1
ATOM 1434 O O . GLY A 1 169 ? 15.470 -15.647 6.467 1.00 84.44 169 GLY A O 1
ATOM 1435 N N . LYS A 1 170 ? 13.951 -17.293 6.242 1.00 89.00 170 LYS A N 1
ATOM 1436 C CA . LYS A 1 170 ? 12.788 -16.460 6.572 1.00 89.00 170 LYS A CA 1
ATOM 1437 C C . LYS A 1 170 ? 12.728 -16.223 8.080 1.00 89.00 170 LYS A C 1
ATOM 1439 O O . LYS A 1 170 ? 12.707 -17.171 8.866 1.00 89.00 170 LYS A O 1
ATOM 1444 N N . LYS A 1 171 ? 12.687 -14.956 8.487 1.00 92.94 171 LYS A N 1
ATOM 1445 C CA . LYS A 1 171 ? 12.463 -14.542 9.879 1.00 92.94 171 LYS A CA 1
ATOM 1446 C C . LYS A 1 171 ? 10.991 -14.199 10.080 1.00 92.94 171 LYS A C 1
ATOM 1448 O O . LYS A 1 171 ? 10.208 -14.150 9.136 1.00 92.94 171 LYS A O 1
ATOM 1453 N N . LYS A 1 172 ? 10.612 -13.927 11.328 1.00 94.56 172 LYS A N 1
ATOM 1454 C CA . LYS A 1 172 ? 9.275 -13.417 11.636 1.00 94.56 172 LYS A CA 1
ATOM 1455 C C . LYS A 1 172 ? 9.047 -12.084 10.918 1.00 94.56 172 LYS A C 1
ATOM 1457 O O . LYS A 1 172 ? 9.743 -11.113 11.211 1.00 94.56 172 LYS A O 1
ATOM 1462 N N . SER A 1 173 ? 8.076 -12.046 10.010 1.00 96.62 173 SER A N 1
ATOM 1463 C CA . SER A 1 173 ? 7.710 -10.836 9.272 1.00 96.62 173 SER A CA 1
ATOM 1464 C C . SER A 1 173 ? 6.695 -9.978 10.025 1.00 96.62 173 SER A C 1
ATOM 1466 O O . SER A 1 173 ? 6.071 -10.413 11.003 1.00 96.62 173 SER A O 1
ATOM 1468 N N . ASN A 1 174 ? 6.502 -8.741 9.550 1.00 98.12 174 ASN A N 1
ATOM 1469 C CA . ASN A 1 174 ? 5.399 -7.902 10.015 1.00 98.12 174 ASN A CA 1
ATOM 1470 C C . ASN A 1 174 ? 4.066 -8.612 9.774 1.00 98.12 174 ASN A C 1
ATOM 1472 O O . ASN A 1 174 ? 3.272 -8.719 10.705 1.00 98.12 174 ASN A O 1
ATOM 1476 N N . TYR A 1 175 ? 3.862 -9.165 8.572 1.00 98.00 175 TYR A N 1
ATOM 1477 C CA . TYR A 1 175 ? 2.661 -9.920 8.214 1.00 98.00 175 TYR A CA 1
ATOM 1478 C C . TYR A 1 175 ? 2.337 -11.027 9.219 1.00 98.00 175 TYR A C 1
ATOM 1480 O O . TYR A 1 175 ? 1.250 -11.016 9.800 1.00 98.00 175 TYR A O 1
ATOM 1488 N N . ASN A 1 176 ? 3.296 -11.911 9.521 1.00 97.25 176 ASN A N 1
ATOM 1489 C CA . ASN A 1 176 ? 3.059 -12.987 10.485 1.00 97.25 176 ASN A CA 1
ATOM 1490 C C . ASN A 1 176 ? 2.661 -12.434 11.862 1.00 97.25 176 ASN A C 1
ATOM 1492 O O . ASN A 1 176 ? 1.716 -12.918 12.480 1.00 97.25 176 ASN A O 1
ATOM 1496 N N . CYS A 1 177 ? 3.340 -11.383 12.330 1.00 98.56 177 CYS A N 1
ATOM 1497 C CA . CYS A 1 177 ? 3.035 -10.778 13.622 1.00 98.56 177 CYS A CA 1
ATOM 1498 C C . CYS A 1 177 ? 1.658 -10.095 13.653 1.00 98.56 177 CYS A C 1
ATOM 1500 O O . CYS A 1 177 ? 0.956 -10.213 14.652 1.00 98.56 177 CYS A O 1
ATOM 1502 N N . PHE A 1 178 ? 1.256 -9.401 12.587 1.00 98.69 178 PHE A N 1
ATOM 1503 C CA . PHE A 1 178 ? -0.065 -8.779 12.484 1.00 98.69 178 PHE A CA 1
ATOM 1504 C C . PHE A 1 178 ? -1.184 -9.829 12.511 1.00 98.69 178 PHE A C 1
ATOM 1506 O O . PHE A 1 178 ? -2.128 -9.680 13.285 1.00 98.69 178 PHE A O 1
ATOM 1513 N N . VAL A 1 179 ? -1.060 -10.912 11.736 1.00 98.44 179 VAL A N 1
ATOM 1514 C CA . VAL A 1 179 ? -2.044 -12.010 11.713 1.00 98.44 179 VAL A CA 1
ATOM 1515 C C . VAL A 1 179 ? -2.140 -12.700 13.076 1.00 98.44 179 VAL A C 1
ATOM 1517 O O . VAL A 1 179 ? -3.240 -12.903 13.594 1.00 98.44 179 VAL A O 1
ATOM 1520 N N . GLU A 1 180 ? -1.002 -13.032 13.696 1.00 98.56 180 GLU A N 1
ATOM 1521 C CA . GLU A 1 180 ? -0.966 -13.616 15.043 1.00 98.56 180 GLU A CA 1
ATOM 1522 C C . GLU A 1 180 ? -1.654 -12.715 16.077 1.00 98.56 180 GLU A C 1
ATOM 1524 O O . GLU A 1 180 ? -2.460 -13.192 16.878 1.00 98.56 180 GLU A O 1
ATOM 1529 N N . GLU A 1 181 ? -1.366 -11.411 16.061 1.00 98.75 181 GLU A N 1
ATOM 1530 C CA . GLU A 1 181 ? -1.944 -10.457 17.005 1.00 98.75 181 GLU A CA 1
ATOM 1531 C C . GLU A 1 181 ? -3.441 -10.241 16.755 1.00 98.75 181 GLU A C 1
ATOM 1533 O O . GLU A 1 181 ? -4.209 -10.204 17.717 1.00 98.75 181 GLU A O 1
ATOM 1538 N N . CYS A 1 182 ? -3.889 -10.200 15.496 1.00 98.75 182 CYS A N 1
ATOM 1539 C CA . CYS A 1 182 ? -5.313 -10.172 15.165 1.00 98.75 182 CYS A CA 1
ATOM 1540 C C . CYS A 1 182 ? -6.050 -11.403 15.716 1.00 98.75 182 CYS A C 1
ATOM 1542 O O . CYS A 1 182 ? -7.104 -11.258 16.338 1.00 98.75 182 CYS A O 1
ATOM 1544 N N . LYS A 1 183 ? -5.484 -12.610 15.552 1.00 98.69 183 LYS A N 1
ATOM 1545 C CA . LYS A 1 183 ? -6.036 -13.856 16.115 1.00 98.69 183 LYS A CA 1
ATOM 1546 C C . LYS A 1 183 ? -6.060 -13.815 17.646 1.00 98.69 183 LYS A C 1
ATOM 1548 O O . LYS A 1 183 ? -7.106 -14.052 18.249 1.00 98.69 183 LYS A O 1
ATOM 1553 N N . ARG A 1 184 ? -4.937 -13.451 18.277 1.00 98.62 184 ARG A N 1
ATOM 1554 C CA . ARG A 1 184 ? -4.781 -13.376 19.741 1.00 98.62 184 ARG A CA 1
ATOM 1555 C C . ARG A 1 184 ? -5.775 -12.406 20.382 1.00 98.62 184 ARG A C 1
ATOM 1557 O O . ARG A 1 184 ? -6.352 -12.717 21.419 1.00 98.62 184 ARG A O 1
ATOM 1564 N N . GLN A 1 185 ? -5.972 -11.243 19.767 1.00 98.62 185 GLN A N 1
ATOM 1565 C CA . GLN A 1 185 ? -6.834 -10.175 20.280 1.00 98.62 185 GLN A CA 1
ATOM 1566 C C . GLN A 1 185 ? -8.276 -10.248 19.749 1.00 98.62 185 GLN A C 1
ATOM 1568 O O . GLN A 1 185 ? -9.095 -9.382 20.059 1.00 98.62 185 GLN A O 1
ATOM 1573 N N . LYS A 1 186 ? -8.608 -11.290 18.972 1.00 98.44 186 LYS A N 1
ATOM 1574 C CA . LYS A 1 186 ? -9.933 -11.512 18.371 1.00 98.44 186 LYS A CA 1
ATOM 1575 C C . LYS A 1 186 ? -10.411 -10.332 17.508 1.00 98.44 186 LYS A C 1
ATOM 1577 O O . LYS A 1 186 ? -11.599 -10.009 17.502 1.00 98.44 186 LYS A O 1
ATOM 1582 N N . VAL A 1 187 ? -9.495 -9.692 16.781 1.00 98.69 187 VAL A N 1
ATOM 1583 C CA . VAL A 1 187 ? -9.822 -8.683 15.761 1.00 98.69 187 VAL A CA 1
ATOM 1584 C C . VAL A 1 187 ? -10.490 -9.374 14.576 1.00 98.69 187 VAL A C 1
ATOM 1586 O O . VAL A 1 187 ? -10.005 -10.399 14.089 1.00 98.69 187 VAL A O 1
ATOM 1589 N N . LYS A 1 188 ? -11.603 -8.817 14.092 1.00 98.62 188 LYS A N 1
ATOM 1590 C CA . LYS A 1 188 ? -12.274 -9.293 12.877 1.00 98.62 188 LYS A CA 1
ATOM 1591 C C . LYS A 1 188 ? -11.416 -8.927 11.669 1.00 98.62 188 LYS A C 1
ATOM 1593 O O . LYS A 1 188 ? -11.306 -7.750 11.326 1.00 98.62 188 LYS A O 1
ATOM 1598 N N . HIS A 1 189 ? -10.793 -9.927 11.059 1.00 98.75 189 HIS A N 1
ATOM 1599 C CA . HIS A 1 189 ? -9.908 -9.746 9.916 1.00 98.75 189 HIS A CA 1
ATOM 1600 C C . HIS A 1 189 ? -10.152 -10.815 8.851 1.00 98.75 189 HIS A C 1
ATOM 1602 O O . HIS A 1 189 ? -10.548 -11.935 9.180 1.00 98.75 189 HIS A O 1
ATOM 1608 N N . LEU A 1 190 ? -9.908 -10.445 7.597 1.00 98.81 190 LEU A N 1
ATOM 1609 C CA . LEU A 1 190 ? -9.826 -11.338 6.450 1.00 98.81 190 LEU A CA 1
ATOM 1610 C C . LEU A 1 190 ? -8.368 -11.425 6.002 1.00 98.81 190 LEU A C 1
ATOM 1612 O O . LEU A 1 190 ? -7.711 -10.400 5.824 1.00 98.81 190 LEU A O 1
ATOM 1616 N N . ASP A 1 191 ? -7.877 -12.643 5.827 1.00 98.62 191 ASP A N 1
ATOM 1617 C CA . ASP A 1 191 ? -6.515 -12.914 5.380 1.00 98.62 191 ASP A CA 1
ATOM 1618 C C . ASP A 1 191 ? -6.547 -13.450 3.942 1.00 98.62 191 ASP A C 1
ATOM 1620 O O . ASP A 1 191 ? -6.599 -14.660 3.712 1.00 98.62 191 ASP A O 1
ATOM 1624 N N . LEU A 1 192 ? -6.593 -12.532 2.968 1.00 98.56 192 LEU A N 1
ATOM 1625 C CA . LEU A 1 192 ? -6.596 -12.896 1.547 1.00 98.56 192 LEU A CA 1
ATOM 1626 C C . LEU A 1 192 ? -5.242 -13.463 1.113 1.00 98.56 192 LEU A C 1
ATOM 1628 O O . LEU A 1 192 ? -5.180 -14.258 0.180 1.00 98.56 192 LEU A O 1
ATOM 1632 N N . ASN A 1 193 ? -4.162 -13.090 1.803 1.00 97.94 193 ASN A N 1
ATOM 1633 C CA . ASN A 1 193 ? -2.843 -13.644 1.542 1.00 97.94 193 ASN A CA 1
ATOM 1634 C C . ASN A 1 193 ? -2.796 -15.144 1.855 1.00 97.94 193 ASN A C 1
ATOM 1636 O O . ASN A 1 193 ? -2.394 -15.938 1.006 1.00 97.94 193 ASN A O 1
ATOM 1640 N N . GLN A 1 194 ? -3.269 -15.543 3.040 1.00 98.00 194 GLN A N 1
ATOM 1641 C CA . GLN A 1 194 ? -3.376 -16.955 3.404 1.00 98.00 194 GLN A CA 1
ATOM 1642 C C . GLN A 1 194 ? -4.336 -17.714 2.477 1.00 98.00 194 GLN A C 1
ATOM 1644 O O . GLN A 1 194 ? -3.996 -18.802 2.018 1.00 98.00 194 GLN A O 1
ATOM 1649 N N . PHE A 1 195 ? -5.485 -17.121 2.138 1.00 98.19 195 PHE A N 1
ATOM 1650 C CA . PHE A 1 195 ? -6.421 -17.697 1.167 1.00 98.19 195 PHE A CA 1
ATOM 1651 C C . PHE A 1 195 ? -5.743 -17.996 -0.179 1.00 98.19 195 PHE A C 1
ATOM 1653 O O . PHE A 1 195 ? -5.901 -19.084 -0.722 1.00 98.19 195 PHE A O 1
ATOM 1660 N N . PHE A 1 196 ? -4.937 -17.070 -0.700 1.00 98.25 196 PHE A N 1
ATOM 1661 C CA . PHE A 1 196 ? -4.233 -17.265 -1.969 1.00 98.25 196 PHE A CA 1
ATOM 1662 C C . PHE A 1 196 ? -3.145 -18.326 -1.900 1.00 98.25 196 PHE A C 1
ATOM 1664 O O . PHE A 1 196 ? -3.017 -19.108 -2.838 1.00 98.25 196 PHE A O 1
ATOM 1671 N N . ILE A 1 197 ? -2.409 -18.408 -0.791 1.00 97.69 197 ILE A N 1
ATOM 1672 C CA . ILE A 1 197 ? -1.451 -19.496 -0.559 1.00 97.69 197 ILE A CA 1
ATOM 1673 C C . ILE A 1 197 ? -2.155 -20.860 -0.589 1.00 97.69 197 ILE A C 1
ATOM 1675 O O . ILE A 1 197 ? -1.609 -21.808 -1.141 1.00 97.69 197 ILE A O 1
ATOM 1679 N N . GLU A 1 198 ? -3.358 -20.961 -0.023 1.00 97.75 198 GLU A N 1
ATOM 1680 C CA . GLU A 1 198 ? -4.111 -22.220 0.056 1.00 97.75 198 GLU A CA 1
ATOM 1681 C C . GLU A 1 198 ? -4.680 -22.675 -1.291 1.00 97.75 198 GLU A C 1
ATOM 1683 O O . GLU A 1 198 ? -4.778 -23.876 -1.534 1.00 97.75 198 GLU A O 1
ATOM 1688 N N . ILE A 1 199 ? -5.046 -21.739 -2.172 1.00 96.62 199 ILE A N 1
ATOM 1689 C CA . ILE A 1 199 ? -5.700 -22.075 -3.445 1.00 96.62 199 ILE A CA 1
ATOM 1690 C C . ILE A 1 199 ? -4.763 -22.050 -4.655 1.00 96.62 199 ILE A C 1
ATOM 1692 O O . ILE A 1 199 ? -5.177 -22.526 -5.714 1.00 96.62 199 ILE A O 1
ATOM 1696 N N . LYS A 1 200 ? -3.541 -21.502 -4.547 1.00 96.00 200 LYS A N 1
ATOM 1697 C CA . LYS A 1 200 ? -2.670 -21.228 -5.710 1.00 96.00 200 LYS A CA 1
ATOM 1698 C C . LYS A 1 200 ? -2.406 -22.441 -6.606 1.00 96.00 200 LYS A C 1
ATOM 1700 O O . LYS A 1 200 ? -2.289 -22.271 -7.812 1.00 96.00 200 LYS A O 1
ATOM 1705 N N . ASP A 1 201 ? -2.383 -23.643 -6.032 1.00 95.12 201 ASP A N 1
ATOM 1706 C CA . ASP A 1 201 ? -2.121 -24.894 -6.758 1.00 95.12 201 ASP A CA 1
ATOM 1707 C C . ASP A 1 201 ? -3.395 -25.530 -7.353 1.00 95.12 201 ASP A C 1
ATOM 1709 O O . ASP A 1 201 ? -3.329 -26.549 -8.037 1.00 95.12 201 ASP A O 1
ATOM 1713 N N . THR A 1 202 ? -4.570 -24.953 -7.082 1.00 95.75 202 THR A N 1
ATOM 1714 C CA . THR A 1 202 ? -5.886 -25.492 -7.488 1.00 95.75 202 THR A CA 1
ATOM 1715 C C . THR A 1 202 ? -6.663 -24.579 -8.431 1.00 95.75 202 THR A C 1
ATOM 1717 O O . THR A 1 202 ? -7.595 -25.027 -9.100 1.00 95.75 202 THR A O 1
ATOM 1720 N N . VAL A 1 203 ? -6.305 -23.297 -8.492 1.00 95.88 203 VAL A N 1
ATOM 1721 C CA . VAL A 1 203 ? -6.951 -22.335 -9.386 1.00 95.88 203 VAL A CA 1
ATOM 1722 C C . VAL A 1 203 ? -6.582 -22.590 -10.847 1.00 95.88 203 VAL A C 1
ATOM 1724 O O . VAL A 1 203 ? -5.475 -23.009 -11.168 1.00 95.88 203 VAL A O 1
ATOM 1727 N N . SER A 1 204 ? -7.513 -22.296 -11.757 1.00 95.44 204 SER A N 1
ATOM 1728 C CA . SER A 1 204 ? -7.321 -22.539 -13.195 1.00 95.44 204 SER A CA 1
ATOM 1729 C C . SER A 1 204 ? -6.435 -21.509 -13.894 1.00 95.44 204 SER A C 1
ATOM 1731 O O . SER A 1 204 ? -5.922 -21.790 -14.974 1.00 95.44 204 SER A O 1
ATOM 1733 N N . TYR A 1 205 ? -6.279 -20.321 -13.305 1.00 96.81 205 TYR A N 1
ATOM 1734 C CA . TYR A 1 205 ? -5.528 -19.216 -13.892 1.00 96.81 205 TYR A CA 1
ATOM 1735 C C . TYR A 1 205 ? -4.629 -18.545 -12.851 1.00 96.81 205 TYR A C 1
ATOM 1737 O O . TYR A 1 205 ? -4.953 -18.565 -11.658 1.00 96.81 205 TYR A O 1
ATOM 1745 N N . PRO A 1 206 ? -3.526 -17.913 -13.284 1.00 95.19 206 PRO A N 1
ATOM 1746 C CA . PRO A 1 206 ? -2.570 -17.292 -12.380 1.00 95.19 206 PRO A CA 1
ATOM 1747 C C . PRO A 1 206 ? -3.186 -16.202 -11.506 1.00 95.19 206 PRO A C 1
ATOM 1749 O O . PRO A 1 206 ? -3.877 -15.303 -11.989 1.00 95.19 206 PRO A O 1
ATOM 1752 N N . ILE A 1 207 ? -2.864 -16.243 -10.214 1.00 96.12 207 ILE A N 1
ATOM 1753 C CA . ILE A 1 207 ? -3.259 -15.225 -9.230 1.00 96.12 207 ILE A CA 1
ATOM 1754 C C . ILE A 1 207 ? -2.442 -13.941 -9.394 1.00 96.12 207 ILE A C 1
ATOM 1756 O O . ILE A 1 207 ? -2.953 -12.850 -9.160 1.00 96.12 207 ILE A O 1
ATOM 1760 N N . TYR A 1 208 ? -1.176 -14.072 -9.792 1.00 96.31 208 TYR A N 1
ATOM 1761 C CA . TYR A 1 208 ? -0.292 -12.953 -10.093 1.00 96.31 208 TYR A CA 1
ATOM 1762 C C . TYR A 1 208 ? 0.281 -13.094 -11.498 1.00 96.31 208 TYR A C 1
ATOM 1764 O O . TYR A 1 208 ? 0.781 -14.168 -11.830 1.00 96.31 208 TYR A O 1
ATOM 1772 N N . PRO A 1 209 ? 0.299 -12.014 -12.286 1.00 95.94 209 PRO A N 1
ATOM 1773 C CA . PRO A 1 209 ? 0.941 -11.996 -13.586 1.00 95.94 209 PRO A CA 1
ATOM 1774 C C . PRO A 1 209 ? 2.467 -11.942 -13.450 1.00 95.94 209 PRO A C 1
ATOM 1776 O O . PRO A 1 209 ? 3.024 -11.403 -12.488 1.00 95.94 209 PRO A O 1
ATOM 1779 N N . VAL A 1 210 ? 3.178 -12.460 -14.452 1.00 95.81 210 VAL A N 1
ATOM 1780 C CA . VAL A 1 210 ? 4.654 -12.485 -14.471 1.00 95.81 210 VAL A CA 1
ATOM 1781 C C . VAL A 1 210 ? 5.233 -11.067 -14.397 1.00 95.81 210 VAL A C 1
ATOM 1783 O O . VAL A 1 210 ? 6.105 -10.802 -13.568 1.00 95.81 210 VAL A O 1
ATOM 1786 N N . TYR A 1 211 ? 4.695 -10.147 -15.202 1.00 95.06 211 TYR A N 1
ATOM 1787 C CA . TYR A 1 211 ? 5.175 -8.769 -15.368 1.00 95.06 211 TYR A CA 1
ATOM 1788 C C . TYR A 1 211 ? 4.377 -7.724 -14.582 1.00 95.06 211 TYR A C 1
ATOM 1790 O O . TYR A 1 211 ? 4.560 -6.534 -14.831 1.00 95.06 211 TYR A O 1
ATOM 1798 N N . GLY A 1 212 ? 3.527 -8.150 -13.645 1.00 94.12 212 GLY A N 1
ATOM 1799 C CA . GLY A 1 212 ? 2.806 -7.235 -12.766 1.00 94.12 212 GLY A CA 1
ATOM 1800 C C . GLY A 1 212 ? 3.104 -7.455 -11.286 1.00 94.12 212 GLY A C 1
ATOM 1801 O O . GLY A 1 212 ? 3.471 -8.563 -10.878 1.00 94.12 212 GLY A O 1
ATOM 1802 N N . ILE A 1 213 ? 2.983 -6.396 -10.481 1.00 93.25 213 ILE A N 1
ATOM 1803 C CA . ILE A 1 213 ? 3.139 -6.472 -9.016 1.00 93.25 213 ILE A CA 1
ATOM 1804 C C . ILE A 1 213 ? 1.803 -6.633 -8.284 1.00 93.25 213 ILE A C 1
ATOM 1806 O O . ILE A 1 213 ? 1.781 -7.180 -7.180 1.00 93.25 213 ILE A O 1
ATOM 1810 N N . HIS A 1 214 ? 0.702 -6.187 -8.893 1.00 95.88 214 HIS A N 1
ATOM 1811 C CA . HIS A 1 214 ? -0.658 -6.417 -8.405 1.00 95.88 214 HIS A CA 1
ATOM 1812 C C . HIS A 1 214 ? -1.122 -7.844 -8.718 1.00 95.88 214 HIS A C 1
ATOM 1814 O O . HIS A 1 214 ? -0.530 -8.528 -9.556 1.00 95.88 214 HIS A O 1
ATOM 1820 N N . TRP A 1 215 ? -2.183 -8.296 -8.041 1.00 96.12 215 TRP A N 1
ATOM 1821 C CA . TRP A 1 215 ? -2.908 -9.504 -8.449 1.00 96.12 215 TRP A CA 1
ATOM 1822 C C . TRP A 1 215 ? -3.349 -9.403 -9.920 1.00 96.12 215 TRP A C 1
ATOM 1824 O O . TRP A 1 215 ? -3.448 -8.311 -10.479 1.00 96.12 215 TRP A O 1
ATOM 1834 N N . SER A 1 216 ? -3.622 -10.540 -10.552 1.00 96.81 216 SER A N 1
ATOM 1835 C CA . SER A 1 216 ? -4.273 -10.557 -11.860 1.00 96.81 216 SER A CA 1
ATOM 1836 C C . SER A 1 216 ? -5.721 -10.081 -11.735 1.00 96.81 216 SER A C 1
ATOM 1838 O O . SER A 1 216 ? -6.301 -10.116 -10.646 1.00 96.81 216 SER A O 1
ATOM 1840 N N . GLU A 1 217 ? -6.363 -9.706 -12.840 1.00 96.19 217 GLU A N 1
ATOM 1841 C CA . GLU A 1 217 ? -7.811 -9.428 -12.832 1.00 96.19 217 GLU A CA 1
ATOM 1842 C C . GLU A 1 217 ? -8.629 -10.640 -12.335 1.00 96.19 217 GLU A C 1
ATOM 1844 O O . GLU A 1 217 ? -9.630 -10.475 -11.636 1.00 96.19 217 GLU A O 1
ATOM 1849 N N . TYR A 1 218 ? -8.159 -11.864 -12.604 1.00 96.94 218 TYR A N 1
ATOM 1850 C CA . TYR A 1 218 ? -8.711 -13.093 -12.030 1.00 96.94 218 TYR A CA 1
ATOM 1851 C C . TYR A 1 218 ? -8.506 -13.186 -10.507 1.00 96.94 218 TYR A C 1
ATOM 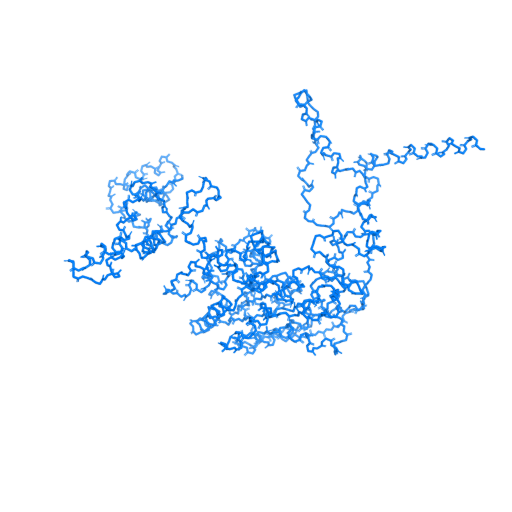1853 O O . TYR A 1 218 ? -9.450 -13.476 -9.771 1.00 96.94 218 TYR A O 1
ATOM 1861 N N . GLY A 1 219 ? -7.306 -12.877 -10.005 1.00 97.12 219 GLY A N 1
ATOM 1862 C CA . GLY A 1 219 ? -7.041 -12.794 -8.566 1.00 97.12 219 GLY A CA 1
ATOM 1863 C C . GLY A 1 219 ? -7.910 -11.733 -7.878 1.00 97.12 219 GLY A C 1
ATOM 1864 O O . GLY A 1 219 ? -8.511 -11.994 -6.834 1.00 97.12 219 GLY A O 1
ATOM 1865 N N . MET A 1 220 ? -8.066 -10.557 -8.486 1.00 96.69 220 MET A N 1
ATOM 1866 C CA . MET A 1 220 ? -8.971 -9.521 -7.987 1.00 96.69 220 MET A CA 1
ATOM 1867 C C . MET A 1 220 ? -10.411 -10.034 -7.883 1.00 96.69 220 MET A C 1
ATOM 1869 O O . MET A 1 220 ? -11.056 -9.812 -6.859 1.00 96.69 220 MET A O 1
ATOM 1873 N N . ALA A 1 221 ? -10.894 -10.774 -8.885 1.00 96.31 221 ALA A N 1
ATOM 1874 C CA . ALA A 1 221 ? -12.242 -11.331 -8.876 1.00 96.31 221 ALA A CA 1
ATOM 1875 C C . ALA A 1 221 ? -12.479 -12.316 -7.720 1.00 96.31 221 ALA A C 1
ATOM 1877 O O . ALA A 1 221 ? -13.462 -12.188 -6.983 1.00 96.31 221 ALA A O 1
ATOM 1878 N N . LEU A 1 222 ? -11.538 -13.241 -7.498 1.00 96.94 222 LEU A N 1
ATOM 1879 C CA . LEU A 1 222 ? -11.574 -14.164 -6.357 1.00 96.94 222 LEU A CA 1
ATOM 1880 C C . LEU A 1 222 ? -11.538 -13.417 -5.011 1.00 96.94 222 LEU A C 1
ATOM 1882 O O . LEU A 1 222 ? -12.266 -13.766 -4.076 1.00 96.94 222 LEU A O 1
ATOM 1886 N N . SER A 1 223 ? -10.712 -12.369 -4.915 1.00 96.62 223 SER A N 1
ATOM 1887 C CA . SER A 1 223 ? -10.629 -11.520 -3.718 1.00 96.62 223 SER A CA 1
ATOM 1888 C C . SER A 1 223 ? -11.932 -10.783 -3.449 1.00 96.62 223 SER A C 1
ATOM 1890 O O . SER A 1 223 ? -12.390 -10.754 -2.309 1.00 96.62 223 SER A O 1
ATOM 1892 N N . ALA A 1 224 ? -12.539 -10.199 -4.481 1.00 96.25 224 ALA A N 1
ATOM 1893 C CA . ALA A 1 224 ? -13.773 -9.437 -4.367 1.00 96.25 224 ALA A CA 1
ATOM 1894 C C . ALA A 1 224 ? -14.952 -10.326 -3.944 1.00 96.25 224 ALA A C 1
ATOM 1896 O O . ALA A 1 224 ? -15.682 -9.941 -3.034 1.00 96.25 224 ALA A O 1
ATOM 1897 N N . ASP A 1 225 ? -15.095 -11.530 -4.513 1.00 94.88 225 ASP A N 1
ATOM 1898 C CA . ASP A 1 225 ? -16.101 -12.514 -4.075 1.00 94.88 225 ASP A CA 1
ATOM 1899 C C . ASP A 1 225 ? -15.941 -12.870 -2.588 1.00 94.88 225 ASP A C 1
ATOM 1901 O O . ASP A 1 225 ? -16.879 -12.754 -1.791 1.00 94.88 225 ASP A O 1
ATOM 1905 N N . THR A 1 226 ? -14.718 -13.218 -2.186 1.00 96.88 226 THR A N 1
ATOM 1906 C CA . THR A 1 226 ? -14.401 -13.570 -0.795 1.00 96.88 226 THR A CA 1
ATOM 1907 C C . THR A 1 226 ? -14.642 -12.394 0.157 1.00 96.88 226 THR A C 1
ATOM 1909 O O . THR A 1 226 ? -15.192 -12.564 1.249 1.00 96.88 226 THR A O 1
ATOM 1912 N N . LEU A 1 227 ? -14.260 -11.182 -0.253 1.00 97.69 227 LEU A N 1
ATOM 1913 C CA . LEU A 1 227 ? -14.407 -9.966 0.537 1.00 97.69 227 LEU A CA 1
ATOM 1914 C C . LEU A 1 227 ? -15.879 -9.583 0.724 1.00 97.69 227 LEU A C 1
ATOM 1916 O O . LEU A 1 227 ? -16.266 -9.252 1.843 1.00 97.69 227 LEU A O 1
ATOM 1920 N N . VAL A 1 228 ? -16.714 -9.673 -0.316 1.00 96.19 228 VAL A N 1
ATOM 1921 C CA . VAL A 1 228 ? -18.156 -9.382 -0.217 1.00 96.19 228 VAL A CA 1
ATOM 1922 C C . VAL A 1 228 ? -18.827 -10.328 0.777 1.00 96.19 228 VAL A C 1
ATOM 1924 O O . VAL A 1 228 ? -19.458 -9.856 1.722 1.00 96.19 228 VAL A O 1
ATOM 1927 N N . LYS A 1 229 ? -18.590 -11.643 0.663 1.00 96.44 229 LYS A N 1
ATOM 1928 C CA . LYS A 1 229 ? -19.109 -12.649 1.612 1.00 96.44 229 LYS A CA 1
ATOM 1929 C C . LYS A 1 229 ? -18.637 -12.391 3.044 1.00 96.44 229 LYS A C 1
ATOM 1931 O O . LYS A 1 229 ? -19.390 -12.552 4.006 1.00 96.44 229 LYS A O 1
ATOM 1936 N N . PHE A 1 230 ? -17.382 -11.970 3.207 1.00 98.31 230 PHE A N 1
ATOM 1937 C CA . PHE A 1 230 ? -16.837 -11.626 4.517 1.00 98.31 230 PHE A CA 1
ATOM 1938 C C . PHE A 1 230 ? -17.492 -10.371 5.113 1.00 98.31 230 PHE A C 1
ATOM 1940 O O . PHE A 1 230 ? -17.788 -10.350 6.313 1.00 98.31 230 PHE A O 1
ATOM 1947 N N . ILE A 1 231 ? -17.744 -9.341 4.300 1.00 98.12 231 ILE A N 1
ATOM 1948 C CA . ILE A 1 231 ? -18.460 -8.134 4.727 1.00 98.12 231 ILE A CA 1
ATOM 1949 C C . ILE A 1 231 ? -19.893 -8.491 5.118 1.00 98.12 231 ILE A C 1
ATOM 1951 O O . ILE A 1 231 ? -20.328 -8.098 6.199 1.00 98.12 231 ILE A O 1
ATOM 1955 N N . GLU A 1 232 ? -20.603 -9.262 4.296 1.00 96.50 232 GLU A N 1
ATOM 1956 C CA . GLU A 1 232 ? -21.979 -9.706 4.544 1.00 96.50 232 GLU A CA 1
ATOM 1957 C C . GLU A 1 232 ? -22.094 -10.398 5.911 1.00 96.50 232 GLU A C 1
ATOM 1959 O O . GLU A 1 232 ? -22.793 -9.929 6.814 1.00 96.50 232 GLU A O 1
ATOM 1964 N N . LYS A 1 233 ? -21.251 -11.417 6.133 1.00 97.56 233 LYS A N 1
ATOM 1965 C CA . LYS A 1 233 ? -21.192 -12.199 7.376 1.00 97.56 233 LYS A CA 1
ATOM 1966 C C . LYS A 1 233 ? -20.951 -11.357 8.631 1.00 97.56 233 LYS A C 1
ATOM 1968 O O . LYS A 1 233 ? -21.462 -11.695 9.697 1.00 97.56 233 LYS A O 1
ATOM 1973 N N . ASN A 1 234 ? -20.117 -10.318 8.553 1.00 98.12 234 ASN A N 1
ATOM 1974 C CA . ASN A 1 234 ? -19.730 -9.533 9.734 1.00 98.12 234 ASN A CA 1
ATOM 1975 C C . ASN A 1 234 ? -20.568 -8.265 9.930 1.00 98.12 234 ASN A C 1
ATOM 1977 O O . ASN A 1 234 ? -20.635 -7.750 11.047 1.00 98.12 234 ASN A O 1
ATOM 1981 N N . SER A 1 235 ? -21.185 -7.750 8.869 1.00 96.69 235 SER A N 1
ATOM 1982 C CA . SER A 1 235 ? -22.016 -6.549 8.934 1.00 96.69 235 SER A CA 1
ATOM 1983 C C . SER A 1 235 ? -23.482 -6.861 9.217 1.00 96.69 235 SER A C 1
ATOM 1985 O O . SER A 1 235 ? -24.131 -6.076 9.912 1.00 96.69 235 SER A O 1
ATOM 1987 N N . GLY A 1 236 ? -23.970 -8.015 8.747 1.00 95.12 236 GLY A N 1
ATOM 1988 C CA . GLY A 1 236 ? -25.372 -8.420 8.824 1.00 95.12 236 GLY A CA 1
ATOM 1989 C C . GLY A 1 236 ? -26.263 -7.798 7.743 1.00 95.12 236 GLY A C 1
ATOM 1990 O O . GLY A 1 236 ? -27.475 -7.983 7.795 1.00 95.12 236 GLY A O 1
ATOM 1991 N N . TYR A 1 237 ? -25.695 -7.052 6.789 1.00 95.06 237 TYR A N 1
ATOM 1992 C CA . TYR A 1 237 ? -26.413 -6.650 5.577 1.00 95.06 237 TYR A CA 1
ATOM 1993 C C . TYR A 1 237 ? -26.492 -7.837 4.621 1.00 95.06 237 TYR A C 1
ATOM 1995 O O . TYR A 1 237 ? -25.513 -8.556 4.531 1.00 95.06 237 TYR A O 1
ATOM 2003 N N . ASP A 1 238 ? -27.602 -8.005 3.901 1.00 93.69 238 ASP A N 1
ATOM 2004 C CA . ASP A 1 238 ? -27.707 -8.890 2.729 1.00 93.69 238 ASP A CA 1
ATOM 2005 C C . ASP A 1 238 ? -27.273 -8.087 1.492 1.00 93.69 238 ASP A C 1
ATOM 2007 O O . ASP A 1 238 ? -27.970 -7.146 1.081 1.00 93.69 238 ASP A O 1
ATOM 2011 N N . LEU A 1 239 ? -26.069 -8.374 0.987 1.00 94.06 239 LEU A N 1
ATOM 2012 C CA . LEU A 1 239 ? -25.432 -7.631 -0.099 1.00 94.06 239 LEU A CA 1
ATOM 2013 C C . LEU A 1 239 ? -25.768 -8.262 -1.448 1.00 94.06 239 LEU A C 1
ATOM 2015 O O . LEU A 1 239 ? -26.150 -9.422 -1.534 1.00 94.06 239 LEU A O 1
ATOM 2019 N N . LEU A 1 240 ? -25.626 -7.499 -2.535 1.00 92.31 240 LEU A N 1
ATOM 2020 C CA . LEU A 1 240 ? -25.813 -8.036 -3.887 1.00 92.31 240 LEU A CA 1
ATOM 2021 C C . LEU A 1 240 ? -24.898 -9.241 -4.142 1.00 92.31 240 LEU A C 1
ATOM 2023 O O . LEU A 1 240 ? -23.698 -9.175 -3.871 1.00 92.31 240 LEU A O 1
ATOM 2027 N N . ASP A 1 241 ? -25.478 -10.303 -4.705 1.00 88.81 241 ASP A N 1
ATOM 2028 C CA . ASP A 1 241 ? -24.737 -11.507 -5.066 1.00 88.81 241 ASP A CA 1
ATOM 2029 C C . ASP A 1 241 ? -23.796 -11.213 -6.231 1.00 88.81 241 ASP A C 1
ATOM 2031 O O . ASP A 1 241 ? -24.161 -10.548 -7.208 1.00 88.81 241 ASP A O 1
ATOM 2035 N N . LEU A 1 242 ? -22.573 -11.722 -6.112 1.00 89.81 242 LEU A N 1
ATOM 2036 C CA . LEU A 1 242 ? -21.532 -11.580 -7.113 1.00 89.81 242 LEU A CA 1
ATOM 2037 C C . LEU A 1 242 ? -21.267 -12.943 -7.748 1.00 89.81 242 LEU A C 1
ATOM 2039 O O . LEU A 1 242 ? -20.888 -13.892 -7.066 1.00 89.81 242 LEU A 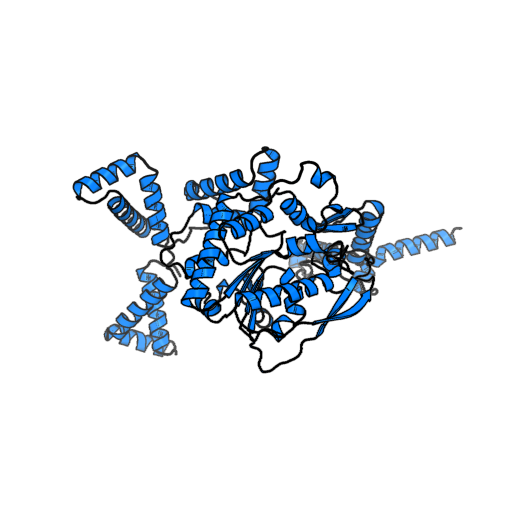O 1
ATOM 2043 N N . ALA A 1 243 ? -21.445 -13.023 -9.060 1.00 91.12 243 ALA A N 1
ATOM 2044 C CA . ALA A 1 243 ? -20.993 -14.142 -9.871 1.00 91.12 243 ALA A CA 1
ATOM 2045 C C . ALA A 1 243 ? -19.986 -13.651 -10.916 1.00 91.12 243 ALA A C 1
ATOM 2047 O O . ALA A 1 243 ? -19.863 -12.452 -11.176 1.00 91.12 243 ALA A O 1
ATOM 2048 N N . TRP A 1 244 ? -19.249 -14.586 -11.507 1.00 93.81 244 TRP A N 1
ATOM 2049 C CA . TRP A 1 244 ? -18.170 -14.285 -12.441 1.00 93.81 244 TRP A CA 1
ATOM 2050 C C . TRP A 1 244 ? -18.222 -15.208 -13.647 1.00 93.81 244 TRP A C 1
ATOM 2052 O O . TRP A 1 244 ? -18.469 -16.405 -13.508 1.00 93.81 244 TRP A O 1
ATOM 2062 N N . GLU A 1 245 ? -17.920 -14.651 -14.812 1.00 95.50 245 GLU A N 1
ATOM 2063 C CA . GLU A 1 245 ? -17.721 -15.387 -16.057 1.00 95.50 245 GLU A CA 1
ATOM 2064 C C . GLU A 1 245 ? -16.375 -14.991 -16.666 1.00 95.50 245 GLU A C 1
ATOM 2066 O O . GLU A 1 245 ? -15.969 -13.833 -16.570 1.00 95.50 245 GLU A O 1
ATOM 2071 N N . ILE A 1 246 ? -15.658 -15.943 -17.268 1.00 97.25 246 ILE A N 1
ATOM 2072 C CA . ILE A 1 246 ? -14.408 -15.646 -17.973 1.00 97.25 246 ILE A CA 1
ATOM 2073 C C . ILE A 1 246 ? -14.749 -15.130 -19.371 1.00 97.25 246 ILE A C 1
ATOM 2075 O O . ILE A 1 246 ? -15.133 -15.914 -20.232 1.00 97.25 246 ILE A O 1
ATOM 2079 N N . ASP A 1 247 ? -14.563 -13.830 -19.600 1.00 96.62 247 ASP A N 1
ATOM 2080 C CA . ASP A 1 247 ? -14.782 -13.206 -20.913 1.00 96.62 247 ASP A CA 1
ATOM 2081 C C . ASP A 1 247 ? -13.696 -13.627 -21.911 1.00 96.62 247 ASP A C 1
ATOM 2083 O O . ASP A 1 247 ? -13.972 -13.995 -23.053 1.00 96.62 247 ASP A O 1
ATOM 2087 N N . LYS A 1 248 ? -12.434 -13.633 -21.466 1.00 97.06 248 LYS A N 1
ATOM 2088 C CA . LYS A 1 248 ? -11.308 -14.060 -22.302 1.00 97.06 248 LYS A CA 1
ATOM 2089 C C . LYS A 1 248 ? -10.126 -14.592 -21.509 1.00 97.06 248 LYS A C 1
ATOM 2091 O O . LYS A 1 248 ? -9.912 -14.241 -20.348 1.00 97.06 248 LYS A O 1
ATOM 2096 N N . VAL A 1 249 ? -9.304 -15.369 -22.211 1.00 97.75 249 VAL A N 1
ATOM 2097 C CA . VAL A 1 249 ? -7.978 -15.807 -21.771 1.00 97.75 249 VAL A CA 1
ATOM 2098 C C . VAL A 1 249 ? -6.956 -15.377 -22.817 1.00 97.75 249 VAL A C 1
ATOM 2100 O O . VAL A 1 249 ? -7.134 -15.633 -24.007 1.00 97.75 249 VAL A O 1
ATOM 2103 N N . THR A 1 250 ? -5.886 -14.707 -22.395 1.00 96.94 250 THR A N 1
ATOM 2104 C CA . THR A 1 250 ? -4.846 -14.204 -23.303 1.00 96.94 250 THR A CA 1
ATOM 2105 C C . THR A 1 250 ? -3.468 -14.275 -22.658 1.00 96.94 250 THR A C 1
ATOM 2107 O O . THR A 1 250 ? -3.320 -14.164 -21.447 1.00 96.94 250 THR A O 1
ATOM 2110 N N . THR A 1 251 ? -2.438 -14.446 -23.482 1.00 95.88 251 THR A N 1
ATOM 2111 C CA . THR A 1 251 ? -1.031 -14.374 -23.059 1.00 95.88 251 THR A CA 1
ATOM 2112 C C . THR A 1 251 ? -0.480 -12.952 -23.111 1.00 95.88 251 THR A C 1
ATOM 2114 O O . THR A 1 251 ? 0.671 -12.726 -22.754 1.00 95.88 251 THR A O 1
ATOM 2117 N N . LYS A 1 252 ? -1.267 -11.977 -23.576 1.00 95.12 252 LYS A N 1
ATOM 2118 C CA . LYS A 1 252 ? -0.905 -10.556 -23.578 1.00 95.12 252 LYS A CA 1
ATOM 2119 C C . LYS A 1 252 ? -1.532 -9.897 -22.353 1.00 95.12 252 LYS A C 1
ATOM 2121 O O . LYS A 1 252 ? -2.751 -9.740 -22.363 1.00 95.12 252 LYS A O 1
ATOM 2126 N N . PRO A 1 253 ? -0.744 -9.529 -21.331 1.00 93.56 253 PRO A N 1
ATOM 2127 C CA . PRO A 1 253 ? -1.294 -8.914 -20.134 1.00 93.56 253 PRO A CA 1
ATOM 2128 C C . PRO A 1 253 ? -1.923 -7.556 -20.452 1.00 93.56 253 PRO A C 1
ATOM 2130 O O . PRO A 1 253 ? -1.420 -6.804 -21.290 1.00 93.56 253 PRO A O 1
ATOM 2133 N N . GLU A 1 254 ? -3.022 -7.248 -19.777 1.00 91.50 254 GLU A N 1
ATOM 2134 C CA . GLU A 1 254 ? -3.787 -6.015 -19.930 1.00 91.50 254 GLU A CA 1
ATOM 2135 C C . GLU A 1 254 ? -3.929 -5.292 -18.588 1.00 91.50 254 GLU A C 1
ATOM 2137 O O . GLU A 1 254 ? -3.777 -5.885 -17.521 1.00 91.50 254 GLU A O 1
ATOM 2142 N N . LYS A 1 255 ? -4.275 -3.999 -18.635 1.00 89.25 255 LYS A N 1
ATOM 2143 C CA . LYS A 1 255 ? -4.479 -3.164 -17.440 1.00 89.25 255 LYS A CA 1
ATOM 2144 C C . LYS A 1 255 ? -3.250 -3.218 -16.513 1.00 89.25 255 LYS A C 1
ATOM 2146 O O . LYS A 1 255 ? -2.133 -2.996 -16.968 1.00 89.25 255 LYS A O 1
ATOM 2151 N N . THR A 1 256 ? -3.443 -3.481 -15.222 1.00 91.56 256 THR A N 1
ATOM 2152 C CA . THR A 1 256 ? -2.363 -3.554 -14.229 1.00 91.56 256 THR A CA 1
ATOM 2153 C C . THR A 1 256 ? -1.551 -4.842 -14.307 1.00 91.56 256 THR A C 1
ATOM 2155 O O . THR A 1 256 ? -0.522 -4.927 -13.644 1.00 91.56 256 THR A O 1
ATOM 2158 N N . ASP A 1 257 ? -1.944 -5.825 -15.126 1.00 95.06 257 ASP A N 1
ATOM 2159 C CA . ASP A 1 257 ? -1.216 -7.096 -15.203 1.00 95.06 257 ASP A CA 1
ATOM 2160 C C . ASP A 1 257 ? 0.180 -6.954 -15.840 1.00 95.06 257 ASP A C 1
ATOM 2162 O O . ASP A 1 257 ? 0.999 -7.876 -15.779 1.00 95.06 257 ASP A O 1
ATOM 2166 N N . TYR A 1 258 ? 0.461 -5.796 -16.448 1.00 94.88 258 TYR A N 1
ATOM 2167 C CA . TYR A 1 258 ? 1.749 -5.445 -17.046 1.00 94.88 258 TYR A CA 1
ATOM 2168 C C . TYR A 1 258 ? 2.425 -4.228 -16.396 1.00 94.88 258 TYR A C 1
ATOM 2170 O O . TYR A 1 258 ? 3.343 -3.659 -16.980 1.00 94.88 258 TYR A O 1
ATOM 2178 N N . ASP A 1 259 ? 1.998 -3.791 -15.210 1.00 93.12 259 ASP A N 1
ATOM 2179 C CA . ASP A 1 259 ? 2.448 -2.513 -14.639 1.00 93.12 259 ASP A CA 1
ATOM 2180 C C . ASP A 1 259 ? 3.972 -2.410 -14.415 1.00 93.12 259 ASP A C 1
ATOM 2182 O O . ASP A 1 259 ? 4.588 -1.392 -14.747 1.00 93.12 259 ASP A O 1
ATOM 2186 N N . VAL A 1 260 ? 4.622 -3.475 -13.939 1.00 93.69 260 VAL A N 1
ATOM 2187 C CA . VAL A 1 260 ? 6.086 -3.534 -13.844 1.00 93.69 260 VAL A CA 1
ATOM 2188 C C . VAL A 1 260 ? 6.704 -3.642 -15.234 1.00 93.69 260 VAL A C 1
ATOM 2190 O O . VAL A 1 260 ? 7.710 -2.991 -15.507 1.00 93.69 260 VAL A O 1
ATOM 2193 N N . GLY A 1 261 ? 6.101 -4.422 -16.133 1.00 93.69 261 GLY A N 1
ATOM 2194 C CA . GLY A 1 261 ? 6.519 -4.531 -17.531 1.00 93.69 261 GLY A CA 1
ATOM 2195 C C . GLY A 1 261 ? 6.582 -3.176 -18.241 1.00 93.69 261 GLY A C 1
ATOM 2196 O O . GLY A 1 261 ? 7.538 -2.906 -18.974 1.00 93.69 261 GLY A O 1
ATOM 2197 N N . ASP A 1 262 ? 5.622 -2.295 -17.963 1.00 92.56 262 ASP A N 1
ATOM 2198 C CA . ASP A 1 262 ? 5.616 -0.917 -18.441 1.00 92.56 262 ASP A CA 1
ATOM 2199 C C . ASP A 1 262 ? 6.753 -0.101 -17.819 1.00 92.56 262 ASP A C 1
ATOM 2201 O O . ASP A 1 262 ? 7.471 0.591 -18.549 1.00 92.56 262 ASP A O 1
ATOM 2205 N N . ALA A 1 263 ? 6.975 -0.218 -16.506 1.00 92.25 263 ALA A N 1
ATOM 2206 C CA . ALA A 1 263 ? 8.051 0.477 -15.794 1.00 92.25 263 ALA A CA 1
ATOM 2207 C C . ALA A 1 263 ? 9.461 0.073 -16.271 1.00 92.25 263 ALA A C 1
ATOM 2209 O O . ALA A 1 263 ? 10.385 0.891 -16.240 1.00 92.25 263 ALA A O 1
ATOM 2210 N N . LEU A 1 264 ? 9.634 -1.157 -16.773 1.00 93.25 264 LEU A N 1
ATOM 2211 C CA . LEU A 1 264 ? 10.900 -1.622 -17.351 1.00 93.25 264 LEU A CA 1
ATOM 2212 C C . LEU A 1 264 ? 11.300 -0.852 -18.616 1.00 93.25 264 LEU A C 1
ATOM 2214 O O . LEU A 1 264 ? 12.479 -0.857 -18.977 1.00 93.25 264 LEU A O 1
ATOM 2218 N N . ASN A 1 265 ? 10.349 -0.185 -19.285 1.00 94.12 265 ASN A N 1
ATOM 2219 C CA . ASN A 1 265 ? 10.595 0.538 -20.529 1.00 94.12 265 ASN A CA 1
ATOM 2220 C C . ASN A 1 265 ? 11.362 -0.322 -21.546 1.00 94.12 265 ASN A C 1
ATOM 2222 O O . ASN A 1 265 ? 12.421 0.068 -22.033 1.00 94.12 265 ASN A O 1
ATOM 2226 N N . LEU A 1 266 ? 10.852 -1.521 -21.831 1.00 94.62 266 LEU A N 1
ATOM 2227 C CA . LEU A 1 266 ? 11.428 -2.410 -22.842 1.00 94.62 266 LEU A CA 1
ATOM 2228 C C . LEU A 1 266 ? 11.036 -1.959 -24.257 1.00 94.62 266 LEU A C 1
ATOM 2230 O O . LEU A 1 266 ? 10.148 -1.114 -24.436 1.00 94.62 266 LEU A O 1
ATOM 2234 N N . LEU A 1 267 ? 11.727 -2.495 -25.268 1.00 93.56 267 LEU A N 1
ATOM 2235 C CA . LEU A 1 267 ? 11.471 -2.147 -26.668 1.00 93.56 267 LEU A CA 1
ATOM 2236 C C . LEU A 1 267 ? 10.189 -2.804 -27.194 1.00 93.56 267 LEU A C 1
ATOM 2238 O O . LEU A 1 267 ? 9.471 -2.203 -27.990 1.00 93.56 267 LEU A O 1
ATOM 2242 N N . TRP A 1 268 ? 9.883 -4.008 -26.716 1.00 91.19 268 TRP A N 1
ATOM 2243 C CA . TRP A 1 268 ? 8.631 -4.705 -26.986 1.00 91.19 268 TRP A CA 1
ATOM 2244 C C . TRP A 1 268 ? 8.078 -5.338 -25.710 1.00 91.19 268 TRP A C 1
ATOM 2246 O O . TRP A 1 268 ? 8.812 -5.671 -24.774 1.00 91.19 268 TRP A O 1
ATOM 2256 N N . ASN A 1 269 ? 6.758 -5.515 -25.686 1.00 91.06 269 ASN A N 1
ATOM 2257 C CA . ASN A 1 269 ? 6.087 -6.166 -24.571 1.00 91.06 269 ASN A CA 1
ATOM 2258 C C . ASN A 1 269 ? 6.309 -7.676 -24.634 1.00 91.06 269 ASN A C 1
ATOM 2260 O O . ASN A 1 269 ? 6.342 -8.270 -25.714 1.00 91.06 269 ASN A O 1
ATOM 2264 N N . HIS A 1 270 ? 6.460 -8.287 -23.466 1.00 89.31 270 HIS A N 1
ATOM 2265 C CA . HIS A 1 270 ? 6.631 -9.724 -23.332 1.00 89.31 270 HIS A CA 1
ATOM 2266 C C . HIS A 1 270 ? 5.297 -10.361 -22.956 1.00 89.31 270 HIS A C 1
ATOM 2268 O O . HIS A 1 270 ? 4.536 -9.821 -22.153 1.00 89.31 270 HIS A O 1
ATOM 2274 N N . ASN A 1 271 ? 5.018 -11.516 -23.551 1.00 90.00 271 ASN A N 1
ATOM 2275 C CA . ASN A 1 271 ? 3.837 -12.292 -23.205 1.00 90.00 271 ASN A CA 1
ATOM 2276 C C . ASN A 1 271 ? 4.008 -12.929 -21.820 1.00 90.00 271 ASN A C 1
ATOM 2278 O O . ASN A 1 271 ? 5.123 -13.238 -21.398 1.00 90.00 271 ASN A O 1
ATOM 2282 N N . SER A 1 272 ? 2.891 -13.153 -21.143 1.00 88.12 272 SER A N 1
ATOM 2283 C CA . SER A 1 272 ? 2.798 -13.939 -19.920 1.00 88.12 272 SER A CA 1
ATOM 2284 C C . SER A 1 272 ? 2.186 -15.314 -20.212 1.00 88.12 272 SER A C 1
ATOM 2286 O O . SER A 1 272 ? 1.888 -15.667 -21.356 1.00 88.12 272 SER A O 1
ATOM 2288 N N . GLU A 1 273 ? 2.014 -16.093 -19.154 1.00 89.31 273 GLU A N 1
ATOM 2289 C CA . GLU A 1 273 ? 1.119 -17.246 -19.126 1.00 89.31 273 GLU A CA 1
ATOM 2290 C C . GLU A 1 273 ? -0.332 -16.825 -19.429 1.00 89.31 273 GLU A C 1
ATOM 2292 O O . GLU A 1 273 ? -0.646 -15.636 -19.493 1.00 89.31 273 GLU A O 1
ATOM 2297 N N . GLY A 1 274 ? -1.218 -17.789 -19.695 1.00 95.31 274 GLY A N 1
ATOM 2298 C CA . GLY A 1 274 ? -2.616 -17.496 -20.018 1.00 95.31 274 GLY A CA 1
ATOM 2299 C C . GLY A 1 274 ? -3.335 -16.831 -18.841 1.00 95.31 274 GLY A C 1
ATOM 2300 O O . GLY A 1 274 ? -3.678 -17.504 -17.873 1.00 95.31 274 GLY A O 1
ATOM 2301 N N . LEU A 1 275 ? -3.575 -15.523 -18.937 1.00 97.12 275 LEU A N 1
ATOM 2302 C CA . LEU A 1 275 ? -4.292 -14.728 -17.943 1.00 97.12 275 LEU A CA 1
ATOM 2303 C C . LEU A 1 275 ? -5.773 -14.660 -18.304 1.00 97.12 275 LEU A C 1
ATOM 2305 O O . LEU A 1 275 ? -6.125 -14.374 -19.452 1.00 97.12 275 LEU A O 1
ATOM 2309 N N . ALA A 1 276 ? -6.629 -14.912 -17.317 1.00 97.50 276 ALA A N 1
ATOM 2310 C CA . ALA A 1 276 ? -8.071 -14.796 -17.463 1.00 97.50 276 ALA A CA 1
ATOM 2311 C C . ALA A 1 276 ? -8.563 -13.407 -17.050 1.00 97.50 276 ALA A C 1
ATOM 2313 O O . ALA A 1 276 ? -8.168 -12.874 -16.013 1.00 97.50 276 ALA A O 1
ATOM 2314 N N . TYR A 1 277 ? -9.477 -12.863 -17.848 1.00 97.06 277 TYR A N 1
ATOM 2315 C CA . TYR A 1 277 ? -10.128 -11.580 -17.614 1.00 97.06 277 TYR A CA 1
ATOM 2316 C C . TYR A 1 277 ? -11.611 -11.831 -17.352 1.00 97.06 277 TYR A C 1
ATOM 2318 O O . TYR A 1 277 ? -12.379 -11.996 -18.301 1.00 97.06 277 TYR A O 1
ATOM 2326 N N . PRO A 1 278 ? -12.016 -11.935 -16.078 1.00 95.88 278 PRO A N 1
ATOM 2327 C CA . PRO A 1 278 ? -13.401 -12.180 -15.734 1.00 95.88 278 PRO A CA 1
ATOM 2328 C C . PRO A 1 278 ? -14.251 -10.908 -15.830 1.00 95.88 278 PRO A C 1
ATOM 2330 O O . PRO A 1 278 ? -13.776 -9.792 -15.608 1.00 95.88 278 PRO A O 1
ATOM 2333 N N . ILE A 1 279 ? -15.538 -11.098 -16.096 1.00 94.44 279 ILE A N 1
ATOM 2334 C CA . ILE A 1 279 ? -16.583 -10.080 -16.003 1.00 94.44 279 ILE A CA 1
ATOM 2335 C C . ILE A 1 279 ? -17.531 -10.427 -14.855 1.00 94.44 279 ILE A C 1
ATOM 2337 O O . ILE A 1 279 ? -17.868 -11.591 -14.631 1.00 94.44 279 ILE A O 1
ATOM 2341 N N . ALA A 1 280 ? -17.936 -9.409 -14.097 1.00 93.50 280 ALA A N 1
ATOM 2342 C CA . ALA A 1 280 ? -18.848 -9.578 -12.975 1.00 93.50 280 ALA A CA 1
ATOM 2343 C C . ALA A 1 280 ? -20.300 -9.658 -13.463 1.00 93.50 280 ALA A C 1
ATOM 2345 O O . ALA A 1 280 ? -20.790 -8.760 -14.151 1.00 93.50 280 ALA A O 1
ATOM 2346 N N . LEU A 1 281 ? -20.998 -10.704 -13.038 1.00 91.69 281 LEU A N 1
ATOM 2347 C CA . LEU A 1 281 ? -22.432 -10.885 -13.207 1.00 91.69 281 LEU A CA 1
ATOM 2348 C C . LEU A 1 281 ? -23.103 -10.513 -11.881 1.00 91.69 281 LEU A C 1
ATOM 2350 O O . LEU A 1 281 ? -22.936 -11.204 -10.877 1.00 91.69 281 LEU A O 1
ATOM 2354 N N . ILE A 1 282 ? -23.823 -9.389 -11.866 1.00 87.50 282 ILE A N 1
ATOM 2355 C CA . ILE A 1 282 ? -24.485 -8.866 -10.663 1.00 87.50 282 ILE A CA 1
ATOM 2356 C C . ILE A 1 282 ? -25.975 -8.724 -10.949 1.00 87.50 282 ILE A C 1
ATOM 2358 O O . ILE A 1 282 ? -26.391 -7.867 -11.736 1.00 87.50 282 ILE A O 1
ATOM 2362 N N . GLU A 1 283 ? -26.789 -9.534 -10.280 1.00 80.94 283 GLU A N 1
ATOM 2363 C CA . GLU A 1 283 ? -28.239 -9.429 -10.386 1.00 80.94 283 GLU A CA 1
ATOM 2364 C C . GLU A 1 283 ? -28.750 -8.290 -9.496 1.00 80.94 283 GLU A C 1
ATOM 2366 O O . GLU A 1 283 ? -28.590 -8.288 -8.274 1.00 80.94 283 GLU A O 1
ATOM 2371 N N . ARG A 1 284 ? -29.379 -7.277 -10.103 1.00 75.56 284 ARG A N 1
ATOM 2372 C CA . ARG A 1 284 ? -29.946 -6.154 -9.349 1.00 75.56 284 ARG A CA 1
ATOM 2373 C C . ARG A 1 284 ? -31.249 -6.569 -8.675 1.00 75.56 284 ARG A C 1
ATOM 2375 O O . ARG A 1 284 ? -32.321 -6.444 -9.259 1.00 75.56 284 ARG A O 1
ATOM 2382 N N . ASN A 1 285 ? -31.159 -6.959 -7.409 1.00 78.88 285 ASN A N 1
ATOM 2383 C CA . ASN A 1 285 ? -32.320 -7.209 -6.566 1.00 78.88 285 ASN A CA 1
ATOM 2384 C C . ASN A 1 285 ? -32.633 -5.988 -5.681 1.00 78.88 285 ASN A C 1
ATOM 2386 O O . ASN A 1 285 ? -31.824 -5.587 -4.846 1.00 78.88 285 ASN A O 1
ATOM 2390 N N . LYS A 1 286 ? -33.829 -5.401 -5.841 1.00 71.38 286 LYS A N 1
ATOM 2391 C CA . LYS A 1 286 ? -34.278 -4.235 -5.052 1.00 71.38 286 LYS A CA 1
ATOM 2392 C C . LYS A 1 286 ? -34.473 -4.532 -3.559 1.00 71.38 286 LYS A C 1
ATOM 2394 O O . LYS A 1 286 ? -34.543 -3.584 -2.784 1.00 71.38 286 LYS A O 1
ATOM 2399 N N . ALA A 1 287 ? -34.585 -5.800 -3.163 1.00 76.25 287 ALA A N 1
ATOM 2400 C CA . ALA A 1 287 ? -34.701 -6.199 -1.761 1.00 76.25 287 ALA A CA 1
ATOM 2401 C C . ALA A 1 287 ? -33.361 -6.143 -1.006 1.00 76.25 287 ALA A C 1
ATOM 2403 O O . ALA A 1 287 ? -33.360 -6.075 0.221 1.00 76.25 287 ALA A O 1
ATOM 2404 N N . LYS A 1 288 ? -32.231 -6.150 -1.726 1.00 86.12 288 LYS A N 1
ATOM 2405 C CA . LYS A 1 288 ? -30.890 -6.171 -1.134 1.00 86.12 288 LYS A CA 1
ATOM 2406 C C . LYS A 1 288 ? -30.419 -4.771 -0.745 1.00 86.12 288 LYS A C 1
ATOM 2408 O O . LYS A 1 288 ? -30.717 -3.780 -1.419 1.00 86.12 288 LYS A O 1
ATOM 2413 N N . VAL A 1 289 ? -29.675 -4.682 0.357 1.00 89.00 289 VAL A N 1
ATOM 2414 C CA . VAL A 1 289 ? -29.232 -3.405 0.937 1.00 89.00 289 VAL A CA 1
ATOM 2415 C C . VAL A 1 289 ? -27.885 -3.001 0.343 1.00 89.00 289 VAL A C 1
ATOM 2417 O O . VAL A 1 289 ? -26.989 -3.822 0.180 1.00 89.00 289 VAL A O 1
ATOM 2420 N N . ARG A 1 290 ? -27.720 -1.705 0.060 1.00 94.25 290 ARG A N 1
ATOM 2421 C CA . ARG A 1 290 ? -26.467 -1.125 -0.443 1.00 94.25 290 ARG A CA 1
ATOM 2422 C C . ARG A 1 290 ? -25.880 -0.164 0.595 1.00 94.25 290 ARG A C 1
ATOM 2424 O O . ARG A 1 290 ? -26.198 1.024 0.556 1.00 94.25 290 ARG A O 1
ATOM 2431 N N . PRO A 1 291 ? -25.069 -0.645 1.552 1.00 96.44 291 PRO A N 1
ATOM 2432 C CA . PRO A 1 291 ? -24.501 0.214 2.586 1.00 96.44 291 PRO A CA 1
ATOM 2433 C C . PRO A 1 291 ? -23.492 1.230 2.023 1.00 96.44 291 PRO A C 1
ATOM 2435 O O . PRO A 1 291 ? -23.018 1.112 0.892 1.00 96.44 291 PRO A O 1
ATOM 2438 N N . ASN A 1 292 ? -23.139 2.232 2.827 1.00 98.12 292 ASN A N 1
ATOM 2439 C CA . ASN A 1 292 ? -22.026 3.142 2.563 1.00 98.12 292 ASN A CA 1
ATOM 2440 C C . ASN A 1 292 ? -20.708 2.509 3.036 1.00 98.12 292 ASN A C 1
ATOM 2442 O O . ASN A 1 292 ? -20.594 2.081 4.191 1.00 98.12 292 ASN A O 1
ATOM 2446 N N . LEU A 1 293 ? -19.705 2.506 2.162 1.00 98.38 293 LEU A N 1
ATOM 2447 C CA . LEU A 1 293 ? -18.394 1.906 2.374 1.00 98.38 293 LEU A CA 1
ATOM 2448 C C . LEU A 1 293 ? -17.306 2.983 2.437 1.00 98.38 293 LEU A C 1
ATOM 2450 O O . LEU A 1 293 ? -17.285 3.919 1.637 1.00 98.38 293 LEU A O 1
ATOM 2454 N N . LEU A 1 294 ? -16.363 2.819 3.360 1.00 98.62 294 LEU A N 1
ATOM 2455 C CA . LEU A 1 294 ? -15.074 3.504 3.328 1.00 98.62 294 LEU A CA 1
ATOM 2456 C C . LEU A 1 294 ? -13.942 2.479 3.276 1.00 98.62 294 LEU A C 1
ATOM 2458 O O . LEU A 1 294 ? -13.739 1.743 4.236 1.00 98.62 294 LEU A O 1
ATOM 2462 N N . ALA A 1 295 ? -13.173 2.477 2.193 1.00 98.62 295 ALA A N 1
ATOM 2463 C CA . ALA A 1 295 ? -11.925 1.733 2.095 1.00 98.62 295 ALA A CA 1
ATOM 2464 C C . ALA A 1 295 ? -10.734 2.653 2.387 1.00 98.62 295 ALA A C 1
ATOM 2466 O O . ALA A 1 295 ? -10.568 3.701 1.763 1.00 98.62 295 ALA A O 1
ATOM 2467 N N . ILE A 1 296 ? -9.892 2.261 3.338 1.00 98.69 296 ILE A N 1
ATOM 2468 C CA . ILE A 1 296 ? -8.586 2.865 3.601 1.00 98.69 296 ILE A CA 1
ATOM 2469 C C . ILE A 1 296 ? -7.558 1.823 3.174 1.00 98.69 296 ILE A C 1
ATOM 2471 O O . ILE A 1 296 ? -7.350 0.842 3.888 1.00 98.69 296 ILE A O 1
ATOM 2475 N N . ALA A 1 297 ? -6.969 2.017 1.997 1.00 98.31 297 ALA A N 1
ATOM 2476 C CA . ALA A 1 297 ? -6.217 0.976 1.300 1.00 98.31 297 ALA A CA 1
ATOM 2477 C C . ALA A 1 297 ? -5.061 1.547 0.461 1.00 98.31 297 ALA A C 1
ATOM 2479 O O . ALA A 1 297 ? -4.941 2.769 0.291 1.00 98.31 297 ALA A O 1
ATOM 2480 N N . ASP A 1 298 ? -4.208 0.654 -0.043 1.00 97.19 298 ASP A N 1
ATOM 2481 C CA . ASP A 1 298 ? -3.133 0.972 -0.986 1.00 97.19 298 ASP A CA 1
ATOM 2482 C C . ASP A 1 298 ? -3.584 0.794 -2.446 1.00 97.19 298 ASP A C 1
ATOM 2484 O O . ASP A 1 298 ? -4.762 0.947 -2.774 1.00 97.19 298 ASP A O 1
ATOM 2488 N N . SER A 1 299 ? -2.630 0.570 -3.350 1.00 95.19 299 SER A N 1
ATOM 2489 C CA . SER A 1 299 ? -2.870 0.500 -4.782 1.00 95.19 299 SER A CA 1
ATOM 2490 C C . SER A 1 299 ? -3.656 -0.733 -5.223 1.00 95.19 299 SER A C 1
ATOM 2492 O O . SER A 1 299 ? -4.280 -0.664 -6.276 1.00 95.19 299 SER A O 1
ATOM 2494 N N . TYR A 1 300 ? -3.725 -1.806 -4.430 1.00 96.06 300 TYR A N 1
ATOM 2495 C CA . TYR A 1 300 ? -4.512 -2.998 -4.776 1.00 96.06 300 TYR A CA 1
ATOM 2496 C C . TYR A 1 300 ? -6.002 -2.688 -4.901 1.00 96.06 300 TYR A C 1
ATOM 2498 O O . TYR A 1 300 ? -6.670 -3.128 -5.844 1.00 96.06 300 TYR A O 1
ATOM 2506 N N . TYR A 1 301 ? -6.514 -1.828 -4.021 1.00 97.31 301 TYR A N 1
ATOM 2507 C CA . TYR A 1 301 ? -7.908 -1.408 -4.068 1.00 97.31 301 TYR A CA 1
ATOM 2508 C C . TYR A 1 301 ? -8.269 -0.655 -5.359 1.00 97.31 301 TYR A C 1
ATOM 2510 O O . TYR A 1 301 ? -9.445 -0.616 -5.720 1.00 97.31 301 TYR A O 1
ATOM 2518 N N . TRP A 1 302 ? -7.298 -0.124 -6.122 1.00 96.31 302 TRP A N 1
ATOM 2519 C CA . TRP A 1 302 ? -7.590 0.468 -7.433 1.00 96.31 302 TRP A CA 1
ATOM 2520 C C . TRP A 1 302 ? -8.196 -0.529 -8.413 1.00 96.31 302 TRP A C 1
ATOM 2522 O O . TRP A 1 302 ? -9.060 -0.123 -9.187 1.00 96.31 302 TRP A O 1
ATOM 2532 N N . ASN A 1 303 ? -7.809 -1.808 -8.390 1.00 95.00 303 ASN A N 1
ATOM 2533 C CA . ASN A 1 303 ? -8.423 -2.790 -9.287 1.00 95.00 303 ASN A CA 1
ATOM 2534 C C . ASN A 1 303 ? -9.909 -2.976 -8.963 1.00 95.00 303 ASN A C 1
ATOM 2536 O O . ASN A 1 303 ? -10.746 -2.927 -9.864 1.00 95.00 303 ASN A O 1
ATOM 2540 N N . ILE A 1 304 ? -10.248 -3.081 -7.675 1.00 95.69 304 ILE A N 1
ATOM 2541 C CA . ILE A 1 304 ? -11.640 -3.175 -7.214 1.00 95.69 304 ILE A CA 1
ATOM 2542 C C . ILE A 1 304 ? -12.398 -1.887 -7.566 1.00 95.69 304 ILE A C 1
ATOM 2544 O O . ILE A 1 304 ? -13.444 -1.939 -8.214 1.00 95.69 304 ILE A O 1
ATOM 2548 N N . TYR A 1 305 ? -11.848 -0.722 -7.226 1.00 95.56 305 TYR A N 1
ATOM 2549 C CA . TYR A 1 305 ? -12.477 0.578 -7.463 1.00 95.56 305 TYR A CA 1
ATOM 2550 C C . TYR A 1 305 ? -12.711 0.867 -8.959 1.00 95.56 305 TYR A C 1
ATOM 2552 O O . TYR A 1 305 ? -13.759 1.383 -9.365 1.00 95.56 305 TYR A O 1
ATOM 2560 N N . ASN A 1 306 ? -11.747 0.512 -9.814 1.00 94.06 306 ASN A N 1
ATOM 2561 C CA . ASN A 1 306 ? -11.830 0.727 -11.260 1.00 94.06 306 ASN A CA 1
ATOM 2562 C C . ASN A 1 306 ? -12.735 -0.294 -11.957 1.00 94.06 306 ASN A C 1
ATOM 2564 O O . ASN A 1 306 ? -13.351 0.061 -12.960 1.00 94.06 306 ASN A O 1
ATOM 2568 N N . SER A 1 307 ? -12.890 -1.505 -11.405 1.00 91.94 307 SER A N 1
ATOM 2569 C CA . SER A 1 307 ? -13.852 -2.504 -11.904 1.00 91.94 307 SER A CA 1
ATOM 2570 C C . SER A 1 307 ? -15.316 -2.059 -11.784 1.00 91.94 307 SER A C 1
ATOM 2572 O O . SER A 1 307 ? -16.190 -2.626 -12.433 1.00 91.94 307 SER A O 1
ATOM 2574 N N . LYS A 1 308 ? -15.595 -1.050 -10.942 1.00 92.50 308 LYS A N 1
ATOM 2575 C CA . LYS A 1 308 ? -16.936 -0.549 -10.587 1.00 92.50 308 LYS A CA 1
ATOM 2576 C C . LYS A 1 308 ? -17.831 -1.529 -9.833 1.00 92.50 308 LYS A C 1
ATOM 2578 O O . LYS A 1 308 ? -18.941 -1.140 -9.468 1.00 92.50 308 LYS A O 1
ATOM 2583 N N . ILE A 1 309 ? -17.349 -2.726 -9.501 1.00 92.31 309 ILE A N 1
ATOM 2584 C CA . ILE A 1 309 ? -18.117 -3.745 -8.774 1.00 92.31 309 ILE A CA 1
ATOM 2585 C C . ILE A 1 309 ? -18.584 -3.204 -7.423 1.00 92.31 309 ILE A C 1
ATOM 2587 O O . ILE A 1 309 ? -19.770 -3.264 -7.104 1.00 92.31 309 ILE A O 1
ATOM 2591 N N . PHE A 1 310 ? -17.687 -2.588 -6.651 1.00 94.06 310 PHE A N 1
ATOM 2592 C CA . PHE A 1 310 ? -18.046 -2.078 -5.327 1.00 94.06 310 PHE A CA 1
ATOM 2593 C C . PHE A 1 310 ? -18.964 -0.853 -5.412 1.00 94.06 310 PHE A C 1
ATOM 2595 O O . PHE A 1 310 ? -19.900 -0.752 -4.625 1.00 94.06 310 PHE A O 1
ATOM 2602 N N . SER A 1 311 ? -18.836 -0.006 -6.435 1.00 92.38 311 SER A N 1
ATOM 2603 C CA . SER A 1 311 ? -19.812 1.066 -6.680 1.00 92.38 311 SER A CA 1
ATOM 2604 C C . SER A 1 311 ? -21.218 0.558 -7.060 1.00 92.38 311 SER A C 1
ATOM 2606 O O . SER A 1 311 ? -22.194 1.302 -6.950 1.00 92.38 311 SER A O 1
ATOM 2608 N N . ILE A 1 312 ? -21.350 -0.707 -7.489 1.00 92.44 312 ILE A N 1
ATOM 2609 C CA . ILE A 1 312 ? -22.643 -1.373 -7.712 1.00 92.44 312 ILE A CA 1
ATOM 2610 C C . ILE A 1 312 ? -23.163 -1.985 -6.404 1.00 92.44 312 ILE A C 1
ATOM 2612 O O . ILE A 1 312 ? -24.341 -1.822 -6.094 1.00 92.44 312 ILE A O 1
ATOM 2616 N N . ILE A 1 313 ? -22.307 -2.640 -5.616 1.00 93.62 313 ILE A N 1
ATOM 2617 C CA . ILE A 1 313 ? -22.689 -3.309 -4.357 1.00 93.62 313 ILE A CA 1
ATOM 2618 C C . ILE A 1 313 ? -23.011 -2.297 -3.247 1.00 93.62 313 ILE A C 1
ATOM 2620 O O . ILE A 1 313 ? -23.963 -2.473 -2.492 1.00 93.62 313 ILE A O 1
ATOM 2624 N N . PHE A 1 314 ? -22.269 -1.197 -3.179 1.00 95.31 314 PHE A N 1
ATOM 2625 C CA . PHE A 1 314 ? -22.397 -0.166 -2.153 1.00 95.31 314 PHE A CA 1
ATOM 2626 C C . PHE A 1 314 ? -23.045 1.096 -2.731 1.00 95.31 314 PHE A C 1
ATOM 2628 O O . PHE A 1 314 ? -22.972 1.358 -3.932 1.00 95.31 314 PHE A O 1
ATOM 2635 N N . ASN A 1 315 ? -23.732 1.872 -1.890 1.00 94.25 315 ASN A N 1
ATOM 2636 C CA . ASN A 1 315 ? -24.398 3.107 -2.322 1.00 94.25 315 ASN A CA 1
ATOM 2637 C C . ASN A 1 315 ? -23.412 4.278 -2.425 1.00 94.25 315 ASN A C 1
ATOM 2639 O O . ASN A 1 315 ? -23.469 5.072 -3.361 1.00 94.25 315 ASN A O 1
ATOM 2643 N N . ASN A 1 316 ? -22.485 4.368 -1.473 1.00 94.44 316 ASN A N 1
ATOM 2644 C CA . ASN A 1 316 ? -21.425 5.365 -1.465 1.00 94.44 316 ASN A CA 1
ATOM 2645 C C . ASN A 1 316 ? -20.097 4.689 -1.123 1.00 94.44 316 ASN A C 1
ATOM 2647 O O . ASN A 1 316 ? -19.860 4.339 0.031 1.00 94.44 316 ASN A O 1
ATOM 2651 N N . GLU A 1 317 ? -19.257 4.500 -2.136 1.00 96.31 317 GLU A N 1
ATOM 2652 C CA . GLU A 1 317 ? -17.897 3.985 -2.002 1.00 96.31 317 GLU A CA 1
ATOM 2653 C C . GLU A 1 317 ? -16.914 5.158 -1.899 1.00 96.31 317 GLU A C 1
ATOM 2655 O O . GLU A 1 317 ? -16.659 5.858 -2.881 1.00 96.31 317 GLU A O 1
ATOM 2660 N N . SER A 1 318 ? -16.356 5.370 -0.707 1.00 96.75 318 SER A N 1
ATOM 2661 C CA . SER A 1 318 ? -15.232 6.286 -0.500 1.00 96.75 318 SER A CA 1
ATOM 2662 C C . SER A 1 318 ? -13.927 5.510 -0.410 1.00 96.75 318 SER A C 1
ATOM 2664 O O . SER A 1 318 ? -13.844 4.512 0.306 1.00 96.75 318 SER A O 1
ATOM 2666 N N . PHE A 1 319 ? -12.887 6.016 -1.063 1.00 98.19 319 PHE A N 1
ATOM 2667 C CA . PHE A 1 319 ? -11.556 5.422 -1.042 1.00 98.19 319 PHE A CA 1
ATOM 2668 C C . PHE A 1 319 ? -10.519 6.441 -0.561 1.00 98.19 319 PHE A C 1
ATOM 2670 O O . PHE A 1 319 ? -10.250 7.448 -1.216 1.00 98.19 319 PHE A O 1
ATOM 2677 N N . TRP A 1 320 ? -9.937 6.186 0.611 1.00 98.31 320 TRP A N 1
ATOM 2678 C CA . TRP A 1 320 ? -8.814 6.946 1.154 1.00 98.31 320 TRP A CA 1
ATOM 2679 C C . TRP A 1 320 ? -7.501 6.284 0.743 1.00 98.31 320 TRP A C 1
ATOM 2681 O O . TRP A 1 320 ? -6.935 5.471 1.481 1.00 98.31 320 TRP A O 1
ATOM 2691 N N . TYR A 1 321 ? -7.017 6.658 -0.438 1.00 98.19 321 TYR A N 1
ATOM 2692 C CA . TYR A 1 321 ? -5.792 6.127 -1.023 1.00 98.19 321 TYR A CA 1
ATOM 2693 C C . TYR A 1 321 ? -4.575 6.505 -0.179 1.00 98.19 321 TYR A C 1
ATOM 2695 O O . TYR A 1 321 ? -4.321 7.693 0.073 1.00 98.19 321 TYR A O 1
ATOM 2703 N N . PHE A 1 322 ? -3.855 5.485 0.303 1.00 96.25 322 PHE A N 1
ATOM 2704 C CA . PHE A 1 322 ? -2.752 5.620 1.258 1.00 96.25 322 PHE A CA 1
ATOM 2705 C C . PHE A 1 322 ? -3.132 6.440 2.510 1.00 96.25 322 PHE A C 1
ATOM 2707 O O . PHE A 1 322 ? -2.302 7.113 3.122 1.00 96.25 322 PHE A O 1
ATOM 2714 N N . GLY A 1 323 ? -4.423 6.457 2.872 1.00 95.25 323 GLY A N 1
ATOM 2715 C CA . GLY A 1 323 ? -4.954 7.279 3.960 1.00 95.25 323 GLY A CA 1
ATOM 2716 C C . GLY A 1 323 ? -4.801 8.796 3.763 1.00 95.25 323 GLY A C 1
ATOM 2717 O O . GLY A 1 323 ? -4.993 9.552 4.720 1.00 95.25 323 GLY A O 1
ATOM 2718 N N . ALA A 1 324 ? -4.430 9.261 2.569 1.00 93.44 324 ALA A N 1
ATOM 2719 C CA . ALA A 1 324 ? -4.082 10.654 2.309 1.00 93.44 324 ALA A CA 1
ATOM 2720 C C . ALA A 1 324 ? -5.044 11.317 1.324 1.00 93.44 324 ALA A C 1
ATOM 2722 O O . ALA A 1 324 ? -5.655 12.318 1.691 1.00 93.44 324 ALA A O 1
ATOM 2723 N N . LYS A 1 325 ? -5.206 10.761 0.117 1.00 96.19 325 LYS A N 1
ATOM 2724 C CA . LYS A 1 325 ? -6.084 11.313 -0.928 1.00 96.19 325 LYS A CA 1
ATOM 2725 C C . LYS A 1 325 ? -7.467 10.676 -0.876 1.00 96.19 325 LYS A C 1
ATOM 2727 O O . LYS A 1 325 ? -7.579 9.482 -0.619 1.00 96.19 325 LYS A O 1
ATOM 2732 N N . VAL A 1 326 ? -8.504 11.472 -1.120 1.00 97.31 326 VAL A N 1
ATOM 2733 C CA . VAL A 1 326 ? -9.909 11.065 -0.976 1.00 97.31 326 VAL A CA 1
ATOM 2734 C C . VAL A 1 326 ? -10.550 10.942 -2.355 1.00 97.31 326 VAL A C 1
ATOM 2736 O O . VAL A 1 326 ? -10.588 11.922 -3.097 1.00 97.31 326 VAL A O 1
ATOM 2739 N N . TYR A 1 327 ? -11.049 9.756 -2.695 1.00 97.00 327 TYR A N 1
ATOM 2740 C CA . TYR A 1 327 ? -11.800 9.486 -3.920 1.00 97.00 327 TYR A CA 1
ATOM 2741 C C . TYR A 1 327 ? -13.257 9.117 -3.603 1.00 97.00 327 TYR A C 1
ATOM 2743 O O . TYR A 1 327 ? -13.490 8.405 -2.617 1.00 97.00 327 TYR A O 1
ATOM 2751 N N . PRO A 1 328 ? -14.223 9.528 -4.453 1.00 95.19 328 PRO A N 1
ATOM 2752 C CA . PRO A 1 328 ? -14.057 10.145 -5.784 1.00 95.19 328 PRO A CA 1
ATOM 2753 C C . PRO A 1 328 ? -13.742 11.654 -5.812 1.00 95.19 328 PRO A C 1
ATOM 2755 O O . PRO A 1 328 ? -13.482 12.192 -6.884 1.00 95.19 328 PRO A O 1
ATOM 2758 N N . GLU A 1 329 ? -13.759 12.355 -4.682 1.00 94.12 329 GLU A N 1
ATOM 2759 C CA . GLU A 1 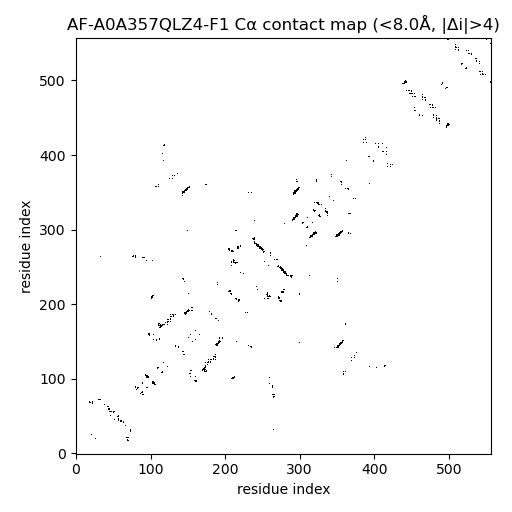329 ? -13.683 13.821 -4.596 1.00 94.12 329 GLU A CA 1
ATOM 2760 C C . GLU A 1 329 ? -12.454 14.395 -5.325 1.00 94.12 329 GLU A C 1
ATOM 2762 O O . GLU A 1 329 ? -12.570 15.370 -6.075 1.00 94.12 329 GLU A O 1
ATOM 2767 N N . SER A 1 330 ? -11.304 13.723 -5.201 1.00 93.50 330 SER A N 1
ATOM 2768 C CA . SER A 1 330 ? -10.046 14.099 -5.861 1.00 93.50 330 SER A CA 1
ATOM 2769 C C . SER A 1 330 ? -10.089 14.089 -7.390 1.00 93.50 330 SER A C 1
ATOM 2771 O O . SER A 1 330 ? -9.207 14.689 -7.997 1.00 93.50 330 SER A O 1
ATOM 2773 N N . TRP A 1 331 ? -11.097 13.475 -8.025 1.00 91.06 331 TRP A N 1
ATOM 2774 C CA . TRP A 1 331 ? -11.292 13.589 -9.477 1.00 91.06 331 TRP A CA 1
ATOM 2775 C C . TRP A 1 331 ? -11.732 14.982 -9.906 1.00 91.06 331 TRP A C 1
ATOM 2777 O O . TRP A 1 331 ? -11.377 15.436 -10.989 1.00 91.06 331 TRP A O 1
ATOM 2787 N N . SER A 1 332 ? -12.511 15.652 -9.057 1.00 92.81 332 SER A N 1
ATOM 2788 C CA . SER A 1 332 ? -13.051 16.983 -9.350 1.00 92.81 332 SER A CA 1
ATOM 2789 C C . SER A 1 332 ? -12.120 18.064 -8.815 1.00 92.81 332 SER A C 1
ATOM 2791 O O . SER A 1 332 ? -11.831 19.053 -9.484 1.00 92.81 332 SER A O 1
ATOM 2793 N N . LYS A 1 333 ? -11.657 17.872 -7.579 1.00 92.81 333 LYS A N 1
ATOM 2794 C CA . LYS A 1 333 ? -10.774 18.789 -6.869 1.00 92.81 333 LYS A CA 1
ATOM 2795 C C . LYS A 1 333 ? -9.918 17.976 -5.919 1.00 92.81 333 LYS A C 1
ATOM 2797 O O . LYS A 1 333 ? -10.467 17.286 -5.063 1.00 92.81 333 LYS A O 1
ATOM 2802 N N . GLU A 1 334 ? -8.597 18.092 -6.040 1.00 93.25 334 GLU A N 1
ATOM 2803 C CA . GLU A 1 334 ? -7.659 17.402 -5.151 1.00 93.25 334 GLU A CA 1
ATOM 2804 C C . GLU A 1 334 ? -8.063 17.614 -3.685 1.00 93.25 334 GLU A C 1
ATOM 2806 O O . GLU A 1 334 ? -8.070 18.740 -3.185 1.00 93.25 334 GLU A O 1
ATOM 2811 N N . THR A 1 335 ? -8.454 16.522 -3.026 1.00 94.94 335 THR A N 1
ATOM 2812 C CA . THR A 1 335 ? -9.032 16.530 -1.680 1.00 94.94 335 THR A CA 1
ATOM 2813 C C . THR A 1 335 ? -8.264 15.540 -0.821 1.00 94.94 335 THR A C 1
ATOM 2815 O O . THR A 1 335 ? -8.147 14.362 -1.170 1.00 94.94 335 THR A O 1
ATOM 2818 N N . ASN A 1 336 ? -7.735 15.998 0.314 1.00 93.81 336 ASN A N 1
ATOM 2819 C CA . ASN A 1 336 ? -6.997 15.141 1.233 1.00 93.81 336 ASN A CA 1
ATOM 2820 C C . ASN A 1 33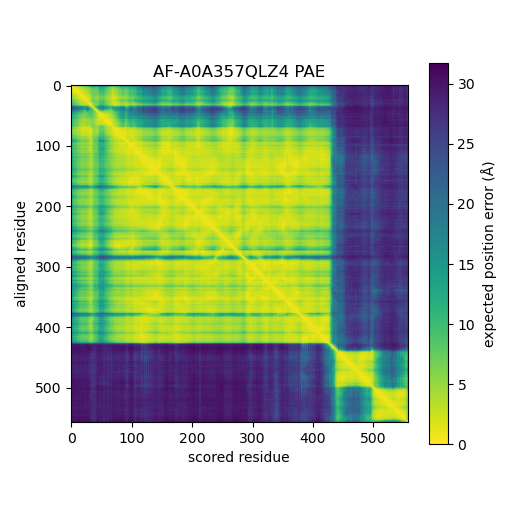6 ? -7.793 14.889 2.516 1.00 93.81 336 ASN A C 1
ATOM 2822 O O . ASN A 1 336 ? -8.590 15.712 2.950 1.00 93.81 336 ASN A O 1
ATOM 2826 N N . VAL A 1 337 ? -7.511 13.774 3.194 1.00 92.25 337 VAL A N 1
ATOM 2827 C CA . VAL A 1 337 ? -8.155 13.396 4.465 1.00 92.25 337 VAL A CA 1
ATOM 2828 C C . VAL A 1 337 ? -7.959 14.468 5.542 1.00 92.25 337 VAL A C 1
ATOM 2830 O O . VAL A 1 337 ? -8.835 14.667 6.375 1.00 92.25 337 VAL A O 1
ATOM 2833 N N . LYS A 1 338 ? -6.825 15.181 5.518 1.00 89.12 338 LYS A N 1
ATOM 2834 C CA . LYS A 1 338 ? -6.542 16.295 6.442 1.00 89.12 338 LYS A CA 1
ATOM 2835 C C . LYS A 1 338 ? -7.499 17.485 6.271 1.00 89.12 338 LYS A C 1
ATOM 2837 O O . LYS A 1 338 ? -7.623 18.276 7.195 1.00 89.12 338 LYS A O 1
ATOM 2842 N N . ASP A 1 339 ? -8.135 17.603 5.105 1.00 89.56 339 ASP A N 1
ATOM 2843 C CA . ASP A 1 339 ? -9.065 18.684 4.769 1.00 89.56 339 ASP A CA 1
ATOM 2844 C C . ASP A 1 339 ? -10.514 18.316 5.159 1.00 89.56 339 ASP A C 1
ATOM 2846 O O . ASP A 1 339 ? -11.423 19.135 5.037 1.00 89.56 339 ASP A O 1
ATOM 2850 N N . LEU A 1 340 ? -10.748 17.081 5.628 1.00 90.69 340 LEU A N 1
ATOM 2851 C CA . LEU A 1 340 ? -12.066 16.577 6.006 1.00 90.69 340 LEU A CA 1
ATOM 2852 C C . LEU A 1 340 ? -12.339 16.725 7.505 1.00 90.69 340 LEU A C 1
ATOM 2854 O O . LEU A 1 340 ? -11.454 16.564 8.347 1.00 90.69 340 LEU A O 1
ATOM 2858 N N . ASN A 1 341 ? -13.622 16.839 7.859 1.00 95.25 341 ASN A N 1
ATOM 2859 C CA . ASN A 1 341 ? -14.073 16.436 9.189 1.00 95.25 341 ASN A CA 1
ATOM 2860 C C . ASN A 1 341 ? -14.087 14.898 9.259 1.00 95.25 341 ASN A C 1
ATOM 2862 O O . ASN A 1 341 ? -15.076 14.246 8.911 1.00 95.25 341 ASN A O 1
ATOM 2866 N N . VAL A 1 342 ? -12.959 14.322 9.681 1.00 95.06 342 VAL A N 1
ATOM 2867 C CA . VAL A 1 342 ? -12.730 12.867 9.727 1.00 95.06 342 VAL A CA 1
ATOM 2868 C C . VAL A 1 342 ? -13.793 12.153 10.559 1.00 95.06 342 VAL A C 1
ATOM 2870 O O . VAL A 1 342 ? -14.333 11.142 10.114 1.00 95.06 342 VAL A O 1
ATOM 2873 N N . LYS A 1 343 ? -14.139 12.692 11.737 1.00 95.88 343 LYS A N 1
ATOM 2874 C CA . LYS A 1 343 ? -15.141 12.092 12.630 1.00 95.88 343 LYS A CA 1
ATOM 2875 C C . LYS A 1 343 ? -16.501 12.000 11.945 1.00 95.88 343 LYS A C 1
ATOM 2877 O O . LYS A 1 343 ? -17.081 10.921 11.902 1.00 95.88 343 LYS A O 1
ATOM 2882 N N . LYS A 1 344 ? -16.980 13.112 11.378 1.00 96.50 344 LYS A N 1
ATOM 2883 C CA . LYS A 1 344 ? -18.254 13.158 10.649 1.00 96.50 344 LYS A CA 1
ATOM 2884 C C . LYS A 1 344 ? -18.252 12.177 9.476 1.00 96.50 344 LYS A C 1
ATOM 2886 O O . LYS A 1 344 ? -19.148 11.350 9.382 1.00 96.50 344 LYS A O 1
ATOM 2891 N N . THR A 1 345 ? -17.203 12.215 8.655 1.00 95.75 345 THR A N 1
ATOM 2892 C CA . THR A 1 345 ? -17.083 11.366 7.456 1.00 95.75 345 THR A CA 1
ATOM 2893 C C . THR A 1 345 ? -17.155 9.878 7.797 1.00 95.75 345 THR A C 1
ATOM 2895 O O . THR A 1 345 ? -17.781 9.107 7.080 1.00 95.75 345 THR A O 1
ATOM 2898 N N . VAL A 1 346 ? -16.515 9.466 8.894 1.00 97.62 346 VAL A N 1
ATOM 2899 C CA . VAL A 1 346 ? -16.515 8.074 9.363 1.00 97.62 346 VAL A CA 1
ATOM 2900 C C . VAL A 1 346 ? -17.884 7.656 9.888 1.00 97.62 346 VAL A C 1
ATOM 2902 O O . VAL A 1 346 ? -18.325 6.549 9.596 1.00 97.62 346 VAL A O 1
ATOM 2905 N N . LEU A 1 347 ? -18.569 8.537 10.623 1.00 98.06 347 LEU A N 1
ATOM 2906 C CA . LEU A 1 347 ? -19.891 8.256 11.190 1.00 98.06 347 LEU A CA 1
ATOM 2907 C C . LEU A 1 347 ? -21.012 8.163 10.140 1.00 98.06 347 LEU A C 1
ATOM 2909 O O . LEU A 1 347 ? -22.070 7.620 10.434 1.00 98.06 347 LEU A O 1
ATOM 2913 N N . GLU A 1 348 ? -20.784 8.645 8.917 1.00 97.56 348 GLU A N 1
ATOM 2914 C CA . GLU A 1 348 ? -21.710 8.512 7.779 1.00 97.56 348 GLU A CA 1
ATOM 2915 C C . GLU A 1 348 ? -21.592 7.155 7.049 1.00 97.56 348 GLU A C 1
ATOM 2917 O O . GLU A 1 348 ? -22.326 6.883 6.089 1.00 97.56 348 GLU A O 1
ATOM 2922 N N . LYS A 1 349 ? -20.654 6.295 7.468 1.00 98.19 349 LYS A N 1
ATOM 2923 C CA . LYS A 1 349 ? -20.390 4.986 6.853 1.00 98.19 349 LYS A CA 1
ATOM 2924 C C . LYS A 1 349 ? -21.082 3.864 7.609 1.00 98.19 349 LYS A C 1
ATOM 2926 O O . LYS A 1 349 ? -21.341 3.966 8.798 1.00 98.19 349 LYS A O 1
ATOM 2931 N N . ASN A 1 350 ? -21.329 2.757 6.916 1.00 98.50 350 ASN A N 1
ATOM 2932 C CA . ASN A 1 350 ? -21.849 1.531 7.522 1.00 98.50 350 ASN A CA 1
ATOM 2933 C C . ASN A 1 350 ? -20.768 0.450 7.626 1.00 98.50 350 ASN A C 1
ATOM 2935 O O . ASN A 1 350 ? -20.775 -0.348 8.565 1.00 98.50 350 ASN A O 1
ATOM 2939 N N . VAL A 1 351 ? -19.836 0.430 6.669 1.00 98.69 351 VAL A N 1
ATOM 2940 C CA . VAL A 1 351 ? -18.709 -0.505 6.621 1.00 98.69 351 VAL A CA 1
ATOM 2941 C C . VAL A 1 351 ? -17.415 0.272 6.391 1.00 98.69 351 VAL A C 1
ATOM 2943 O O . VAL A 1 351 ? -17.365 1.177 5.558 1.00 98.69 351 VAL A O 1
ATOM 2946 N N . ILE A 1 352 ? -16.365 -0.085 7.130 1.00 98.81 352 ILE A N 1
ATOM 2947 C CA . ILE A 1 352 ? -15.021 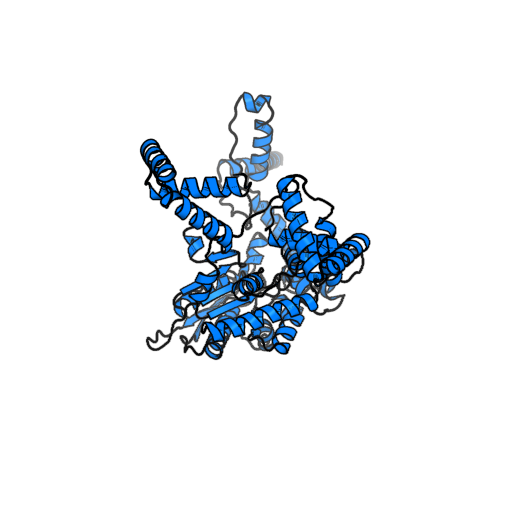0.479 6.990 1.00 98.81 352 ILE A CA 1
ATOM 2948 C C . ILE A 1 352 ? -14.031 -0.662 6.787 1.00 98.81 352 ILE A C 1
ATOM 2950 O O . ILE A 1 352 ? -13.982 -1.588 7.596 1.00 98.81 352 ILE A O 1
ATOM 2954 N N . LEU A 1 353 ? -13.218 -0.577 5.739 1.00 98.88 353 LEU A N 1
ATOM 2955 C CA . LEU A 1 353 ? -12.154 -1.530 5.446 1.00 98.88 353 LEU A CA 1
ATOM 2956 C C . LEU A 1 353 ? -10.798 -0.882 5.710 1.00 98.88 353 LEU A C 1
ATOM 2958 O O . LEU A 1 353 ? -10.484 0.175 5.164 1.00 98.88 353 LEU A O 1
ATOM 2962 N N . LEU A 1 354 ? -9.994 -1.535 6.541 1.00 98.81 354 LEU A N 1
ATOM 2963 C CA . LEU A 1 354 ? -8.579 -1.249 6.726 1.00 98.81 354 LEU A CA 1
ATOM 2964 C C . LEU A 1 354 ? -7.785 -2.291 5.935 1.00 98.81 354 LEU A C 1
ATOM 2966 O O . LEU A 1 354 ? -7.527 -3.384 6.444 1.00 98.81 354 LEU A O 1
ATOM 2970 N N . MET A 1 355 ? -7.433 -1.964 4.692 1.00 98.62 355 MET A N 1
ATOM 2971 C CA . MET A 1 355 ? -6.750 -2.883 3.777 1.00 98.62 355 MET A CA 1
ATOM 2972 C C . MET A 1 355 ? -5.269 -2.531 3.671 1.00 98.62 355 MET A C 1
ATOM 2974 O O . MET A 1 355 ? -4.895 -1.355 3.733 1.00 98.62 355 MET A O 1
ATOM 2978 N N . VAL A 1 356 ? -4.425 -3.554 3.609 1.00 98.12 356 VAL A N 1
ATOM 2979 C CA . VAL A 1 356 ? -2.982 -3.380 3.467 1.00 98.12 356 VAL A CA 1
ATOM 2980 C C . VAL A 1 356 ? -2.352 -4.606 2.815 1.00 98.12 356 VAL A C 1
ATOM 2982 O O . VAL A 1 356 ? -2.548 -5.738 3.264 1.00 98.12 356 VAL A O 1
ATOM 2985 N N . THR A 1 357 ? -1.540 -4.352 1.799 1.00 96.56 357 THR A N 1
ATOM 2986 C CA . THR A 1 357 ? -0.708 -5.335 1.112 1.00 96.56 357 THR A CA 1
ATOM 2987 C C . THR A 1 357 ? 0.603 -5.576 1.860 1.00 96.56 357 THR A C 1
ATOM 2989 O O . THR A 1 357 ? 1.147 -4.681 2.514 1.00 96.56 357 THR A O 1
ATOM 2992 N N . GLY A 1 358 ? 1.169 -6.782 1.718 1.00 92.12 358 GLY A N 1
ATOM 2993 C CA . GLY A 1 358 ? 2.417 -7.204 2.373 1.00 92.12 358 GLY A CA 1
ATOM 2994 C C . GLY A 1 358 ? 3.573 -6.192 2.306 1.00 92.12 358 GLY A C 1
ATOM 2995 O O . GLY A 1 358 ? 4.274 -6.021 3.301 1.00 92.12 358 GLY A O 1
ATOM 2996 N N . ARG A 1 359 ? 3.724 -5.454 1.193 1.00 92.06 359 ARG A N 1
ATOM 2997 C CA . ARG A 1 359 ? 4.736 -4.389 1.015 1.00 92.06 359 ARG A CA 1
ATOM 2998 C C . ARG A 1 359 ? 4.675 -3.295 2.081 1.00 92.06 359 ARG A C 1
ATOM 3000 O O . ARG A 1 359 ? 5.700 -2.719 2.438 1.00 92.06 359 ARG A O 1
ATOM 3007 N N . PHE A 1 360 ? 3.479 -2.964 2.553 1.00 95.81 360 PHE A N 1
ATOM 3008 C CA . PHE A 1 360 ? 3.226 -1.789 3.385 1.00 95.81 360 PHE A CA 1
ATOM 3009 C C . PHE A 1 360 ? 2.934 -2.139 4.845 1.00 95.81 360 PHE A C 1
ATOM 3011 O O . PHE A 1 360 ? 2.510 -1.271 5.610 1.00 95.81 360 PHE A O 1
ATOM 3018 N N . MET A 1 361 ? 3.194 -3.378 5.271 1.00 96.06 361 MET A N 1
ATOM 3019 C CA . MET A 1 361 ? 2.897 -3.823 6.635 1.00 96.06 361 MET A CA 1
ATOM 3020 C C . MET A 1 361 ? 3.640 -3.003 7.699 1.00 96.06 361 MET A C 1
ATOM 3022 O O . MET A 1 361 ? 3.046 -2.659 8.722 1.00 96.06 361 MET A O 1
ATOM 3026 N N . HIS A 1 362 ? 4.886 -2.583 7.444 1.00 95.19 362 HIS A N 1
ATOM 3027 C CA . HIS A 1 362 ? 5.610 -1.665 8.335 1.00 95.19 362 HIS A CA 1
ATOM 3028 C C . HIS A 1 362 ? 4.910 -0.307 8.551 1.00 95.19 362 HIS A C 1
ATOM 3030 O O . HIS A 1 362 ? 5.114 0.335 9.580 1.00 95.19 362 HIS A O 1
ATOM 3036 N N . ARG A 1 363 ? 4.061 0.121 7.607 1.00 93.81 363 ARG A N 1
ATOM 3037 C CA . ARG A 1 363 ? 3.317 1.392 7.621 1.00 93.81 363 ARG A CA 1
ATOM 3038 C C . ARG A 1 363 ? 1.794 1.197 7.650 1.00 93.81 363 ARG A C 1
ATOM 3040 O O . ARG A 1 363 ? 1.060 2.108 7.262 1.00 93.81 363 ARG A O 1
ATOM 3047 N N . ALA A 1 364 ? 1.330 0.033 8.121 1.00 96.38 364 ALA A N 1
ATOM 3048 C CA . ALA A 1 364 ? -0.063 -0.404 8.032 1.00 96.38 364 ALA A CA 1
ATOM 3049 C C . ALA A 1 364 ? -1.077 0.711 8.352 1.00 96.38 364 ALA A C 1
ATOM 3051 O O . ALA A 1 364 ? -1.028 1.360 9.410 1.00 96.38 364 ALA A O 1
ATOM 3052 N N . TRP A 1 365 ? -1.980 0.916 7.388 1.00 96.44 365 TRP A N 1
ATOM 3053 C CA . TRP A 1 365 ? -3.087 1.878 7.387 1.00 96.44 365 TRP A CA 1
ATOM 3054 C C . TRP A 1 365 ? -2.691 3.353 7.549 1.00 96.44 365 TRP A C 1
ATOM 3056 O O . TRP A 1 365 ? -3.540 4.165 7.911 1.00 96.44 365 TRP A O 1
ATOM 3066 N N . TRP A 1 366 ? -1.427 3.727 7.311 1.00 95.62 366 TRP A N 1
ATOM 3067 C CA . TRP A 1 366 ? -0.942 5.120 7.211 1.00 95.62 366 TRP A CA 1
ATOM 3068 C C . TRP A 1 366 ? -1.431 6.046 8.335 1.00 95.62 366 TRP A C 1
ATOM 3070 O O . TRP A 1 366 ? -1.916 7.155 8.101 1.00 95.62 366 TRP A O 1
ATOM 3080 N N . ARG A 1 367 ? -1.342 5.559 9.583 1.00 92.88 367 ARG A N 1
ATOM 3081 C CA . ARG A 1 367 ? -1.841 6.219 10.812 1.00 92.88 367 ARG A CA 1
ATOM 3082 C C . ARG A 1 367 ? -3.346 6.411 10.888 1.00 92.88 367 ARG A C 1
ATOM 3084 O O . ARG A 1 367 ? -3.808 6.982 11.865 1.00 92.88 367 ARG A O 1
ATOM 3091 N N . LYS A 1 368 ? -4.140 6.000 9.901 1.00 95.56 368 LYS A N 1
ATOM 3092 C CA . LYS A 1 368 ? -5.583 6.248 9.926 1.00 95.56 368 LYS A CA 1
ATOM 3093 C C . LYS A 1 368 ? -6.247 5.500 11.073 1.00 95.56 368 LYS A C 1
ATOM 3095 O O . LYS A 1 368 ? -7.009 6.120 11.798 1.00 95.56 368 LYS A O 1
ATOM 3100 N N . ALA A 1 369 ? -5.882 4.243 11.325 1.00 95.75 369 ALA A N 1
ATOM 3101 C CA . ALA A 1 369 ? -6.347 3.526 12.515 1.00 95.75 369 ALA A CA 1
ATOM 3102 C C . ALA A 1 369 ? -5.993 4.278 13.816 1.00 95.75 369 ALA A C 1
ATOM 3104 O O . ALA A 1 369 ? -6.840 4.466 14.680 1.00 95.75 369 ALA A O 1
ATOM 3105 N N . ASP A 1 370 ? -4.766 4.785 13.933 1.00 93.44 370 ASP A N 1
ATOM 3106 C CA . ASP A 1 370 ? -4.314 5.551 15.101 1.00 93.44 370 ASP A CA 1
ATOM 3107 C C . ASP A 1 370 ? -5.034 6.904 15.249 1.00 93.44 370 ASP A C 1
ATOM 3109 O O . ASP A 1 370 ? -5.407 7.298 16.352 1.00 93.44 370 ASP A O 1
ATOM 3113 N N . LEU A 1 371 ? -5.278 7.597 14.134 1.00 93.56 371 LEU A N 1
ATOM 3114 C CA . LEU A 1 371 ? -6.040 8.841 14.081 1.00 93.56 371 LEU A CA 1
ATOM 3115 C C . LEU A 1 371 ? -7.479 8.609 14.546 1.00 93.56 371 LEU A C 1
ATOM 3117 O O . LEU A 1 371 ? -7.954 9.316 15.431 1.00 93.56 371 LEU A O 1
ATOM 3121 N N . LEU A 1 372 ? -8.156 7.597 13.997 1.00 95.56 372 LEU A N 1
ATOM 3122 C CA . LEU A 1 372 ? -9.509 7.234 14.415 1.00 95.56 372 LEU A CA 1
ATOM 3123 C C . LEU A 1 372 ? -9.543 6.874 15.901 1.00 95.56 372 LEU A C 1
ATOM 3125 O O . LEU A 1 372 ? -10.426 7.340 16.614 1.00 95.56 372 LEU A O 1
ATOM 3129 N N . TYR A 1 373 ? -8.559 6.114 16.386 1.00 95.69 373 TYR A N 1
ATOM 3130 C CA . TYR A 1 373 ? -8.455 5.781 17.804 1.00 95.69 373 TYR A CA 1
ATOM 3131 C C . TYR A 1 373 ? -8.380 7.045 18.667 1.00 95.69 373 TYR A C 1
ATOM 3133 O O . TYR A 1 373 ? -9.150 7.170 19.611 1.00 95.69 373 TYR A O 1
ATOM 3141 N N . SER A 1 374 ? -7.544 8.021 18.298 1.00 92.38 374 SER A N 1
ATOM 3142 C CA . SER A 1 374 ? -7.441 9.293 19.031 1.00 92.38 374 SER A CA 1
ATOM 3143 C C . SER A 1 374 ? -8.729 10.132 19.008 1.00 92.38 374 SER A C 1
ATOM 3145 O O . SER A 1 374 ? -9.037 10.807 19.983 1.00 92.38 374 SER A O 1
ATOM 3147 N N . ILE A 1 375 ? -9.513 10.061 17.926 1.00 92.12 375 ILE A N 1
ATOM 3148 C CA . ILE A 1 375 ? -10.791 10.779 17.776 1.00 92.12 375 ILE A CA 1
ATOM 3149 C C . ILE A 1 375 ? -11.911 10.139 18.608 1.00 92.12 375 ILE A C 1
ATOM 3151 O O . ILE A 1 375 ? -12.756 10.845 19.163 1.00 92.12 375 ILE A O 1
ATOM 3155 N N . PHE A 1 376 ? -11.962 8.806 18.648 1.00 92.06 376 PHE A N 1
ATOM 3156 C CA . PHE A 1 376 ? -13.053 8.052 19.276 1.00 92.06 376 PHE A CA 1
ATOM 3157 C C . PHE A 1 376 ? -12.753 7.598 20.706 1.00 92.06 376 PHE A C 1
ATOM 3159 O O . PHE A 1 376 ? -13.659 7.111 21.379 1.00 92.06 376 PHE A O 1
ATOM 3166 N N . LYS A 1 377 ? -11.522 7.788 21.190 1.00 88.31 377 LYS A N 1
ATOM 3167 C CA . LYS A 1 377 ? -11.122 7.507 22.569 1.00 88.31 377 LYS A CA 1
ATOM 3168 C C . LYS A 1 377 ? -10.776 8.803 23.324 1.00 88.31 377 LYS A C 1
ATOM 3170 O O . LYS A 1 377 ? -9.627 9.236 23.275 1.00 88.31 377 LYS A O 1
ATOM 3175 N N . PRO A 1 378 ? -11.738 9.425 24.036 1.00 73.44 378 PRO A N 1
ATOM 3176 C CA . PRO A 1 378 ? -11.548 10.730 24.682 1.00 73.44 378 PRO A CA 1
ATOM 3177 C C . PRO A 1 378 ? -10.493 10.747 25.797 1.00 73.44 378 PRO A C 1
ATOM 3179 O O . PRO A 1 378 ? -9.915 11.790 26.077 1.00 73.44 378 PRO A O 1
ATOM 3182 N N . ASP A 1 379 ? -10.247 9.604 26.438 1.00 80.38 379 ASP A N 1
ATOM 3183 C CA . ASP A 1 379 ? -9.248 9.416 27.495 1.00 80.38 379 ASP A CA 1
ATOM 3184 C C . ASP A 1 379 ? -7.872 8.993 26.950 1.00 80.38 379 ASP A C 1
ATOM 3186 O O . ASP A 1 379 ? -6.973 8.640 27.717 1.00 80.38 379 ASP A O 1
ATOM 3190 N N . TYR A 1 380 ? -7.682 9.001 25.626 1.00 79.56 380 TYR A N 1
ATOM 3191 C CA . TYR A 1 380 ? -6.403 8.654 25.022 1.00 79.56 380 TYR A CA 1
ATOM 3192 C C . TYR A 1 380 ? -5.306 9.640 25.434 1.00 79.56 380 TYR A C 1
ATOM 3194 O O . TYR A 1 380 ? -5.344 10.829 25.121 1.00 79.56 380 TYR A O 1
ATOM 3202 N N . VAL A 1 381 ? -4.269 9.104 26.073 1.00 71.94 381 VAL A N 1
ATOM 3203 C CA . VAL A 1 381 ? -3.011 9.807 26.317 1.00 71.94 381 VAL A CA 1
ATOM 3204 C C . VAL A 1 381 ? -2.027 9.424 25.218 1.00 71.94 381 VAL A C 1
ATOM 3206 O O . VAL A 1 381 ? -1.790 8.238 24.980 1.00 71.94 381 VAL A O 1
ATOM 3209 N N . ALA A 1 382 ? -1.450 10.427 24.553 1.00 75.62 382 ALA A N 1
ATOM 3210 C CA . ALA A 1 382 ? -0.439 10.212 23.525 1.00 75.62 382 ALA A CA 1
ATOM 3211 C C . ALA A 1 382 ? 0.749 9.397 24.069 1.00 75.62 382 ALA A C 1
ATOM 3213 O O . ALA A 1 382 ? 1.191 9.606 25.199 1.00 75.62 382 ALA A O 1
ATOM 3214 N N . ASP A 1 383 ? 1.283 8.495 23.243 1.00 79.38 383 ASP A N 1
ATOM 3215 C CA . ASP A 1 383 ? 2.505 7.733 23.515 1.00 79.38 383 ASP A CA 1
ATOM 3216 C C . ASP A 1 383 ? 3.602 8.281 22.585 1.00 79.38 383 ASP A C 1
ATOM 3218 O O . ASP A 1 383 ? 3.663 7.887 21.416 1.00 79.38 383 ASP A O 1
ATOM 3222 N N . PRO A 1 384 ? 4.462 9.209 23.060 1.00 80.31 384 PRO A N 1
ATOM 3223 C CA . PRO A 1 384 ? 5.413 9.905 22.197 1.00 80.31 384 PRO A CA 1
ATOM 3224 C C . PRO A 1 384 ? 6.415 8.973 21.517 1.00 80.31 384 PRO A C 1
ATOM 3226 O O . PRO A 1 384 ? 6.870 9.268 20.414 1.00 80.31 384 PRO A O 1
ATOM 3229 N N . VAL A 1 385 ? 6.772 7.857 22.165 1.00 82.38 385 VAL A N 1
ATOM 3230 C CA . VAL A 1 385 ? 7.688 6.869 21.584 1.00 82.38 385 VAL A CA 1
ATOM 3231 C C . VAL A 1 385 ? 6.971 6.103 20.481 1.00 82.38 385 VAL A C 1
ATOM 3233 O O . VAL A 1 385 ? 7.522 5.975 19.392 1.00 82.38 385 VAL A O 1
ATOM 3236 N N . TYR A 1 386 ? 5.733 5.657 20.713 1.00 89.50 386 TYR A N 1
ATOM 3237 C CA . TYR A 1 386 ? 4.912 5.036 19.671 1.00 89.50 386 TYR A CA 1
ATOM 3238 C C . TYR A 1 386 ? 4.710 5.971 18.470 1.00 89.50 386 TYR A C 1
ATOM 3240 O O . TYR A 1 386 ? 4.933 5.565 17.330 1.00 89.50 386 TYR A O 1
ATOM 3248 N N . ASP A 1 387 ? 4.338 7.232 18.709 1.00 86.38 387 ASP A N 1
ATOM 3249 C CA . ASP A 1 387 ? 4.143 8.218 17.643 1.00 86.38 387 ASP A CA 1
ATOM 3250 C C . ASP A 1 387 ? 5.440 8.453 16.861 1.00 86.38 387 ASP A C 1
ATOM 3252 O O . ASP A 1 387 ? 5.422 8.536 15.636 1.00 86.38 387 ASP A O 1
ATOM 3256 N N . GLN A 1 388 ? 6.588 8.486 17.540 1.00 88.19 388 GLN A N 1
ATOM 3257 C CA . GLN A 1 388 ? 7.875 8.650 16.875 1.00 88.19 388 GLN A CA 1
ATOM 3258 C C . GLN A 1 388 ? 8.307 7.405 16.082 1.00 88.19 388 GLN A C 1
ATOM 3260 O O . GLN A 1 388 ? 8.898 7.559 15.013 1.00 88.19 388 GLN A O 1
ATOM 3265 N N . ILE A 1 389 ? 7.990 6.189 16.546 1.00 92.38 389 ILE A N 1
ATOM 3266 C CA . ILE A 1 389 ? 8.160 4.957 15.752 1.00 92.38 389 ILE A CA 1
ATOM 3267 C C . ILE A 1 389 ? 7.309 5.035 14.480 1.00 92.38 389 ILE A C 1
ATOM 3269 O O . ILE A 1 389 ? 7.779 4.672 13.400 1.00 92.38 389 ILE A O 1
ATOM 3273 N N . TRP A 1 390 ? 6.081 5.552 14.576 1.00 90.75 390 TRP A N 1
ATOM 3274 C CA . TRP A 1 390 ? 5.240 5.768 13.401 1.00 90.75 390 TRP A CA 1
ATOM 3275 C C . TRP A 1 390 ? 5.879 6.746 12.402 1.00 90.75 390 TRP A C 1
ATOM 3277 O O . TRP A 1 390 ? 5.950 6.433 11.218 1.00 90.75 390 TRP A O 1
ATOM 3287 N N . GLU A 1 391 ? 6.405 7.887 12.857 1.00 88.06 391 GLU A N 1
ATOM 3288 C CA . GLU A 1 391 ? 7.089 8.845 11.969 1.00 88.06 391 GLU A CA 1
ATOM 3289 C C . GLU A 1 391 ? 8.302 8.208 11.268 1.00 88.06 391 GLU A C 1
ATOM 3291 O O . GLU A 1 391 ? 8.520 8.413 10.075 1.00 88.06 391 GLU A O 1
ATOM 3296 N N . ILE A 1 392 ? 9.083 7.400 11.997 1.00 89.00 392 ILE A N 1
ATOM 3297 C CA . ILE A 1 392 ? 10.244 6.686 11.448 1.00 89.00 392 ILE A CA 1
ATOM 3298 C C . ILE A 1 392 ? 9.808 5.694 10.369 1.00 89.00 392 ILE A C 1
ATOM 3300 O O . ILE A 1 392 ? 10.388 5.672 9.287 1.00 89.00 392 ILE A O 1
ATOM 3304 N N . THR A 1 393 ? 8.795 4.877 10.660 1.00 92.50 393 THR A N 1
ATOM 3305 C CA . THR A 1 393 ? 8.290 3.836 9.746 1.00 92.50 393 THR A CA 1
ATOM 3306 C C . THR A 1 393 ? 7.512 4.404 8.559 1.00 92.50 393 THR A C 1
ATOM 3308 O O . THR A 1 393 ? 7.442 3.760 7.518 1.00 92.50 393 THR A O 1
ATOM 3311 N N . GLY A 1 394 ? 6.965 5.616 8.682 1.00 87.19 394 GLY A N 1
ATOM 3312 C CA . GLY A 1 394 ? 6.279 6.327 7.603 1.00 87.19 394 GLY A CA 1
ATOM 3313 C C . GLY A 1 394 ? 7.193 7.141 6.681 1.00 87.19 394 GLY A C 1
ATOM 3314 O O . GLY A 1 394 ? 6.749 7.539 5.606 1.00 87.19 394 GLY A O 1
ATOM 3315 N N . TYR A 1 395 ? 8.449 7.400 7.068 1.00 87.31 395 TYR A N 1
ATOM 3316 C CA . TYR A 1 395 ? 9.388 8.203 6.281 1.00 87.31 395 TYR A CA 1
ATOM 3317 C C . TYR A 1 395 ? 10.491 7.342 5.654 1.00 87.31 395 TYR A C 1
ATOM 3319 O O . TYR A 1 395 ? 11.513 7.055 6.284 1.00 87.31 395 TYR A O 1
ATOM 3327 N N . ASP A 1 396 ? 10.314 6.992 4.374 1.00 82.31 396 ASP A N 1
ATOM 3328 C CA . ASP A 1 396 ? 11.147 6.022 3.640 1.00 82.31 396 ASP A CA 1
ATOM 3329 C C . ASP A 1 396 ? 12.655 6.285 3.765 1.00 82.31 396 ASP A C 1
ATOM 3331 O O . ASP A 1 396 ? 13.439 5.353 3.949 1.00 82.31 396 ASP A O 1
ATOM 3335 N N . LYS A 1 397 ? 13.097 7.550 3.708 1.00 83.50 397 LYS A N 1
ATOM 3336 C CA . LYS A 1 397 ? 14.527 7.878 3.832 1.00 83.50 397 LYS A CA 1
ATOM 3337 C C . LYS A 1 397 ? 15.072 7.480 5.205 1.00 83.50 397 LYS A C 1
ATOM 3339 O O . LYS A 1 397 ? 16.152 6.894 5.284 1.00 83.50 397 LYS A O 1
ATOM 3344 N N . TRP A 1 398 ? 14.353 7.799 6.281 1.00 88.06 398 TRP A N 1
ATOM 3345 C CA . TRP A 1 398 ? 14.782 7.488 7.647 1.00 88.06 398 TRP A CA 1
ATOM 3346 C C . TRP A 1 398 ? 14.682 5.992 7.932 1.00 88.06 398 TRP A C 1
ATOM 3348 O O . TRP A 1 398 ? 15.672 5.403 8.368 1.00 88.06 398 TRP A O 1
ATOM 3358 N N . PHE A 1 399 ? 13.564 5.361 7.573 1.00 91.12 399 PHE A N 1
ATOM 3359 C CA . PHE A 1 399 ? 13.380 3.915 7.665 1.00 91.12 399 PHE A CA 1
ATOM 3360 C C . PHE A 1 399 ? 14.518 3.143 6.979 1.00 91.12 399 PHE A C 1
ATOM 3362 O O . PHE A 1 399 ? 15.203 2.339 7.615 1.00 91.12 399 PHE A O 1
ATOM 3369 N N . ASN A 1 400 ? 14.818 3.476 5.718 1.00 88.38 400 ASN A N 1
ATOM 3370 C CA . ASN A 1 400 ? 15.894 2.836 4.959 1.00 88.38 400 ASN A CA 1
ATOM 3371 C C . ASN A 1 400 ? 17.292 3.139 5.512 1.00 88.38 400 ASN A C 1
ATOM 3373 O O . ASN A 1 400 ? 18.209 2.330 5.362 1.00 88.38 400 ASN A O 1
ATOM 3377 N N . THR A 1 401 ? 17.477 4.288 6.166 1.00 90.88 401 THR A N 1
ATOM 3378 C CA . THR A 1 401 ? 18.749 4.635 6.814 1.00 90.88 401 THR A CA 1
ATOM 3379 C C . THR A 1 401 ? 18.982 3.748 8.034 1.00 90.88 401 THR A C 1
ATOM 3381 O O . THR A 1 401 ? 20.056 3.160 8.161 1.00 90.88 401 THR A O 1
ATOM 3384 N N . ILE A 1 402 ? 17.963 3.575 8.881 1.00 92.19 402 ILE A N 1
ATOM 3385 C CA . ILE A 1 402 ? 18.029 2.667 10.032 1.00 92.19 402 ILE A CA 1
ATOM 3386 C C . ILE A 1 402 ? 18.173 1.216 9.557 1.00 92.19 402 ILE A C 1
ATOM 3388 O O . ILE A 1 402 ? 18.943 0.455 10.138 1.00 92.19 402 ILE A O 1
ATOM 3392 N N . TYR A 1 403 ? 17.505 0.828 8.469 1.00 94.56 403 TYR A N 1
ATOM 3393 C CA . TYR A 1 403 ? 17.632 -0.517 7.914 1.00 94.56 403 TYR A CA 1
ATOM 3394 C C . TYR A 1 403 ? 19.074 -0.808 7.480 1.00 94.56 403 TYR A C 1
ATOM 3396 O O . TYR A 1 403 ? 19.664 -1.801 7.912 1.00 94.56 403 TYR A O 1
ATOM 3404 N N . LYS A 1 404 ? 19.698 0.098 6.715 1.00 93.31 404 LYS A N 1
ATOM 3405 C CA . LYS A 1 404 ? 21.116 -0.011 6.329 1.00 93.31 404 LYS A CA 1
ATOM 3406 C C . LYS A 1 404 ? 22.039 -0.049 7.550 1.00 93.31 404 LYS A C 1
ATOM 3408 O O . LYS A 1 404 ? 22.982 -0.839 7.573 1.00 93.31 404 LYS A O 1
ATOM 3413 N N . GLN A 1 405 ? 21.748 0.754 8.576 1.00 92.69 405 GLN A N 1
ATOM 3414 C CA . GLN A 1 405 ? 22.471 0.723 9.848 1.00 92.69 405 GLN A CA 1
ATOM 3415 C C . GLN A 1 405 ? 22.358 -0.653 10.525 1.00 92.69 405 GLN A C 1
ATOM 3417 O O . GLN A 1 405 ? 23.372 -1.209 10.938 1.00 92.69 405 GLN A O 1
ATOM 3422 N N . SER A 1 406 ? 21.157 -1.239 10.569 1.00 94.94 406 SER A N 1
ATOM 3423 C CA . SER A 1 406 ? 20.914 -2.557 11.172 1.00 94.94 406 SER A CA 1
ATOM 3424 C C . SER A 1 406 ? 21.749 -3.658 10.519 1.00 94.94 406 SER A C 1
ATOM 3426 O O . SER A 1 406 ? 22.331 -4.485 11.220 1.00 94.94 406 SER A O 1
ATOM 3428 N N . LYS A 1 407 ? 21.889 -3.614 9.186 1.00 93.62 407 LYS A N 1
ATOM 3429 C CA . LYS A 1 407 ? 22.713 -4.555 8.419 1.00 93.62 407 LYS A CA 1
ATOM 3430 C C . LYS A 1 407 ? 24.203 -4.340 8.652 1.00 93.62 407 LYS A C 1
ATOM 3432 O O . LYS A 1 407 ? 24.921 -5.311 8.852 1.00 93.62 407 LYS A O 1
ATOM 3437 N N . LYS A 1 408 ? 24.660 -3.083 8.676 1.00 94.38 408 LYS A N 1
ATOM 3438 C CA . LYS A 1 408 ? 26.070 -2.741 8.922 1.00 94.38 408 LYS A CA 1
ATOM 3439 C C . LYS A 1 408 ? 26.528 -3.125 10.333 1.00 94.38 408 LYS A C 1
ATOM 3441 O O . LYS A 1 408 ? 27.655 -3.571 10.504 1.00 94.38 408 LYS A O 1
ATOM 3446 N N . GLU A 1 409 ? 25.674 -2.927 11.334 1.00 93.69 409 GLU A N 1
ATOM 3447 C CA . GLU A 1 409 ? 26.000 -3.163 12.747 1.00 93.69 409 GLU A CA 1
ATOM 3448 C C . GLU A 1 409 ? 25.589 -4.556 13.248 1.00 93.69 409 GLU A C 1
ATOM 3450 O O . GLU A 1 409 ? 25.825 -4.870 14.412 1.00 93.69 409 GLU A O 1
ATOM 3455 N N . ASN A 1 410 ? 24.960 -5.378 12.399 1.00 90.75 410 ASN A N 1
ATOM 3456 C CA . ASN A 1 410 ? 24.362 -6.666 12.765 1.00 90.75 410 ASN A CA 1
ATOM 3457 C C . ASN A 1 410 ? 23.444 -6.575 14.006 1.00 90.75 410 ASN A C 1
ATOM 3459 O O . ASN A 1 410 ? 23.505 -7.396 14.922 1.00 90.75 410 ASN A O 1
ATOM 3463 N N . LYS A 1 411 ? 22.602 -5.536 14.051 1.00 92.00 411 LYS A N 1
ATOM 3464 C CA . LYS A 1 411 ? 21.660 -5.266 15.150 1.00 92.00 411 LYS A CA 1
ATOM 3465 C C . LYS A 1 411 ? 20.220 -5.528 14.726 1.00 92.00 411 LYS A C 1
ATOM 3467 O O . LYS A 1 411 ? 19.875 -5.453 13.549 1.00 92.00 411 LYS A O 1
ATOM 3472 N N . SER A 1 412 ? 19.356 -5.781 15.708 1.00 94.56 412 SER A N 1
ATOM 3473 C CA . SER A 1 412 ? 17.911 -5.890 15.483 1.00 94.56 412 SER A CA 1
ATOM 3474 C C . SER A 1 412 ? 17.352 -4.583 14.914 1.00 94.56 412 SER A C 1
ATOM 3476 O O . SER A 1 412 ? 17.475 -3.526 15.536 1.00 94.56 412 SER A O 1
ATOM 3478 N N . PHE A 1 413 ? 16.715 -4.660 13.743 1.00 96.06 413 PHE A N 1
ATOM 3479 C CA . PHE A 1 413 ? 16.116 -3.502 13.082 1.00 96.06 413 PHE A CA 1
ATOM 3480 C C . PHE A 1 413 ? 14.995 -2.879 13.924 1.00 96.06 413 PHE A C 1
ATOM 3482 O O . PHE A 1 413 ? 15.012 -1.674 14.168 1.00 96.06 413 PHE A O 1
ATOM 3489 N N . ALA A 1 414 ? 14.100 -3.706 14.475 1.00 96.62 414 ALA A N 1
ATOM 3490 C CA . ALA A 1 414 ? 13.060 -3.273 15.409 1.00 96.62 414 ALA A CA 1
ATOM 3491 C C . ALA A 1 414 ? 13.634 -2.539 16.635 1.00 96.62 414 ALA A C 1
ATOM 3493 O O . ALA A 1 414 ? 13.094 -1.518 17.061 1.00 96.62 414 ALA A O 1
ATOM 3494 N N . GLN A 1 415 ? 14.745 -3.040 17.191 1.00 94.50 415 GLN A N 1
ATOM 3495 C CA . GLN A 1 415 ? 15.382 -2.398 18.341 1.00 94.50 415 GLN A CA 1
ATOM 3496 C C . GLN A 1 415 ? 15.977 -1.044 17.955 1.00 94.50 415 GLN A C 1
ATOM 3498 O O . GLN A 1 415 ? 15.755 -0.074 18.666 1.00 94.50 415 GLN A O 1
ATOM 3503 N N . LEU A 1 416 ? 16.651 -0.944 16.804 1.00 95.00 416 LEU A N 1
ATOM 3504 C CA . LEU A 1 416 ? 17.180 0.335 16.331 1.00 95.00 416 LEU A CA 1
ATOM 3505 C C . LEU A 1 416 ? 16.075 1.358 16.050 1.00 95.00 416 LEU A C 1
ATOM 3507 O O . LEU A 1 416 ? 16.247 2.525 16.388 1.00 95.00 416 LEU A O 1
ATOM 3511 N N . ILE A 1 417 ? 14.930 0.951 15.492 1.00 95.75 417 ILE A N 1
ATOM 3512 C CA . ILE A 1 417 ? 13.767 1.842 15.342 1.00 95.75 417 ILE A CA 1
ATOM 3513 C C . ILE A 1 417 ? 13.335 2.382 16.712 1.00 95.75 417 ILE A C 1
ATOM 3515 O O . ILE A 1 417 ? 13.151 3.591 16.870 1.00 95.75 417 ILE A O 1
ATOM 3519 N N . LYS A 1 418 ? 13.213 1.504 17.717 1.00 93.19 418 LYS A N 1
ATOM 3520 C CA . LYS A 1 418 ? 12.848 1.890 19.086 1.00 93.19 418 LYS A CA 1
ATOM 3521 C C . LYS A 1 418 ? 13.891 2.816 19.716 1.00 93.19 418 LYS A C 1
ATOM 3523 O O . LYS A 1 418 ? 13.514 3.827 20.302 1.00 93.19 418 LYS A O 1
ATOM 3528 N N . ASP A 1 419 ? 15.177 2.525 19.554 1.00 86.69 419 ASP A N 1
ATOM 3529 C CA . ASP A 1 419 ? 16.274 3.341 20.082 1.00 86.69 419 ASP A CA 1
ATOM 3530 C C . ASP A 1 419 ? 16.293 4.731 19.436 1.00 86.69 419 ASP A C 1
ATOM 3532 O O . ASP A 1 419 ? 16.404 5.730 20.141 1.00 86.69 419 ASP A O 1
ATOM 3536 N N . HIS A 1 420 ? 16.114 4.821 18.112 1.00 88.44 420 HIS A N 1
ATOM 3537 C CA . HIS A 1 420 ? 15.989 6.097 17.394 1.00 88.44 420 HIS A CA 1
ATOM 3538 C C . HIS A 1 420 ? 14.750 6.877 17.836 1.00 88.44 420 HIS A C 1
ATOM 3540 O O . HIS A 1 420 ? 14.816 8.100 17.965 1.00 88.44 420 HIS A O 1
ATOM 3546 N N . ALA A 1 421 ? 13.633 6.197 18.098 1.00 86.31 421 ALA A N 1
ATOM 3547 C CA . ALA A 1 421 ? 12.418 6.833 18.592 1.00 86.31 421 ALA A CA 1
ATOM 3548 C C . ALA A 1 421 ? 12.606 7.395 20.006 1.00 86.31 421 ALA A C 1
ATOM 3550 O O . ALA A 1 421 ? 12.334 8.572 20.239 1.00 86.31 421 ALA A O 1
ATOM 3551 N N . VAL A 1 422 ? 13.128 6.586 20.932 1.00 81.94 422 VAL A N 1
ATOM 3552 C CA . VAL A 1 422 ? 13.439 6.994 22.310 1.00 81.94 422 VAL A CA 1
ATOM 3553 C C . VAL A 1 422 ? 14.470 8.115 22.316 1.00 81.94 422 VAL A C 1
ATOM 3555 O O . VAL A 1 422 ? 14.267 9.117 23.000 1.00 81.94 422 VAL A O 1
ATOM 3558 N N . PHE A 1 423 ? 15.539 7.985 21.522 1.00 78.50 423 PHE A N 1
ATOM 3559 C CA . PHE A 1 423 ? 16.517 9.046 21.338 1.00 78.50 423 PHE A CA 1
ATOM 3560 C C . PHE A 1 423 ? 15.816 10.303 20.856 1.00 78.50 423 PHE A C 1
ATOM 3562 O O . PHE A 1 423 ? 15.874 11.279 21.570 1.00 78.50 423 PHE A O 1
ATOM 3569 N N . THR A 1 424 ? 15.062 10.280 19.757 1.00 77.31 424 THR A N 1
ATOM 3570 C CA . THR A 1 424 ? 14.391 11.478 19.218 1.00 77.31 424 THR A CA 1
ATOM 3571 C C . THR A 1 424 ? 13.434 12.133 20.218 1.00 77.31 424 THR A C 1
ATOM 3573 O O . THR A 1 424 ? 13.350 13.359 20.289 1.00 77.31 424 THR A O 1
ATOM 3576 N N . VAL A 1 425 ? 12.704 11.345 21.009 1.00 75.88 425 VAL A N 1
ATOM 3577 C CA . VAL A 1 425 ? 11.821 11.865 22.064 1.00 75.88 425 VAL A CA 1
ATOM 3578 C C . VAL A 1 425 ? 12.637 12.546 23.170 1.00 75.88 425 VAL A C 1
ATOM 3580 O O . VAL A 1 425 ? 12.326 13.675 23.548 1.00 75.88 425 VAL A O 1
ATOM 3583 N N . ASN A 1 426 ? 13.723 11.919 23.627 1.00 68.69 426 ASN A N 1
ATOM 3584 C CA . ASN A 1 426 ? 14.610 12.453 24.670 1.00 68.69 426 ASN A CA 1
ATOM 3585 C C . ASN A 1 426 ? 15.503 13.609 24.165 1.00 68.69 426 ASN A C 1
ATOM 3587 O O . ASN A 1 426 ? 15.835 14.538 24.901 1.00 68.69 426 ASN A O 1
ATOM 3591 N N . SER A 1 427 ? 15.860 13.560 22.883 1.00 53.25 427 SER A N 1
ATOM 3592 C CA . SER A 1 427 ? 16.725 14.451 22.113 1.00 53.25 427 SER A CA 1
ATOM 3593 C C . SER A 1 427 ? 15.926 15.563 21.438 1.00 53.25 427 SER A C 1
ATOM 3595 O O . SER A 1 427 ? 16.478 16.349 20.679 1.00 53.25 427 SER A O 1
ATOM 3597 N N . LYS A 1 428 ? 14.641 15.740 21.752 1.00 52.22 428 LYS A N 1
ATOM 3598 C CA . LYS A 1 428 ? 13.975 17.041 21.578 1.00 52.22 428 LYS A CA 1
ATOM 3599 C C . LYS A 1 428 ? 14.482 18.089 22.603 1.00 52.22 428 LYS A C 1
ATOM 3601 O O . LYS A 1 428 ? 13.879 19.146 22.743 1.00 52.22 428 LYS A O 1
ATOM 3606 N N . ASN A 1 429 ? 15.657 17.826 23.212 1.00 45.41 429 ASN A N 1
ATOM 3607 C CA . ASN A 1 429 ? 16.678 18.778 23.689 1.00 45.41 429 ASN A CA 1
ATOM 3608 C C . ASN A 1 429 ? 18.017 18.769 22.849 1.00 45.41 429 ASN A C 1
ATOM 3610 O O . ASN A 1 429 ? 19.040 19.221 23.352 1.00 45.41 429 ASN A O 1
ATOM 3614 N N . GLY A 1 430 ? 18.033 18.288 21.589 1.00 30.38 430 GLY A N 1
ATOM 3615 C CA . GLY A 1 430 ? 19.133 18.278 20.578 1.00 30.38 430 GLY A CA 1
ATOM 3616 C C . GLY A 1 430 ? 19.634 16.875 20.128 1.00 30.38 430 GLY A C 1
ATOM 3617 O O . GLY A 1 430 ? 19.659 15.995 20.981 1.00 30.38 430 GLY A O 1
ATOM 3618 N N . PRO A 1 431 ? 20.084 16.631 18.861 1.00 32.44 431 PRO A N 1
ATOM 3619 C CA . PRO A 1 431 ? 20.519 17.606 17.860 1.00 32.44 431 PRO A CA 1
ATOM 3620 C C . PRO A 1 431 ? 19.512 17.890 16.735 1.00 32.44 431 PRO A C 1
ATOM 3622 O O . PRO A 1 431 ? 18.737 17.053 16.277 1.00 32.44 431 PRO A O 1
ATOM 3625 N N . VAL A 1 432 ? 19.604 19.141 16.301 1.00 36.25 432 VAL A N 1
ATOM 3626 C CA . VAL A 1 432 ? 18.852 19.829 15.260 1.00 36.25 432 VAL A CA 1
ATOM 3627 C C . VAL A 1 432 ? 19.234 19.297 13.879 1.00 36.25 432 VAL A C 1
ATOM 3629 O O . VAL A 1 432 ? 20.402 19.316 13.503 1.00 36.25 432 VAL A O 1
ATOM 3632 N N . THR A 1 433 ? 18.235 18.924 13.082 1.00 36.06 433 THR A N 1
ATOM 3633 C CA . THR A 1 433 ? 18.292 19.194 11.642 1.00 36.06 433 THR A CA 1
ATOM 3634 C C . THR A 1 433 ? 17.287 20.315 11.380 1.00 36.06 433 THR A C 1
ATOM 3636 O O . THR A 1 433 ? 16.097 20.144 11.621 1.00 36.06 433 THR A O 1
ATOM 3639 N N . ASP A 1 434 ? 17.811 21.469 10.956 1.00 34.47 434 ASP A N 1
ATOM 3640 C CA . ASP A 1 434 ? 17.123 22.732 10.636 1.00 34.47 434 ASP A CA 1
ATOM 3641 C C . ASP A 1 434 ? 16.862 23.745 11.793 1.00 34.47 434 ASP A C 1
ATOM 3643 O O . ASP A 1 434 ? 15.873 23.642 12.524 1.00 34.47 434 ASP A O 1
ATOM 3647 N N . PRO A 1 435 ? 17.715 24.787 11.933 1.00 32.84 435 PRO A N 1
ATOM 3648 C CA . PRO A 1 435 ? 17.510 25.932 12.829 1.00 32.84 435 PRO A CA 1
ATOM 3649 C C . PRO A 1 435 ? 16.345 26.869 12.449 1.00 32.84 435 PRO A C 1
ATOM 3651 O O . PRO A 1 435 ? 16.099 27.830 13.176 1.00 32.84 435 PRO A O 1
ATOM 3654 N N . ALA A 1 436 ? 15.618 26.631 11.349 1.00 34.91 436 ALA A N 1
ATOM 3655 C CA . ALA A 1 436 ? 14.519 27.496 10.908 1.00 34.91 436 ALA A CA 1
ATOM 3656 C C . ALA A 1 436 ? 13.119 27.075 11.407 1.00 34.91 436 ALA A C 1
ATOM 3658 O O . ALA A 1 436 ? 12.139 27.770 11.136 1.00 34.91 436 ALA A O 1
ATOM 3659 N N . LYS A 1 437 ? 12.981 25.979 12.168 1.00 37.16 437 LYS A N 1
ATOM 3660 C CA . LYS A 1 437 ? 11.681 25.528 12.701 1.00 37.16 437 LYS A CA 1
ATOM 3661 C C . LYS A 1 437 ? 11.609 25.668 14.217 1.00 37.16 437 LYS A C 1
ATOM 3663 O O . LYS A 1 437 ? 11.856 24.721 14.960 1.00 37.16 437 LYS A O 1
ATOM 3668 N N . ILE A 1 438 ? 11.183 26.843 14.683 1.00 43.88 438 ILE A N 1
ATOM 3669 C CA . ILE A 1 438 ? 10.572 26.971 16.013 1.00 43.88 438 ILE A CA 1
ATOM 3670 C C . ILE A 1 438 ? 9.370 26.014 16.027 1.00 43.88 438 ILE A C 1
ATOM 3672 O O . ILE A 1 438 ? 8.379 26.271 15.347 1.00 43.88 438 ILE A O 1
ATOM 3676 N N . GLN A 1 439 ? 9.476 24.881 16.728 1.00 51.69 439 GLN A N 1
ATOM 3677 C CA . GLN A 1 439 ? 8.398 23.893 16.797 1.00 51.69 439 GLN A CA 1
ATOM 3678 C C . GLN A 1 439 ? 7.180 24.515 17.483 1.00 51.69 439 GLN A C 1
ATOM 3680 O O . GLN A 1 439 ? 7.232 24.871 18.660 1.00 51.69 439 GLN A O 1
ATOM 3685 N N . THR A 1 440 ? 6.081 24.626 16.750 1.00 52.12 440 THR A N 1
ATOM 3686 C CA . THR A 1 440 ? 4.761 24.934 17.286 1.00 52.12 440 THR A CA 1
ATOM 3687 C C . THR A 1 440 ? 4.168 23.673 17.922 1.00 52.12 440 THR A C 1
ATOM 3689 O O . THR A 1 440 ? 4.039 22.647 17.258 1.00 52.12 440 THR A O 1
ATOM 3692 N N . LYS A 1 441 ? 3.837 23.721 19.219 1.00 62.09 441 LYS A N 1
ATOM 3693 C CA . LYS A 1 441 ? 3.171 22.627 19.963 1.00 62.09 441 LYS A CA 1
ATOM 3694 C C . LYS A 1 441 ? 1.995 23.167 20.765 1.00 62.09 441 LYS A C 1
ATOM 3696 O O . LYS A 1 441 ? 1.998 24.335 21.126 1.00 62.09 441 LYS A O 1
ATOM 3701 N N . THR A 1 442 ? 0.999 22.355 21.071 1.00 67.69 442 THR A N 1
ATOM 3702 C CA . THR A 1 442 ? -0.097 22.740 21.967 1.00 67.69 442 THR A CA 1
ATOM 3703 C C . THR A 1 442 ? 0.391 23.005 23.387 1.00 67.69 442 THR A C 1
ATOM 3705 O O . THR A 1 442 ? 1.451 22.532 23.807 1.00 67.69 442 THR A O 1
ATOM 3708 N N . LYS A 1 443 ? -0.384 23.776 24.160 1.00 74.06 443 LYS A N 1
ATOM 3709 C CA . LYS A 1 443 ? -0.059 24.047 25.568 1.00 74.06 443 LYS A CA 1
ATOM 3710 C C . LYS A 1 443 ? 0.040 22.747 26.373 1.00 74.06 443 LYS A C 1
ATOM 3712 O O . LYS A 1 443 ? 0.955 22.602 27.178 1.00 74.06 443 LYS A O 1
ATOM 3717 N N . ALA A 1 444 ? -0.840 21.782 26.103 1.00 68.25 444 ALA A N 1
ATOM 3718 C CA . ALA A 1 444 ? -0.820 20.461 26.726 1.00 68.25 444 ALA A CA 1
ATOM 3719 C C . ALA A 1 444 ? 0.454 19.667 26.388 1.00 68.25 444 ALA A C 1
ATOM 3721 O O . ALA A 1 444 ? 1.072 19.076 27.273 1.00 68.25 444 ALA A O 1
ATOM 3722 N N . GLU A 1 445 ? 0.902 19.698 25.131 1.00 69.44 445 GLU A N 1
ATOM 3723 C CA . GLU A 1 445 ? 2.166 19.069 24.730 1.00 69.44 445 GLU A CA 1
ATOM 3724 C C . GLU A 1 445 ? 3.369 19.713 25.422 1.00 69.44 445 GLU A C 1
ATOM 3726 O O . GLU A 1 445 ? 4.267 19.005 25.878 1.00 69.44 445 GLU A O 1
ATOM 3731 N N . TRP A 1 446 ? 3.376 21.041 25.560 1.00 77.19 446 TRP A N 1
ATOM 3732 C CA . TRP A 1 446 ? 4.404 21.732 26.331 1.00 77.19 446 TRP A CA 1
ATOM 3733 C C . TRP A 1 446 ? 4.376 21.334 27.807 1.00 77.19 446 TRP A C 1
ATOM 3735 O O . TRP A 1 446 ? 5.426 21.015 28.359 1.00 77.19 446 TRP A O 1
ATOM 3745 N N . ILE A 1 447 ? 3.199 21.268 28.433 1.00 76.56 447 ILE A N 1
ATOM 3746 C CA . ILE A 1 447 ? 3.060 20.829 29.830 1.00 76.56 447 ILE A CA 1
ATOM 3747 C C . ILE A 1 447 ? 3.635 19.420 29.994 1.00 76.56 447 ILE A C 1
ATOM 3749 O O . ILE A 1 447 ? 4.457 19.192 30.878 1.00 76.56 447 ILE A O 1
ATOM 3753 N N . ASN A 1 448 ? 3.304 18.495 29.093 1.00 72.88 448 ASN A N 1
ATOM 3754 C CA . ASN A 1 448 ? 3.826 17.128 29.130 1.00 72.88 448 ASN A CA 1
ATOM 3755 C C . ASN A 1 448 ? 5.353 17.071 28.970 1.00 72.88 448 ASN A C 1
ATOM 3757 O O . ASN A 1 448 ? 6.016 16.276 29.641 1.00 72.88 448 ASN A O 1
ATOM 3761 N N . ILE A 1 449 ? 5.934 17.950 28.147 1.00 72.44 449 ILE A N 1
ATOM 3762 C CA . ILE A 1 449 ? 7.391 18.089 28.029 1.00 72.44 449 ILE A CA 1
ATOM 3763 C C . ILE A 1 449 ? 8.005 18.520 29.367 1.00 72.44 449 ILE A C 1
ATOM 3765 O O . ILE A 1 449 ? 8.998 17.927 29.794 1.00 72.44 449 ILE A O 1
ATOM 3769 N N . TYR A 1 450 ? 7.434 19.513 30.055 1.00 77.94 450 TYR A N 1
ATOM 3770 C CA . TYR A 1 450 ? 7.957 19.950 31.356 1.00 77.94 450 TYR A CA 1
ATOM 3771 C C . TYR A 1 450 ? 7.738 18.911 32.455 1.00 77.94 450 TYR A C 1
ATOM 3773 O O . TYR A 1 450 ? 8.656 18.683 33.238 1.00 77.94 450 TYR A O 1
ATOM 3781 N N . ILE A 1 451 ? 6.607 18.201 32.465 1.00 75.25 451 ILE A N 1
ATOM 3782 C CA . ILE A 1 451 ? 6.385 17.056 33.362 1.00 75.25 451 ILE A CA 1
ATOM 3783 C C . ILE A 1 451 ? 7.501 16.023 33.176 1.00 75.25 451 ILE A C 1
ATOM 3785 O O . ILE A 1 451 ? 8.103 15.575 34.154 1.00 75.25 451 ILE A O 1
ATOM 3789 N N . SER A 1 452 ? 7.821 15.677 31.925 1.00 67.06 452 SER A N 1
ATOM 3790 C CA . SER A 1 452 ? 8.901 14.737 31.624 1.00 67.06 452 SER A CA 1
ATOM 3791 C C . SER A 1 452 ? 10.256 15.260 32.101 1.00 67.06 452 SER A C 1
ATOM 3793 O O . SER A 1 452 ? 10.998 14.508 32.727 1.00 67.06 452 SER A O 1
ATOM 3795 N N . LYS A 1 453 ? 10.571 16.543 31.864 1.00 70.62 453 LYS A N 1
ATOM 3796 C CA . LYS A 1 453 ? 11.830 17.174 32.305 1.00 70.62 453 LYS A CA 1
ATOM 3797 C C . LYS A 1 453 ? 11.977 17.196 33.825 1.00 70.62 453 LYS A C 1
ATOM 3799 O O . LYS A 1 453 ? 13.065 16.919 34.331 1.00 70.62 453 LYS A O 1
ATOM 3804 N N . ILE A 1 454 ? 10.901 17.506 34.548 1.00 77.25 454 ILE A N 1
ATOM 3805 C CA . ILE A 1 454 ? 10.878 17.499 36.014 1.00 77.25 454 ILE A CA 1
ATOM 3806 C C . ILE A 1 454 ? 11.177 16.086 36.517 1.00 77.25 454 ILE A C 1
ATOM 3808 O O . ILE A 1 454 ? 12.090 15.904 37.320 1.00 77.25 454 ILE A O 1
ATOM 3812 N N . LYS A 1 455 ? 10.464 15.078 35.997 1.00 76.38 455 LYS A N 1
ATOM 3813 C CA . LYS A 1 455 ? 10.619 13.676 36.415 1.00 76.38 455 LYS A CA 1
ATOM 3814 C C . LYS A 1 455 ? 11.984 13.087 36.057 1.00 76.38 455 LYS A C 1
ATOM 3816 O O . LYS A 1 455 ? 12.541 12.332 36.848 1.00 76.38 455 LYS A O 1
ATOM 3821 N N . SER A 1 456 ? 12.548 13.447 34.904 1.00 68.81 456 SER A N 1
ATOM 3822 C CA . SER A 1 456 ? 13.851 12.946 34.449 1.00 68.81 456 SER A CA 1
ATOM 3823 C C . SER A 1 456 ? 15.048 13.667 35.076 1.00 68.81 456 SER A C 1
ATOM 3825 O O . SER A 1 456 ? 16.185 13.282 34.814 1.00 68.81 456 SER A O 1
ATOM 3827 N N . THR A 1 457 ? 14.828 14.721 35.871 1.00 82.62 457 THR A N 1
ATOM 3828 C CA . THR A 1 457 ? 15.895 15.518 36.494 1.00 82.62 457 THR A CA 1
ATOM 3829 C C . THR A 1 457 ? 15.870 15.322 38.013 1.00 82.62 457 THR A C 1
ATOM 3831 O O . THR A 1 457 ? 15.145 16.042 38.701 1.00 82.62 457 THR A O 1
ATOM 3834 N N . PRO A 1 458 ? 16.690 14.417 38.590 1.00 83.62 458 PRO A N 1
ATOM 3835 C CA . PRO A 1 458 ? 16.590 14.037 40.006 1.00 83.62 458 PRO A CA 1
ATOM 3836 C C . PRO A 1 458 ? 16.668 15.216 40.986 1.00 83.62 458 PRO A C 1
ATOM 3838 O O . PRO A 1 458 ? 15.930 15.275 41.967 1.00 83.62 458 PRO A O 1
ATOM 3841 N N . LYS A 1 459 ? 17.526 16.204 40.697 1.00 90.06 459 LYS A N 1
ATOM 3842 C CA . LYS A 1 459 ? 17.649 17.426 41.511 1.00 90.06 459 LYS A CA 1
ATOM 3843 C C . LYS A 1 459 ? 16.398 18.307 41.455 1.00 90.06 459 LYS A C 1
ATOM 3845 O O . LYS A 1 459 ? 16.072 18.944 42.452 1.00 90.06 459 LYS A O 1
ATOM 3850 N N . TRP A 1 460 ? 15.722 18.371 40.309 1.00 86.88 460 TRP A N 1
ATOM 3851 C CA . TRP A 1 460 ? 14.493 19.148 40.152 1.00 86.88 460 TRP A CA 1
ATOM 3852 C C . TRP A 1 460 ? 13.333 18.420 40.821 1.00 86.88 460 TRP A C 1
ATOM 3854 O O . TRP A 1 460 ? 12.666 19.010 41.663 1.00 86.88 460 TRP A O 1
ATOM 3864 N N . LEU A 1 461 ? 13.173 17.121 40.557 1.00 88.50 461 LEU A N 1
ATOM 3865 C CA . LEU A 1 461 ? 12.142 16.302 41.188 1.00 88.50 461 LEU A CA 1
ATOM 3866 C C . LEU A 1 461 ? 12.212 16.358 42.720 1.00 88.50 461 LEU A C 1
ATOM 3868 O O . LEU A 1 461 ? 11.178 16.492 43.365 1.00 88.50 461 LEU A O 1
ATOM 3872 N N . LYS A 1 462 ? 13.419 16.349 43.306 1.00 92.25 462 LYS A N 1
ATOM 3873 C CA . LYS A 1 462 ? 13.597 16.516 44.757 1.00 92.25 462 LYS A CA 1
ATOM 3874 C C . LYS A 1 462 ? 13.031 17.849 45.268 1.00 92.25 462 LYS A C 1
ATOM 3876 O O . LYS A 1 462 ? 12.309 17.856 46.257 1.00 92.25 462 LYS A O 1
ATOM 3881 N N . LYS A 1 463 ? 13.289 18.958 44.564 1.00 93.62 463 LYS A N 1
ATOM 3882 C CA . LYS A 1 463 ? 12.722 20.277 44.905 1.00 93.62 463 LYS A CA 1
ATOM 3883 C C . LYS A 1 463 ? 11.201 20.311 44.752 1.00 93.62 463 LYS A C 1
ATOM 3885 O O . LYS A 1 463 ? 10.520 20.911 45.574 1.00 93.62 463 LYS A O 1
ATOM 3890 N N . VAL A 1 464 ? 10.662 19.666 43.716 1.00 92.75 464 VAL A N 1
ATOM 3891 C CA . VAL A 1 464 ? 9.207 19.554 43.510 1.00 92.75 464 VAL A CA 1
ATOM 3892 C C . VAL A 1 464 ? 8.561 18.723 44.620 1.00 92.75 464 VAL A C 1
ATOM 3894 O O . VAL A 1 464 ? 7.508 19.098 45.119 1.00 92.75 464 VAL A O 1
ATOM 3897 N N . ALA A 1 465 ? 9.208 17.648 45.074 1.00 89.31 465 ALA A N 1
ATOM 3898 C CA . ALA A 1 465 ? 8.733 16.844 46.199 1.00 89.31 465 ALA A CA 1
ATOM 3899 C C . ALA A 1 465 ? 8.753 17.620 47.532 1.00 89.31 465 ALA A C 1
ATOM 3901 O O . ALA A 1 465 ? 7.834 17.487 48.337 1.00 89.31 465 ALA A O 1
ATOM 3902 N N . GLU A 1 466 ? 9.759 18.472 47.754 1.00 92.12 466 GLU A N 1
ATOM 3903 C CA . GLU A 1 466 ? 9.806 19.382 48.909 1.00 92.12 466 GLU A CA 1
ATOM 3904 C C . GLU A 1 466 ? 8.669 20.419 48.858 1.00 92.12 466 GLU A C 1
ATOM 3906 O O . GLU A 1 466 ? 7.981 20.615 49.859 1.00 92.12 466 GLU A O 1
ATOM 3911 N N . LYS A 1 467 ? 8.400 21.017 47.686 1.00 94.12 467 LYS A N 1
ATOM 3912 C CA . LYS A 1 467 ? 7.235 21.898 47.478 1.00 94.12 467 LYS A CA 1
ATOM 3913 C C . LYS A 1 467 ? 5.911 21.173 47.741 1.00 94.12 467 LYS A C 1
ATOM 3915 O O . LYS A 1 467 ? 5.063 21.701 48.451 1.00 94.12 467 LYS A O 1
ATOM 3920 N N . ALA A 1 468 ? 5.757 19.952 47.224 1.00 93.81 468 ALA A N 1
ATOM 3921 C CA . ALA A 1 468 ? 4.561 19.129 47.410 1.00 93.81 468 ALA A CA 1
ATOM 3922 C C . ALA A 1 468 ? 4.279 18.858 48.895 1.00 93.81 468 ALA A C 1
ATOM 3924 O O . ALA A 1 468 ? 3.142 18.975 49.345 1.00 93.81 468 ALA A O 1
ATOM 3925 N N . LYS A 1 469 ? 5.335 18.577 49.670 1.00 91.81 469 LYS A N 1
ATOM 3926 C CA . LYS A 1 469 ? 5.254 18.393 51.123 1.00 91.81 469 LYS A CA 1
ATOM 3927 C C . LYS A 1 469 ? 4.838 19.674 51.850 1.00 91.81 469 LYS A C 1
ATOM 3929 O O . LYS A 1 469 ? 4.035 19.602 52.773 1.00 91.81 469 LYS A O 1
ATOM 3934 N N . ASN A 1 470 ? 5.364 20.827 51.439 1.00 92.38 470 ASN A N 1
ATOM 3935 C CA . ASN A 1 470 ? 5.030 22.117 52.049 1.00 92.38 470 ASN A CA 1
ATOM 3936 C C .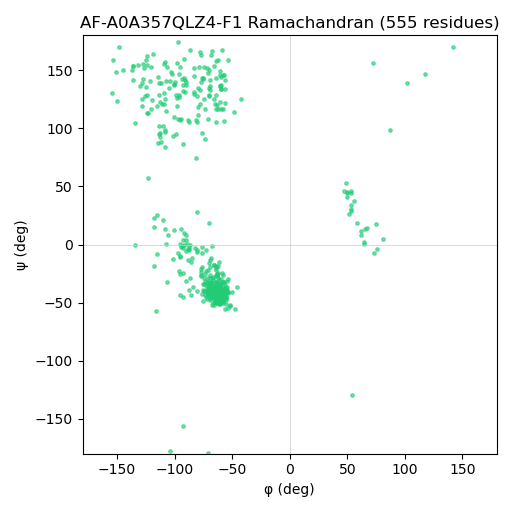 ASN A 1 470 ? 3.588 22.555 51.750 1.00 92.38 470 ASN A C 1
ATOM 3938 O O . ASN A 1 470 ? 2.958 23.181 52.595 1.00 92.38 470 ASN A O 1
ATOM 3942 N N . GLU A 1 471 ? 3.064 22.215 50.571 1.00 91.31 471 GLU A N 1
ATOM 3943 C CA . GLU A 1 471 ? 1.692 22.542 50.154 1.00 91.31 471 GLU A CA 1
ATOM 3944 C C . GLU A 1 471 ? 0.664 21.447 50.481 1.00 91.31 471 GLU A C 1
ATOM 3946 O O . GLU A 1 471 ? -0.520 21.618 50.207 1.00 91.31 471 GLU A O 1
ATOM 3951 N N . ASN A 1 472 ? 1.097 20.337 51.089 1.00 93.19 472 ASN A N 1
ATOM 3952 C CA . ASN A 1 472 ? 0.257 19.190 51.438 1.00 93.19 472 ASN A CA 1
ATOM 3953 C C . ASN A 1 472 ? -0.551 18.625 50.246 1.00 93.19 472 ASN A C 1
ATOM 3955 O O . ASN A 1 472 ? -1.736 18.320 50.377 1.00 93.19 472 ASN A O 1
ATOM 3959 N N . ILE A 1 473 ? 0.096 18.477 49.083 1.00 90.06 473 ILE A N 1
ATOM 3960 C CA . ILE A 1 473 ? -0.490 17.870 47.873 1.00 90.06 473 ILE A CA 1
ATOM 3961 C C . ILE A 1 473 ? 0.366 16.701 47.352 1.00 90.06 473 ILE A C 1
ATOM 3963 O O . ILE A 1 473 ? 1.563 16.637 47.654 1.00 90.06 473 ILE A O 1
ATOM 3967 N N . PRO A 1 474 ? -0.194 15.775 46.548 1.00 93.31 474 PRO A N 1
ATOM 3968 C CA . PRO A 1 474 ? 0.581 14.710 45.911 1.00 93.31 474 PRO A CA 1
ATOM 3969 C C . PRO A 1 474 ? 1.717 15.252 45.033 1.00 93.31 474 PRO A C 1
ATOM 3971 O O . PRO A 1 474 ? 1.575 16.278 44.360 1.00 93.31 474 PRO A O 1
ATOM 3974 N N . VAL A 1 475 ? 2.841 14.530 44.983 1.00 84.56 475 VAL A N 1
ATOM 3975 C CA . VAL A 1 475 ? 4.016 14.930 44.186 1.00 84.56 475 VAL A CA 1
ATOM 3976 C C . VAL A 1 475 ? 3.648 15.054 42.708 1.00 84.56 475 VAL A C 1
ATOM 3978 O O . VAL A 1 475 ? 4.071 15.997 42.048 1.00 84.56 475 VAL A O 1
ATOM 3981 N N . GLU A 1 476 ? 2.810 14.160 42.190 1.00 83.06 476 GLU A N 1
ATOM 3982 C CA . GLU A 1 476 ? 2.315 14.179 40.813 1.00 83.06 476 GLU A CA 1
ATOM 3983 C C . GLU A 1 476 ? 1.509 15.444 40.494 1.00 83.06 476 GLU A C 1
ATOM 3985 O O . GLU A 1 476 ? 1.632 15.989 39.394 1.00 83.06 476 GLU A O 1
ATOM 3990 N N . GLU A 1 477 ? 0.719 15.933 41.451 1.00 86.00 477 GLU A N 1
ATOM 3991 C CA . GLU A 1 477 ? -0.051 17.168 41.302 1.00 86.00 477 GLU A CA 1
ATOM 3992 C C . GLU A 1 477 ? 0.880 18.386 41.290 1.00 86.00 477 GLU A C 1
ATOM 3994 O O . GLU A 1 477 ? 0.762 19.256 40.425 1.00 86.00 477 GLU A O 1
ATOM 3999 N N . MET A 1 478 ? 1.876 18.407 42.181 1.00 94.56 478 MET A N 1
ATOM 4000 C CA . MET A 1 478 ? 2.888 19.463 42.212 1.00 94.56 478 MET A CA 1
ATOM 4001 C C . MET A 1 478 ? 3.755 19.476 40.944 1.00 94.56 478 MET A C 1
ATOM 4003 O O . MET A 1 478 ? 4.064 20.542 40.418 1.00 94.56 478 MET A O 1
ATOM 4007 N N . VAL A 1 479 ? 4.096 18.305 40.390 1.00 85.88 479 VAL A N 1
ATOM 4008 C CA . VAL A 1 479 ? 4.809 18.186 39.105 1.00 85.88 479 VAL A CA 1
ATOM 4009 C C . VAL A 1 479 ? 4.009 18.835 37.975 1.00 85.88 479 VAL A C 1
ATOM 4011 O O . VAL A 1 479 ? 4.592 19.512 37.129 1.00 85.88 479 VAL A O 1
ATOM 4014 N N . LYS A 1 480 ? 2.684 18.657 37.957 1.00 86.00 480 LYS A N 1
ATOM 4015 C CA . LYS A 1 480 ? 1.815 19.281 36.954 1.00 86.00 480 LYS A CA 1
ATOM 4016 C C . LYS A 1 480 ? 1.756 20.803 37.128 1.00 86.00 480 LYS A C 1
ATOM 4018 O O . LYS A 1 480 ? 1.918 21.514 36.138 1.00 86.00 480 LYS A O 1
ATOM 4023 N N . LYS A 1 481 ? 1.613 21.301 38.362 1.00 88.69 481 LYS A N 1
ATOM 4024 C CA . LYS A 1 481 ? 1.616 22.747 38.664 1.00 88.69 481 LYS A CA 1
ATOM 4025 C C . LYS A 1 481 ? 2.935 23.422 38.271 1.00 88.69 481 LYS A C 1
ATOM 4027 O O . LYS A 1 481 ? 2.917 24.443 37.586 1.00 88.69 481 LYS A O 1
ATOM 4032 N N . ASP A 1 482 ? 4.076 22.834 38.635 1.00 90.69 482 ASP A N 1
ATOM 4033 C CA . ASP A 1 482 ? 5.397 23.365 38.267 1.00 90.69 482 ASP A CA 1
ATOM 4034 C C . ASP A 1 482 ? 5.617 23.311 36.742 1.00 90.69 482 ASP A C 1
ATOM 4036 O O . ASP A 1 482 ? 6.195 24.234 36.166 1.00 90.69 482 ASP A O 1
ATOM 4040 N N . ALA A 1 483 ? 5.116 22.272 36.063 1.00 83.75 483 ALA A N 1
ATOM 4041 C CA . ALA A 1 483 ? 5.178 22.179 34.607 1.00 83.75 483 ALA A CA 1
ATOM 4042 C C . ALA A 1 483 ? 4.342 23.265 33.914 1.00 83.75 483 ALA A C 1
ATOM 4044 O O . ALA A 1 483 ? 4.831 23.923 32.997 1.00 83.75 483 ALA A O 1
ATOM 4045 N N . GLU A 1 484 ? 3.105 23.486 34.363 1.00 86.56 484 GLU A N 1
ATOM 4046 C CA . GLU A 1 484 ? 2.237 24.562 33.871 1.00 86.56 484 GLU A CA 1
ATOM 4047 C C . GLU A 1 484 ? 2.861 25.942 34.088 1.00 86.56 484 GLU A C 1
ATOM 4049 O O . GLU A 1 484 ? 2.835 26.784 33.185 1.00 86.56 484 GLU A O 1
ATOM 4054 N N . TRP A 1 485 ? 3.476 26.162 35.252 1.00 91.06 485 TRP A N 1
ATOM 4055 C CA . TRP A 1 485 ? 4.204 27.389 35.551 1.00 91.06 485 TRP A CA 1
ATOM 4056 C C . TRP A 1 485 ? 5.365 27.613 34.574 1.00 91.06 485 TRP A C 1
ATOM 4058 O O . TRP A 1 485 ? 5.445 28.678 33.962 1.00 91.06 485 TRP A O 1
ATOM 4068 N N . CYS A 1 486 ? 6.208 26.602 34.338 1.00 84.25 486 CYS A N 1
ATOM 4069 C CA . CYS A 1 486 ? 7.322 26.712 33.394 1.00 84.25 486 CYS A CA 1
ATOM 4070 C C . CYS A 1 486 ? 6.866 27.024 31.965 1.00 84.25 486 CYS A C 1
ATOM 4072 O O . CYS A 1 486 ? 7.483 27.851 31.294 1.00 84.25 486 CYS A O 1
ATOM 4074 N N . VAL A 1 487 ? 5.778 26.399 31.505 1.00 79.38 487 VAL A N 1
ATOM 4075 C CA . VAL A 1 487 ? 5.198 26.694 30.188 1.00 79.38 487 VAL A CA 1
ATOM 4076 C C . VAL A 1 487 ? 4.750 28.147 30.106 1.00 79.38 487 VAL A C 1
ATOM 4078 O O . VAL A 1 487 ? 5.048 28.822 29.125 1.00 79.38 487 VAL A O 1
ATOM 4081 N N . ASN A 1 488 ? 4.061 28.650 31.130 1.00 79.38 488 ASN A N 1
ATOM 4082 C CA . ASN A 1 488 ? 3.595 30.034 31.142 1.00 79.38 488 ASN A CA 1
ATOM 4083 C C . ASN A 1 488 ? 4.765 31.036 31.162 1.00 79.38 488 ASN A C 1
ATOM 4085 O O . ASN A 1 488 ? 4.704 32.048 30.466 1.00 79.38 488 ASN A O 1
ATOM 4089 N N . GLU A 1 489 ? 5.837 30.762 31.906 1.00 82.19 489 GLU A N 1
ATOM 4090 C CA . GLU A 1 489 ? 7.007 31.648 31.969 1.00 82.19 489 GLU A CA 1
ATOM 4091 C C . GLU A 1 489 ? 7.816 31.649 30.669 1.00 82.19 489 GLU A C 1
ATOM 4093 O O . GLU A 1 489 ? 8.180 32.712 30.163 1.00 82.19 489 GLU A O 1
ATOM 4098 N N . ASP A 1 490 ? 8.039 30.482 30.063 1.00 78.38 490 ASP A N 1
ATOM 4099 C CA . ASP A 1 490 ? 8.767 30.406 28.796 1.00 78.38 490 ASP A CA 1
ATOM 4100 C C . ASP A 1 490 ? 7.926 30.915 27.608 1.00 78.38 490 ASP A C 1
ATOM 4102 O O . ASP A 1 490 ? 8.497 31.426 26.638 1.00 78.38 490 ASP A O 1
ATOM 4106 N N . LEU A 1 491 ? 6.587 30.868 27.695 1.00 70.44 491 LEU A N 1
ATOM 4107 C CA . LEU A 1 491 ? 5.682 31.564 26.769 1.00 70.44 491 LEU A CA 1
ATOM 4108 C C . LEU A 1 491 ? 5.821 33.085 26.883 1.00 70.44 491 LEU A C 1
ATOM 4110 O O . LEU A 1 491 ? 5.990 33.760 25.868 1.00 70.44 491 LEU A O 1
ATOM 4114 N N . LYS A 1 492 ? 5.792 33.632 28.107 1.00 73.00 492 LYS A N 1
ATOM 4115 C CA . LYS A 1 492 ? 5.979 35.076 28.347 1.00 73.00 492 LYS A CA 1
ATOM 4116 C C . LYS A 1 492 ? 7.350 35.560 27.880 1.00 73.00 492 LYS A C 1
ATOM 4118 O O . LYS A 1 492 ? 7.455 36.641 27.312 1.00 73.00 492 LYS A O 1
ATOM 4123 N N . ALA A 1 493 ? 8.388 34.752 28.085 1.00 67.81 493 ALA A N 1
ATOM 4124 C CA . ALA A 1 493 ? 9.749 35.054 27.656 1.00 67.81 493 ALA A CA 1
ATOM 4125 C C . ALA A 1 493 ? 9.981 34.855 26.143 1.00 67.81 493 ALA A C 1
ATOM 4127 O O . ALA A 1 493 ? 11.094 35.074 25.667 1.00 67.81 493 ALA A O 1
ATOM 4128 N N . GLY A 1 494 ? 8.973 34.399 25.385 1.00 63.59 494 GLY A N 1
ATOM 4129 C CA . GLY A 1 494 ? 9.077 34.147 23.945 1.00 63.59 494 GLY A CA 1
ATOM 4130 C C . GLY A 1 494 ? 10.001 32.983 23.567 1.00 63.59 494 GLY A C 1
ATOM 4131 O O . GLY A 1 494 ? 10.371 32.848 22.400 1.00 63.59 494 GLY A O 1
ATOM 4132 N N . LYS A 1 495 ? 10.383 32.140 24.534 1.00 60.88 495 LYS A N 1
ATOM 4133 C CA . LYS A 1 495 ? 11.277 30.987 24.331 1.00 60.88 495 LYS A CA 1
ATOM 4134 C C . LYS A 1 495 ? 10.563 29.806 23.680 1.00 60.88 495 LYS A C 1
ATOM 4136 O O . LYS A 1 495 ? 11.207 28.991 23.022 1.00 60.88 495 LYS A O 1
ATOM 4141 N N . ILE A 1 496 ? 9.247 29.712 23.861 1.00 64.25 496 ILE A N 1
ATOM 4142 C CA . ILE A 1 496 ? 8.394 28.703 23.231 1.00 64.25 496 ILE A CA 1
ATOM 4143 C C . ILE A 1 496 ? 7.216 29.369 22.517 1.00 64.25 496 ILE A C 1
ATOM 4145 O O . ILE A 1 496 ? 6.807 30.475 22.864 1.00 64.25 496 ILE A O 1
ATOM 4149 N N . LYS A 1 497 ? 6.663 28.686 21.510 1.00 65.19 497 LYS A N 1
ATOM 4150 C CA . LYS A 1 497 ? 5.431 29.087 20.817 1.00 65.19 497 LYS A CA 1
ATOM 4151 C C . LYS A 1 497 ? 4.387 27.987 20.942 1.00 65.19 497 LYS A C 1
ATOM 4153 O O . LYS A 1 497 ? 4.727 26.805 20.825 1.00 65.19 497 LYS A O 1
ATOM 4158 N N . ILE A 1 498 ? 3.130 28.380 21.144 1.00 62.19 498 ILE A N 1
ATOM 4159 C CA . ILE A 1 498 ? 1.999 27.451 21.161 1.00 62.19 498 ILE A CA 1
ATOM 4160 C C . ILE A 1 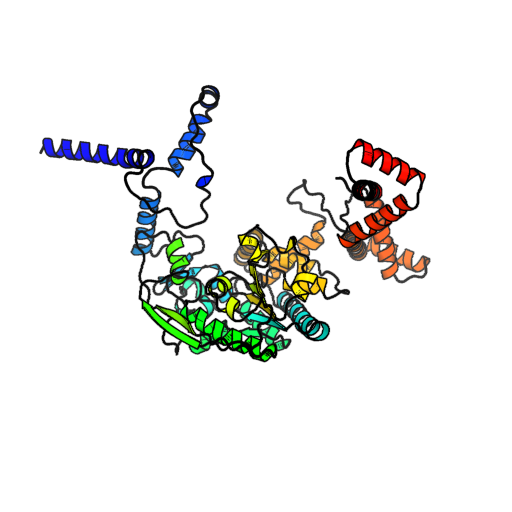498 ? 1.193 27.490 19.862 1.00 62.19 498 ILE A C 1
ATOM 4162 O O . ILE A 1 498 ? 1.068 28.542 19.243 1.00 62.19 498 ILE A O 1
ATOM 4166 N N . ILE A 1 499 ? 0.641 26.343 19.467 1.00 61.22 499 ILE A N 1
ATOM 4167 C CA . ILE A 1 499 ? -0.513 26.250 18.557 1.00 61.22 499 ILE A CA 1
ATOM 4168 C C . ILE A 1 499 ? -1.731 25.835 19.366 1.00 61.22 499 ILE A C 1
ATOM 4170 O O . ILE A 1 499 ? -1.618 25.008 20.262 1.00 61.22 499 ILE A O 1
ATOM 4174 N N . LEU A 1 500 ? -2.888 26.408 19.075 1.00 56.59 500 LEU A N 1
ATOM 4175 C CA . LEU A 1 500 ? -4.132 26.006 19.725 1.00 56.59 500 LEU A CA 1
ATOM 4176 C C . LEU A 1 500 ? -4.800 24.916 18.893 1.00 56.59 500 LEU A C 1
ATOM 4178 O O . LEU A 1 500 ? -4.726 24.949 17.661 1.00 56.59 500 LEU A O 1
ATOM 4182 N N . ALA A 1 501 ? -5.422 23.941 19.558 1.00 55.97 501 ALA A N 1
ATOM 4183 C CA . ALA A 1 501 ? -6.253 22.973 18.851 1.00 55.97 501 ALA A CA 1
ATOM 4184 C C . ALA A 1 501 ? -7.398 23.720 18.145 1.00 55.97 501 ALA A C 1
ATOM 4186 O O . ALA A 1 501 ? -7.843 24.760 18.633 1.00 55.97 501 ALA A O 1
ATOM 4187 N N . VAL A 1 502 ? -7.878 23.213 17.004 1.00 50.12 502 VAL A N 1
ATOM 4188 C CA . VAL A 1 502 ? -8.934 23.886 16.216 1.00 50.12 502 VAL A CA 1
ATOM 4189 C C . VAL A 1 502 ? -10.160 24.193 17.084 1.00 50.12 502 VAL A C 1
ATOM 4191 O O . VAL A 1 502 ? -10.672 25.307 17.038 1.00 50.12 502 VAL A O 1
ATOM 4194 N N . ASP A 1 503 ? -10.544 23.260 17.956 1.00 54.56 503 ASP A N 1
ATOM 4195 C CA . ASP A 1 503 ? -11.689 23.414 18.857 1.00 54.56 503 ASP A CA 1
ATOM 4196 C C . ASP A 1 503 ? -11.446 24.462 19.962 1.00 54.56 503 ASP A C 1
ATOM 4198 O O . ASP A 1 503 ? -12.356 25.205 20.323 1.00 54.56 503 ASP A O 1
ATOM 4202 N N . GLU A 1 504 ? -10.213 24.585 20.470 1.00 65.44 504 GLU A N 1
ATOM 4203 C CA . GLU A 1 504 ? -9.841 25.614 21.458 1.00 65.44 504 GLU A CA 1
ATOM 4204 C C . GLU A 1 504 ? -9.799 27.011 20.827 1.00 65.44 504 GLU A C 1
ATOM 4206 O O . GLU A 1 504 ? -10.213 27.993 21.448 1.00 65.44 504 GLU A O 1
ATOM 4211 N N . LYS A 1 505 ? -9.313 27.096 19.581 1.00 72.69 505 LYS A N 1
ATOM 4212 C CA . LYS A 1 505 ? -9.310 28.332 18.798 1.00 72.69 505 LYS A CA 1
ATOM 4213 C C . LYS A 1 505 ? -10.740 28.789 18.518 1.00 72.69 505 LYS A C 1
ATOM 4215 O O . LYS A 1 505 ? -11.059 29.939 18.801 1.00 72.69 505 LYS A O 1
ATOM 4220 N N . GLU A 1 506 ? -11.605 27.899 18.035 1.00 74.31 506 GLU A N 1
ATOM 4221 C CA . GLU A 1 506 ? -12.998 28.247 17.731 1.00 74.31 506 GLU A CA 1
ATOM 4222 C C . GLU A 1 506 ? -13.776 28.630 19.000 1.00 74.31 506 GLU A C 1
ATOM 4224 O O . GLU A 1 506 ? -14.448 29.657 19.013 1.00 74.31 506 GLU A O 1
ATOM 4229 N N . ALA A 1 507 ? -13.626 27.887 20.104 1.00 70.88 507 ALA A N 1
ATOM 4230 C CA . ALA A 1 507 ? -14.273 28.231 21.374 1.00 70.88 507 ALA A CA 1
ATOM 4231 C C . ALA A 1 507 ? -13.826 29.604 21.911 1.00 70.88 507 ALA A C 1
ATOM 4233 O O . ALA A 1 507 ? -14.633 30.373 22.439 1.00 70.88 507 ALA A O 1
ATOM 4234 N N . GLY A 1 508 ? -12.541 29.931 21.763 1.00 79.00 508 GLY A N 1
ATOM 4235 C CA . GLY A 1 508 ? -11.997 31.223 22.162 1.00 79.00 508 GLY A CA 1
ATOM 4236 C C . GLY A 1 508 ? -12.461 32.386 21.284 1.00 79.00 508 GLY A C 1
ATOM 4237 O O . GLY A 1 508 ? -12.778 33.453 21.812 1.00 79.00 508 GLY A O 1
ATOM 4238 N N . ILE A 1 509 ? -12.563 32.173 19.969 1.00 81.50 509 ILE A N 1
ATOM 4239 C CA . ILE A 1 509 ? -13.130 33.150 19.030 1.00 81.50 509 ILE A CA 1
ATOM 4240 C C . ILE A 1 509 ? -14.604 33.397 19.357 1.00 81.50 509 ILE A C 1
ATOM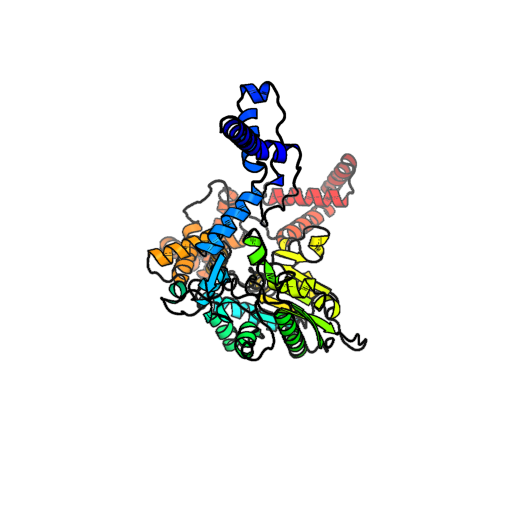 4242 O O . ILE A 1 509 ? -15.004 34.550 19.482 1.00 81.50 509 ILE A O 1
ATOM 4246 N N . LEU A 1 510 ? -15.398 32.342 19.576 1.00 79.44 510 LEU A N 1
ATOM 4247 C CA . LEU A 1 510 ? -16.817 32.466 19.933 1.00 79.44 510 LEU A CA 1
ATOM 4248 C C . LEU A 1 510 ? -17.018 33.280 21.218 1.00 79.44 510 LEU A C 1
ATOM 4250 O O . LEU A 1 510 ? -17.889 34.145 21.267 1.00 79.44 510 LEU A O 1
ATOM 4254 N N . LYS A 1 511 ? -16.154 33.094 22.223 1.00 88.50 511 LYS A N 1
ATOM 4255 C CA . LYS A 1 511 ? -16.193 33.899 23.450 1.00 88.50 511 LYS A CA 1
ATOM 4256 C C . LYS A 1 511 ? -15.920 35.386 23.190 1.00 88.50 511 LYS A C 1
ATOM 4258 O O . LYS A 1 511 ? -16.566 36.239 23.790 1.00 88.50 511 LYS A O 1
ATOM 4263 N N . ILE A 1 512 ? -14.983 35.710 22.299 1.00 90.31 512 ILE A N 1
ATOM 4264 C CA . ILE A 1 512 ? -14.678 37.106 21.948 1.00 90.31 512 ILE A CA 1
ATOM 4265 C C . ILE A 1 512 ? -15.790 37.714 21.087 1.00 90.31 512 ILE A C 1
ATOM 4267 O O . ILE A 1 512 ? -16.117 38.884 21.265 1.00 90.31 512 ILE A O 1
ATOM 4271 N N . ILE A 1 513 ? -16.427 36.928 20.215 1.00 87.50 513 ILE A N 1
ATOM 4272 C CA . ILE A 1 513 ? -17.635 37.353 19.494 1.00 87.50 513 ILE A CA 1
ATOM 4273 C C . ILE A 1 513 ? -18.727 37.763 20.492 1.00 87.50 513 ILE A C 1
ATOM 4275 O O . ILE A 1 513 ? -19.332 38.824 20.328 1.00 87.50 513 ILE A O 1
ATOM 4279 N N . ASP A 1 514 ? -18.940 36.980 21.552 1.00 86.81 514 ASP A N 1
ATOM 4280 C CA . ASP A 1 514 ? -19.897 37.328 22.606 1.00 86.81 514 ASP A CA 1
ATOM 4281 C C . ASP A 1 514 ? -19.475 38.587 23.384 1.00 86.81 514 ASP A C 1
ATOM 4283 O O . ASP A 1 514 ? -20.317 39.432 23.688 1.00 86.81 514 ASP A O 1
ATOM 4287 N N . GLU A 1 515 ? -18.183 38.770 23.677 1.00 93.00 515 GLU A N 1
ATOM 4288 C CA . GLU A 1 515 ? -17.665 39.996 24.309 1.00 93.00 515 GLU A CA 1
ATOM 4289 C C . GLU A 1 515 ? -17.898 41.242 23.438 1.00 93.00 515 GLU A C 1
ATOM 4291 O O . GLU A 1 515 ? -18.306 42.286 23.952 1.00 93.00 515 GLU A O 1
ATOM 4296 N N . ILE A 1 516 ? -17.677 41.130 22.124 1.00 90.94 516 ILE A N 1
ATOM 4297 C CA . ILE A 1 516 ? -17.919 42.203 21.152 1.00 90.94 516 ILE A CA 1
ATOM 4298 C C . ILE A 1 516 ? -19.405 42.561 21.125 1.00 90.94 516 ILE A C 1
ATOM 4300 O O . ILE A 1 516 ? -19.757 43.734 21.261 1.00 90.94 516 ILE A O 1
ATOM 4304 N N . LYS A 1 517 ? -20.285 41.560 20.992 1.00 89.00 517 LYS A N 1
ATOM 4305 C CA . LYS A 1 517 ? -21.740 41.766 20.905 1.00 89.00 517 LYS A CA 1
ATOM 4306 C C . LYS A 1 517 ? -22.326 42.369 22.183 1.00 89.00 517 LYS A C 1
ATOM 4308 O O . LYS A 1 517 ? -23.259 43.163 22.106 1.00 89.00 517 LYS A O 1
ATOM 4313 N N . ASN A 1 518 ? -21.755 42.045 23.343 1.00 91.06 518 ASN A N 1
ATOM 4314 C CA . ASN A 1 518 ? -22.214 42.539 24.642 1.00 91.06 518 ASN A CA 1
ATOM 4315 C C . ASN A 1 518 ? -21.560 43.864 25.082 1.00 91.06 518 ASN A C 1
ATOM 4317 O O . ASN A 1 518 ? -21.878 44.371 26.158 1.00 91.06 518 ASN A O 1
ATOM 4321 N N . ASN A 1 519 ? -20.670 44.456 24.275 1.00 93.88 519 ASN A N 1
ATOM 4322 C CA . ASN A 1 519 ? -20.042 45.746 24.558 1.00 93.88 519 ASN A CA 1
ATOM 4323 C C . ASN A 1 519 ? -20.494 46.816 23.542 1.00 93.88 519 ASN A C 1
ATOM 4325 O O . ASN A 1 519 ? -19.935 46.891 22.445 1.00 93.88 519 ASN A O 1
ATOM 4329 N N . PRO A 1 520 ? -21.435 47.714 23.905 1.00 91.38 520 PRO A N 1
ATOM 4330 C CA . PRO A 1 520 ? -22.008 48.689 22.972 1.00 91.38 520 PRO A CA 1
ATOM 4331 C C . PRO A 1 520 ? -20.985 49.615 22.304 1.00 91.38 520 PRO A C 1
ATOM 4333 O O . PRO A 1 520 ? -21.164 50.006 21.154 1.00 91.38 520 PRO A O 1
ATOM 4336 N N . LYS A 1 521 ? -19.894 49.964 23.000 1.00 93.06 521 LYS A N 1
ATOM 4337 C CA . LYS A 1 521 ? -18.841 50.826 22.437 1.00 93.06 521 LYS A CA 1
ATOM 4338 C C . LYS A 1 521 ? -17.986 50.077 21.415 1.00 93.06 521 LYS A C 1
ATOM 4340 O O . LYS A 1 521 ? -17.624 50.649 20.391 1.00 93.06 521 LYS A O 1
ATOM 4345 N N . TRP A 1 522 ? -17.673 48.811 21.688 1.00 92.75 522 TRP A N 1
ATOM 4346 C CA . TRP A 1 522 ? -16.867 47.980 20.792 1.00 92.75 522 TRP A CA 1
ATOM 4347 C C . TRP A 1 522 ? -17.664 47.562 19.556 1.00 92.75 522 TRP A C 1
ATOM 4349 O O . TRP A 1 522 ? -17.173 47.698 18.437 1.00 92.75 522 TRP A O 1
ATOM 4359 N N . LEU A 1 523 ? -18.925 47.163 19.742 1.00 92.75 523 LEU A N 1
ATOM 4360 C CA . LEU A 1 523 ? -19.830 46.869 18.637 1.00 92.75 523 LEU A CA 1
ATOM 4361 C C . LEU A 1 523 ? -19.990 48.086 17.720 1.00 92.75 523 LEU A C 1
ATOM 4363 O O . LEU A 1 523 ? -19.878 47.948 16.506 1.00 92.75 523 LEU A O 1
ATOM 4367 N N . LYS A 1 524 ? -20.146 49.292 18.290 1.00 91.88 524 LYS A N 1
ATOM 4368 C CA . LYS A 1 524 ? -20.272 50.516 17.492 1.00 91.88 524 LYS A CA 1
ATOM 4369 C C . LYS A 1 524 ? -19.034 50.802 16.638 1.00 91.88 524 LYS A C 1
ATOM 4371 O O . LYS A 1 524 ? -19.158 51.144 15.466 1.00 91.88 524 LYS A O 1
ATOM 4376 N N . TYR A 1 525 ? -17.847 50.610 17.207 1.00 93.69 525 TYR A N 1
ATOM 4377 C CA . TYR A 1 525 ? -16.587 50.728 16.473 1.00 93.69 525 TYR A CA 1
ATOM 4378 C C . TYR A 1 525 ? -16.494 49.721 15.314 1.00 93.69 525 TYR A C 1
ATOM 4380 O O . TYR A 1 525 ? -16.085 50.078 14.209 1.00 93.69 525 TYR A O 1
ATOM 4388 N N . ILE A 1 526 ? -16.915 48.474 15.546 1.00 92.62 526 ILE A N 1
ATOM 4389 C CA . ILE A 1 526 ? -16.910 47.418 14.527 1.00 92.62 526 ILE A CA 1
ATOM 4390 C C . ILE A 1 526 ? -17.955 47.680 13.430 1.00 92.62 526 ILE A C 1
ATOM 4392 O O . ILE A 1 526 ? -17.663 47.439 12.263 1.00 92.62 526 ILE A O 1
ATOM 4396 N N . GLU A 1 527 ? -19.123 48.244 13.750 1.00 89.56 527 GLU A N 1
ATOM 4397 C CA . GLU A 1 527 ? -20.110 48.686 12.749 1.00 89.56 527 GLU A CA 1
ATOM 4398 C C . GLU A 1 527 ? -19.550 49.740 11.793 1.00 89.56 527 GLU A C 1
ATOM 4400 O O . GLU A 1 527 ? -19.751 49.658 10.578 1.00 89.56 527 GLU A O 1
ATOM 4405 N N . ASP A 1 528 ? -18.845 50.735 12.330 1.00 91.06 528 ASP A N 1
ATOM 4406 C CA . ASP A 1 528 ? -18.257 51.804 11.525 1.00 91.06 528 ASP A CA 1
ATOM 4407 C C . ASP A 1 528 ? -17.098 51.264 10.664 1.00 91.06 528 ASP A C 1
ATOM 4409 O O . ASP A 1 528 ? -16.941 51.653 9.502 1.00 91.06 528 ASP A O 1
ATOM 4413 N N . LYS A 1 529 ? -16.346 50.286 11.189 1.00 91.94 529 LYS A N 1
ATOM 4414 C CA . LYS A 1 529 ? -15.312 49.540 10.456 1.00 91.94 529 LYS A CA 1
ATOM 4415 C C . LYS A 1 529 ? -15.897 48.641 9.356 1.00 91.94 529 LYS A C 1
ATOM 4417 O O . LYS A 1 529 ? -15.329 48.570 8.269 1.00 91.94 529 LYS A O 1
ATOM 4422 N N . ALA A 1 530 ? -17.036 47.991 9.592 1.00 91.56 530 ALA A N 1
ATOM 4423 C CA . ALA A 1 530 ? -17.736 47.173 8.597 1.00 91.56 530 ALA A CA 1
ATOM 4424 C C . ALA A 1 530 ? -18.218 48.025 7.412 1.00 91.56 530 ALA A C 1
ATOM 4426 O O . ALA A 1 530 ? -17.999 47.669 6.253 1.00 91.56 530 ALA A O 1
ATOM 4427 N N . LYS A 1 531 ? -18.782 49.207 7.702 1.00 89.50 531 LYS A N 1
ATOM 4428 C CA . LYS A 1 531 ? -19.216 50.179 6.687 1.00 89.50 531 LYS A CA 1
ATOM 4429 C C . LYS A 1 531 ? -18.060 50.720 5.852 1.00 89.50 531 LYS A C 1
ATOM 4431 O O . LYS A 1 531 ? -18.193 50.808 4.636 1.00 89.50 531 LYS A O 1
ATOM 4436 N N . SER A 1 532 ? -16.936 51.074 6.478 1.00 88.19 532 SER A N 1
ATOM 4437 C CA . SER A 1 532 ? -15.783 51.631 5.755 1.00 88.19 532 SER A CA 1
ATOM 4438 C C . SER A 1 532 ? -15.078 50.608 4.861 1.00 88.19 532 SER A C 1
ATOM 4440 O O . SER A 1 532 ? -14.535 50.986 3.827 1.00 88.19 532 SER A O 1
ATOM 4442 N N . ASN A 1 533 ? -15.132 49.322 5.219 1.00 81.12 533 ASN A N 1
ATOM 4443 C CA . ASN A 1 533 ? -14.537 48.230 4.442 1.00 81.12 533 ASN A CA 1
ATOM 4444 C C . ASN A 1 533 ? -15.526 47.525 3.496 1.00 81.12 533 ASN A C 1
ATOM 4446 O O . ASN A 1 533 ? -15.127 46.602 2.793 1.00 81.12 533 ASN A O 1
ATOM 4450 N N . ASN A 1 534 ? -16.793 47.955 3.453 1.00 89.88 534 ASN A N 1
ATOM 4451 C CA . ASN A 1 534 ? -17.853 47.364 2.629 1.00 89.88 534 ASN A CA 1
ATOM 4452 C C . ASN A 1 534 ? -18.015 45.839 2.823 1.00 89.88 534 ASN A C 1
ATOM 4454 O O . ASN A 1 534 ? -18.130 45.090 1.852 1.00 89.88 534 ASN A O 1
ATOM 4458 N N . VAL A 1 535 ? -18.030 45.385 4.081 1.00 85.88 535 VAL A N 1
ATOM 4459 C CA . VAL A 1 535 ? -18.269 43.979 4.454 1.00 85.88 535 VAL A CA 1
ATOM 4460 C C . VAL A 1 535 ? -19.450 43.850 5.429 1.00 85.88 535 VAL A C 1
ATOM 4462 O O . VAL A 1 535 ? -19.741 44.800 6.165 1.00 85.88 535 VAL A O 1
ATOM 4465 N N . PRO A 1 536 ? -20.145 42.698 5.476 1.00 87.06 536 PRO A N 1
ATOM 4466 C CA . PRO A 1 536 ? -21.200 42.441 6.455 1.00 87.06 536 PRO A CA 1
ATOM 4467 C C . PRO A 1 536 ? -20.718 42.568 7.909 1.00 87.06 536 PRO A C 1
ATOM 4469 O O . PRO A 1 536 ? -19.597 42.187 8.246 1.00 87.06 536 PRO A O 1
ATOM 4472 N N . LEU A 1 537 ? -21.593 43.051 8.799 1.00 85.25 537 LEU A N 1
ATOM 4473 C CA . LEU A 1 537 ? -21.268 43.262 10.216 1.00 85.25 537 LEU A CA 1
ATOM 4474 C C . LEU A 1 537 ? -20.812 41.973 10.915 1.00 85.25 537 LEU A C 1
ATOM 4476 O O . LEU A 1 537 ? -19.807 41.994 11.616 1.00 85.25 537 LEU A O 1
ATOM 4480 N N . ASP A 1 538 ? -21.503 40.852 10.701 1.00 81.75 538 ASP A N 1
ATOM 4481 C CA . ASP A 1 538 ? -21.136 39.570 11.318 1.00 81.75 538 ASP A CA 1
ATOM 4482 C C . ASP A 1 538 ? -19.761 39.060 10.853 1.00 81.75 538 ASP A C 1
ATOM 4484 O O . ASP A 1 538 ? -19.016 38.469 11.637 1.00 81.75 538 ASP A O 1
ATOM 4488 N N . GLU A 1 539 ? -19.393 39.334 9.600 1.00 82.06 539 GLU A N 1
ATOM 4489 C CA . GLU A 1 539 ? -18.085 38.981 9.041 1.00 82.06 539 GLU A CA 1
ATOM 4490 C C . GLU A 1 539 ? -16.973 39.846 9.646 1.00 82.06 539 GLU A C 1
ATOM 4492 O O . GLU A 1 539 ? -15.923 39.330 10.039 1.00 82.06 539 GLU A O 1
ATOM 4497 N N . MET A 1 540 ? -17.227 41.147 9.822 1.00 89.44 540 MET A N 1
ATOM 4498 C CA . MET A 1 540 ? -16.296 42.046 10.509 1.00 89.44 540 MET A CA 1
ATOM 4499 C C . MET A 1 540 ? -16.165 41.696 12.001 1.00 89.44 540 MET A C 1
ATOM 4501 O O . MET A 1 540 ? -15.054 41.676 12.520 1.00 89.44 540 MET A O 1
ATOM 4505 N N . ILE A 1 541 ? -17.261 41.337 12.684 1.00 86.69 541 ILE A N 1
ATOM 4506 C CA . ILE A 1 541 ? -17.231 40.863 14.080 1.00 86.69 541 ILE A CA 1
ATOM 4507 C C . ILE A 1 541 ? -16.347 39.623 14.206 1.00 86.69 541 ILE A C 1
ATOM 4509 O O . ILE A 1 541 ? -15.514 39.560 15.108 1.00 86.69 541 ILE A O 1
ATOM 4513 N N . ARG A 1 542 ? -16.508 38.640 13.311 1.00 85.88 542 ARG A N 1
ATOM 4514 C CA . ARG A 1 542 ? -15.687 37.426 13.337 1.00 85.88 542 ARG A CA 1
ATOM 4515 C C . ARG A 1 542 ? -14.216 37.732 13.055 1.00 85.88 542 ARG A C 1
ATOM 4517 O O . ARG A 1 542 ? -13.356 37.235 13.771 1.00 85.88 542 ARG A O 1
ATOM 4524 N N . THR A 1 543 ? -13.936 38.589 12.078 1.00 83.62 543 THR A N 1
ATOM 4525 C CA . THR A 1 543 ? -12.568 38.990 11.713 1.00 83.62 543 THR A CA 1
ATOM 4526 C C . THR A 1 543 ? -11.859 39.712 12.864 1.00 83.62 543 THR A C 1
ATOM 4528 O O . THR A 1 543 ? -10.730 39.368 13.213 1.00 83.62 543 THR A O 1
ATOM 4531 N N . ASP A 1 544 ? -12.521 40.672 13.515 1.00 89.62 544 ASP A N 1
ATOM 4532 C CA . ASP A 1 544 ? -11.972 41.359 14.690 1.00 89.62 544 ASP A CA 1
ATOM 4533 C C . ASP A 1 544 ? -11.853 40.422 15.901 1.00 89.62 544 ASP A C 1
ATOM 4535 O O . ASP A 1 544 ? -10.889 40.531 16.661 1.00 89.62 544 ASP A O 1
ATOM 4539 N N . ALA A 1 545 ? -12.776 39.469 16.069 1.00 88.00 545 ALA A N 1
ATOM 4540 C CA . ALA A 1 545 ? -12.673 38.454 17.112 1.00 88.00 545 ALA A CA 1
ATOM 4541 C C . ALA A 1 545 ? -11.468 37.529 16.900 1.00 88.00 545 ALA A C 1
ATOM 4543 O O . ALA A 1 545 ? -10.758 37.224 17.855 1.00 88.00 545 ALA A O 1
ATOM 4544 N N . GLU A 1 546 ? -11.203 37.119 15.659 1.00 81.69 546 GLU A N 1
ATOM 4545 C CA . GLU A 1 546 ? -10.028 36.330 15.283 1.00 81.69 546 GLU A CA 1
ATOM 4546 C C . GLU A 1 546 ? -8.725 37.104 15.523 1.00 81.69 546 GLU A C 1
ATOM 4548 O O . GLU A 1 546 ? -7.788 36.568 16.121 1.00 81.69 546 GLU A O 1
ATOM 4553 N N . TRP A 1 547 ? -8.683 38.380 15.139 1.00 84.44 547 TRP A N 1
ATOM 4554 C CA . TRP A 1 547 ? -7.534 39.255 15.372 1.00 84.44 547 TRP A CA 1
ATOM 4555 C C . TRP A 1 547 ? -7.249 39.455 16.867 1.00 84.44 547 TRP A C 1
ATOM 4557 O O . TRP A 1 547 ? -6.121 39.269 17.335 1.00 84.44 547 TRP A O 1
ATOM 4567 N N . GLU A 1 548 ? -8.278 39.784 17.649 1.00 86.19 548 GLU A N 1
ATOM 4568 C CA . GLU A 1 548 ? -8.152 40.001 19.089 1.00 86.19 548 GLU A CA 1
ATOM 4569 C C . GLU A 1 548 ? -7.805 38.693 19.817 1.00 86.19 548 GLU A C 1
ATOM 4571 O O . GLU A 1 548 ? -6.997 38.692 20.750 1.00 86.19 548 GLU A O 1
ATOM 4576 N N . PHE A 1 549 ? -8.331 37.556 19.352 1.00 82.88 549 PHE A N 1
ATOM 4577 C CA . PHE A 1 549 ? -7.951 36.238 19.849 1.00 82.88 549 PHE A CA 1
ATOM 4578 C C . PHE A 1 549 ? -6.463 35.951 19.634 1.00 82.88 549 PHE A C 1
ATOM 4580 O O . PHE A 1 549 ? -5.765 35.541 20.569 1.00 82.88 549 PHE A O 1
ATOM 4587 N N . ASN A 1 550 ? -5.962 36.188 18.420 1.00 74.00 550 ASN A N 1
ATOM 4588 C CA . ASN A 1 550 ? -4.559 35.973 18.076 1.00 74.00 550 ASN A CA 1
ATOM 4589 C C . ASN A 1 550 ? -3.645 36.880 18.908 1.00 74.00 550 ASN A C 1
ATOM 4591 O O . ASN A 1 550 ? -2.647 36.416 19.468 1.00 74.00 550 ASN A O 1
ATOM 4595 N N . LYS A 1 551 ? -4.039 38.146 19.080 1.00 79.31 551 LYS A N 1
ATOM 4596 C CA . LYS A 1 551 ? -3.337 39.132 19.908 1.00 79.31 551 LYS A CA 1
ATOM 4597 C C . LYS A 1 551 ? -3.273 38.725 21.381 1.00 79.31 551 LYS A C 1
ATOM 4599 O O . LYS A 1 551 ? -2.191 38.751 21.965 1.00 79.31 551 LYS A O 1
ATOM 4604 N N . ARG A 1 552 ? -4.391 38.298 21.984 1.00 80.62 552 ARG A N 1
ATOM 4605 C CA . ARG A 1 552 ? -4.441 37.844 23.391 1.00 80.62 552 ARG A CA 1
ATOM 4606 C C . ARG A 1 552 ? -3.581 36.603 23.648 1.00 80.62 552 ARG A C 1
ATOM 4608 O O . ARG A 1 552 ? -3.113 36.411 24.768 1.00 80.62 552 ARG A O 1
ATOM 4615 N N . ASN A 1 553 ? -3.352 35.782 22.623 1.00 68.81 553 ASN A N 1
ATOM 4616 C CA . ASN A 1 553 ? -2.605 34.527 22.728 1.00 68.81 553 ASN A CA 1
ATOM 4617 C C . ASN A 1 553 ? -1.187 34.584 22.130 1.00 68.81 553 ASN A C 1
ATOM 4619 O O . ASN A 1 553 ? -0.526 33.547 22.052 1.00 68.81 553 ASN A O 1
ATOM 4623 N N . ASN A 1 554 ? -0.691 35.765 21.729 1.00 61.50 554 ASN A N 1
ATOM 4624 C CA . ASN A 1 554 ? 0.625 35.935 21.091 1.00 61.50 554 ASN A CA 1
ATOM 4625 C C . ASN A 1 554 ? 0.838 35.027 19.856 1.00 61.50 554 ASN A C 1
ATOM 4627 O O . ASN A 1 554 ? 1.959 34.613 19.539 1.00 61.50 554 ASN A O 1
ATOM 4631 N N . ILE A 1 555 ? -0.246 34.717 19.144 1.00 60.50 555 ILE A N 1
ATOM 4632 C CA . ILE A 1 555 ? -0.213 33.970 17.889 1.00 60.50 555 ILE A CA 1
ATOM 4633 C C . ILE A 1 555 ? 0.190 34.975 16.807 1.00 60.50 555 ILE A C 1
ATOM 4635 O O . ILE A 1 555 ? -0.557 35.906 16.525 1.00 60.50 555 ILE A O 1
ATOM 4639 N N . LYS A 1 556 ? 1.397 34.836 16.242 1.00 50.47 556 LYS A N 1
ATOM 4640 C CA . LYS A 1 556 ? 1.790 35.639 15.073 1.00 50.47 556 LYS A CA 1
ATOM 4641 C C . LYS A 1 556 ? 0.983 35.163 13.865 1.00 50.47 556 LYS A C 1
ATOM 4643 O O . LYS A 1 556 ? 0.986 33.960 13.605 1.00 50.47 556 LYS A O 1
ATOM 4648 N N . GLU A 1 557 ? 0.327 36.101 13.186 1.00 38.56 557 GLU A N 1
ATOM 4649 C CA . GLU A 1 557 ? -0.248 35.901 11.847 1.00 38.56 557 GLU A CA 1
ATOM 4650 C C . GLU A 1 557 ? 0.822 35.526 10.817 1.00 38.56 557 GLU A C 1
ATOM 4652 O O . GLU A 1 557 ? 1.971 36.030 10.932 1.00 38.56 557 GLU A O 1
#

Secondary structure (DSSP, 8-state):
-HHHHHHHHHHHHHHHHHHHHHHHH--S--PPPSS---GGG-PPPPP-HHHHHTSHHHHHHHHHHHHS-TTHHHHHHHHHHHHHHHH----STTEEE-GGG-EEEHHHHHHHTTTT---HHHHHHHHHHHHHHHHHHHHHH--EEEEEEE--HHHH-GGGS-HHHHTT-PPPPHHHHHHHHHHHTT--EEEHHHHHHHHTTT-SS-SS-TT-SSPPHHHHHHHHHHHHHHHHHHH---PPPEEEEEEEEESS--GGGGHHHHHTT-SSPPP-S-EEEEEEEE---TTS---EEEEEE-TTHHHHHHH-HHHHHSSEEEEEETTTEEETGGGTS--BGGGS-HHHHHHT-SEEEEEEEGGGGGGGGGGHHHHHHHHH-TTPPP-HHHHHHHHHHH-HHHHHHHHHHHHHHT--HHHHHHHHHHHHHHTTTS--S-TT---EE-HHHHHHHHHHHHHH-HHHHHHHHHHHHHHTS-HHHHHHHHHHHHHHHHHHTTSSEE---HHHHHHHHHHHHHHHHT-HHHHHHHHHHHHHHT--HHHHHHHHHHHHHHHHTT---

Foldseek 3Di:
DVVVVVVVVVVVVVVVCVQVCCLVPVPDDDDAADDPDPLVPQDQDDDDPVCVVVVNNVVSNCVNCVSRGRCPLVVLQVVLQCCCPPVVDFPQPQWDQWAVRQIDGVLLLCLQQQLLVQDLVLLLVLLVLLLCCQCLCCVPQLAHEEEEAAAFCCLQCVVRHDVVSCVVHRDDGLVNSNVVSCVVSVGHYHYLRVVSNVCCVPDPFHQAWRQAREGALVVLLVVVQVVVVSCCVRSVFQWWHKDKDFPDWFQQGDDRSNVNVSSSSHNDGDGTPTGTNIQIDTDDDPVGDAWAEEELEEPNCVSVVVSCPNVSRHVHYWYCYLVFFIPPVCVVPTDTCVNDPVVVVSSRGRYYYQYYYSSCSLQGSVCPSVVVSPVSPVPDDDDQLSVQLNVQSNDVVNLVVLSVVCVVVVHDSSVSSSVVSVCVLVQVVDDDDDPPDQDAAALVVQLVVQLCVCVVDVVNLVVLVVVCVVVVHDSSVSSSVVSNVVSVVCQVVVVHHYDHDPVRLVVQLVVQLVVCVPDPVNLVVLVVVCVVVVHDSSVSSSVVSSVVSCVVRVNDD

pLDDT: mean 88.59, std 12.41, range [30.38, 98.88]

Nearest PDB structures (foldseek):
  4o8v-assembly2_B  TM=6.152E-01  e=5.579E-09  Pseudomonas putida KT2440
  4o8v-assembly1_A  TM=6.280E-01  e=1.381E-08  Pseudomonas putida KT2440
  4knc-assembly1_B  TM=6.354E-01  e=8.453E-08  Pseudomonas aeruginosa PAO1
  4knc-assembly2_A  TM=6.282E-01  e=1.218E-06  Pseudomonas aeruginosa PAO1
  7ula-assembly1_A  TM=6.111E-01  e=3.505E-06  Pseudomonas putida